Protein AF-A0A8K0UC45-F1 (afdb_monomer_lite)

Structure (mmCIF, N/CA/C/O backbone):
data_AF-A0A8K0UC45-F1
#
_entry.id   AF-A0A8K0UC45-F1
#
loop_
_atom_site.group_PDB
_atom_site.id
_atom_site.type_symbol
_atom_site.label_atom_id
_atom_site.label_alt_id
_atom_site.label_comp_id
_atom_site.label_asym_id
_atom_site.label_entity_id
_atom_site.label_seq_id
_atom_site.pdbx_PDB_ins_code
_atom_site.Cartn_x
_atom_site.Cartn_y
_atom_site.Cartn_z
_atom_site.occupancy
_atom_site.B_iso_or_equiv
_atom_site.auth_seq_id
_atom_site.auth_comp_id
_atom_site.auth_asym_id
_atom_site.auth_atom_id
_atom_site.pdbx_PDB_model_num
ATOM 1 N N . MET A 1 1 ? 14.057 55.091 -25.207 1.00 30.36 1 MET A N 1
ATOM 2 C CA . MET A 1 1 ? 13.891 53.935 -26.113 1.00 30.36 1 MET A CA 1
ATOM 3 C C . MET A 1 1 ? 14.537 52.726 -25.457 1.00 30.36 1 MET A C 1
ATOM 5 O O . MET A 1 1 ? 15.745 52.586 -25.527 1.00 30.36 1 MET A O 1
ATOM 9 N N . GLY A 1 2 ? 13.759 51.906 -24.755 1.00 33.09 2 GLY A N 1
ATOM 10 C CA . GLY A 1 2 ? 14.217 50.629 -24.208 1.00 33.09 2 GLY A CA 1
ATOM 11 C C . GLY A 1 2 ? 13.198 49.579 -24.611 1.00 33.09 2 GLY A C 1
ATOM 12 O O . GLY A 1 2 ? 12.081 49.596 -24.105 1.00 33.09 2 GLY A O 1
ATOM 13 N N . ARG A 1 3 ? 13.532 48.744 -25.598 1.00 26.69 3 ARG A N 1
ATOM 14 C CA . ARG A 1 3 ? 12.699 47.601 -25.980 1.00 26.69 3 ARG A CA 1
ATOM 15 C C . ARG A 1 3 ? 13.214 46.385 -25.222 1.00 26.69 3 ARG A C 1
ATOM 17 O O . ARG A 1 3 ? 14.346 45.963 -25.428 1.00 26.69 3 ARG A O 1
ATOM 24 N N . SER A 1 4 ? 12.373 45.879 -24.327 1.00 26.36 4 SER A N 1
ATOM 25 C CA . SER A 1 4 ? 12.548 44.607 -23.635 1.00 26.36 4 SER A CA 1
ATOM 26 C C . SER A 1 4 ? 12.662 43.473 -24.650 1.00 26.36 4 SER A C 1
ATOM 28 O O . SER A 1 4 ? 11.819 43.353 -25.543 1.00 26.36 4 SER A O 1
ATOM 30 N N . LEU A 1 5 ? 13.682 42.632 -24.495 1.00 25.81 5 LEU A N 1
ATOM 31 C CA . LEU A 1 5 ? 13.754 41.348 -25.184 1.00 25.81 5 LEU A CA 1
ATOM 32 C C . LEU A 1 5 ? 12.549 40.488 -24.761 1.00 25.81 5 LEU A C 1
ATOM 34 O O . LEU A 1 5 ? 12.205 40.485 -23.574 1.00 25.81 5 LEU A O 1
ATOM 38 N N . PRO A 1 6 ? 11.887 39.778 -25.690 1.00 26.16 6 PRO A N 1
ATOM 39 C CA . PRO A 1 6 ? 10.809 38.873 -25.331 1.00 26.16 6 PRO A CA 1
ATOM 40 C C . PRO A 1 6 ? 11.396 37.730 -24.502 1.00 26.16 6 PRO A C 1
ATOM 42 O O . PRO A 1 6 ? 12.308 37.032 -24.947 1.00 26.16 6 PRO 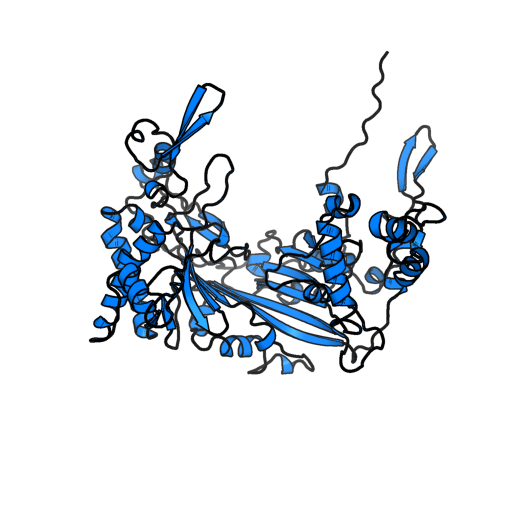A O 1
ATOM 45 N N . GLN A 1 7 ? 10.893 37.559 -23.281 1.00 25.72 7 GLN A N 1
ATOM 46 C CA . GLN A 1 7 ? 11.212 36.381 -22.487 1.00 25.72 7 GLN A CA 1
ATOM 47 C C . GLN A 1 7 ? 10.667 35.133 -23.199 1.00 25.72 7 GLN A C 1
ATOM 49 O O . GLN A 1 7 ? 9.548 35.182 -23.722 1.00 25.72 7 GLN A O 1
ATOM 54 N N . PRO A 1 8 ? 11.423 34.023 -23.244 1.00 28.44 8 PRO A N 1
ATOM 55 C CA . PRO A 1 8 ? 10.895 32.772 -23.758 1.00 28.44 8 PRO A CA 1
ATOM 56 C C . PRO A 1 8 ? 9.699 32.366 -22.895 1.00 28.44 8 PRO A C 1
ATOM 58 O O . PRO A 1 8 ? 9.770 32.373 -21.667 1.00 28.44 8 PRO A O 1
ATOM 61 N N . ILE A 1 9 ? 8.587 32.030 -23.548 1.00 28.83 9 ILE A N 1
ATOM 62 C CA . ILE A 1 9 ? 7.420 31.444 -22.892 1.00 28.83 9 ILE A CA 1
ATOM 63 C C . ILE A 1 9 ? 7.857 30.065 -22.392 1.00 28.83 9 ILE A C 1
ATOM 65 O O . ILE A 1 9 ? 7.807 29.080 -23.127 1.00 28.83 9 ILE A O 1
ATOM 69 N N . ILE A 1 10 ? 8.330 29.997 -21.150 1.00 28.22 10 ILE A N 1
ATOM 70 C CA . ILE A 1 10 ? 8.500 28.733 -20.444 1.00 28.22 10 ILE A CA 1
ATOM 71 C C . ILE A 1 10 ? 7.079 28.237 -20.168 1.00 28.22 10 ILE A C 1
ATOM 73 O O . ILE A 1 10 ? 6.397 28.731 -19.271 1.00 28.22 10 ILE A O 1
ATOM 77 N N . ARG A 1 11 ? 6.602 27.303 -21.001 1.00 30.55 11 ARG A N 1
ATOM 78 C CA . ARG A 1 11 ? 5.399 26.516 -20.699 1.00 30.55 11 ARG A CA 1
ATOM 79 C C . ARG A 1 11 ? 5.624 25.820 -19.355 1.00 30.55 11 ARG A C 1
ATOM 81 O O . ARG A 1 11 ? 6.749 25.415 -19.062 1.00 30.55 11 ARG A O 1
ATOM 88 N N . SER A 1 12 ? 4.591 25.737 -18.521 1.00 29.72 12 SER A N 1
ATOM 89 C CA . SER A 1 12 ? 4.718 25.157 -17.181 1.00 29.72 12 SER A CA 1
ATOM 90 C C . SER A 1 12 ? 5.280 23.727 -17.258 1.00 29.72 12 SER A C 1
ATOM 92 O O . SER A 1 12 ? 5.100 23.017 -18.249 1.00 29.72 12 SER A O 1
ATOM 94 N N . VAL A 1 13 ? 5.951 23.270 -16.198 1.00 34.97 13 VAL A N 1
ATOM 95 C CA . VAL A 1 13 ? 6.446 21.882 -16.089 1.00 34.97 13 VAL A CA 1
ATOM 96 C C . VAL A 1 13 ? 5.307 20.858 -16.274 1.00 34.97 13 VAL A C 1
ATOM 98 O O . VAL A 1 13 ? 5.547 19.740 -16.728 1.00 34.97 13 VAL A O 1
ATOM 101 N N . ASP A 1 14 ? 4.062 21.253 -15.998 1.00 30.11 14 ASP A N 1
ATOM 102 C CA . ASP A 1 14 ? 2.866 20.429 -16.188 1.00 30.11 14 ASP A CA 1
ATOM 103 C C . ASP A 1 14 ? 2.442 20.298 -17.669 1.00 30.11 14 ASP A C 1
ATOM 105 O O . ASP A 1 14 ? 1.980 19.229 -18.079 1.00 30.11 14 ASP A O 1
ATOM 109 N N . ASP A 1 15 ? 2.695 21.306 -18.514 1.00 30.02 15 ASP A N 1
ATOM 110 C CA . ASP A 1 15 ? 2.482 21.231 -19.974 1.00 30.02 15 ASP A CA 1
ATOM 111 C C . ASP A 1 15 ? 3.509 20.324 -20.677 1.00 30.02 15 ASP A C 1
ATOM 113 O O . ASP A 1 15 ? 3.211 19.700 -21.699 1.00 30.02 15 ASP A O 1
ATOM 117 N N . LEU A 1 16 ? 4.722 20.216 -20.123 1.00 35.31 16 LEU A N 1
ATOM 118 C CA . LEU A 1 16 ? 5.756 19.285 -20.596 1.00 35.31 16 LEU A CA 1
ATOM 119 C C . LEU A 1 16 ? 5.477 17.835 -20.169 1.00 35.31 16 LEU A C 1
ATOM 121 O O . LEU A 1 16 ? 5.887 16.899 -20.854 1.00 35.31 16 LEU A O 1
ATOM 125 N N . ARG A 1 17 ? 4.771 17.634 -19.049 1.00 41.84 17 ARG A N 1
ATOM 126 C CA . ARG A 1 17 ? 4.359 16.303 -18.572 1.00 41.84 17 ARG A CA 1
ATOM 127 C C . ARG A 1 17 ? 3.157 15.761 -19.344 1.00 41.84 17 ARG A C 1
ATOM 129 O O . ARG A 1 17 ? 3.153 14.584 -19.686 1.00 41.84 17 ARG A O 1
ATOM 136 N N . SER A 1 18 ? 2.171 16.604 -19.652 1.00 44.19 18 SER A N 1
ATOM 137 C CA . SER A 1 18 ? 0.925 16.189 -20.320 1.00 44.19 18 SER A CA 1
ATOM 138 C C . SER A 1 18 ? 1.083 15.801 -21.799 1.00 44.19 18 SER A C 1
ATOM 140 O O . SER A 1 18 ? 0.243 15.068 -22.314 1.00 44.19 18 SER A O 1
ATOM 142 N N . ASN A 1 19 ? 2.171 16.216 -22.461 1.00 53.06 19 ASN A N 1
ATOM 143 C CA . ASN A 1 19 ? 2.468 15.896 -23.866 1.00 53.06 19 ASN A CA 1
ATOM 144 C C . ASN A 1 19 ? 3.617 14.888 -24.055 1.00 53.06 19 ASN A C 1
ATOM 146 O O . ASN A 1 19 ? 4.095 14.724 -25.177 1.00 53.06 19 ASN A O 1
ATOM 150 N N . ARG A 1 20 ? 4.102 14.234 -22.987 1.00 67.12 20 ARG A N 1
ATOM 151 C CA . ARG A 1 20 ? 5.313 13.397 -23.071 1.00 67.12 20 ARG A CA 1
ATOM 152 C C . ARG A 1 20 ? 5.126 12.153 -23.947 1.00 67.12 20 ARG A C 1
ATOM 154 O O . ARG A 1 20 ? 5.960 11.907 -24.808 1.00 67.12 20 ARG A O 1
ATOM 161 N N . PHE A 1 21 ? 4.037 11.405 -23.757 1.00 77.69 21 PHE A N 1
ATOM 162 C CA . PHE A 1 21 ? 3.658 10.296 -24.637 1.00 77.69 21 PHE A CA 1
ATOM 163 C C . PHE A 1 21 ? 2.160 10.380 -24.970 1.00 77.69 21 PHE A C 1
ATOM 165 O O . PHE A 1 21 ? 1.354 10.660 -24.078 1.00 77.69 21 PHE A O 1
ATOM 172 N N . PRO A 1 22 ? 1.760 10.160 -26.235 1.00 76.88 22 PRO A N 1
ATOM 173 C CA . PRO A 1 22 ? 0.362 10.250 -26.637 1.00 76.88 22 PRO A CA 1
ATOM 174 C C . PRO A 1 22 ? -0.471 9.103 -26.049 1.00 76.88 22 PRO A C 1
ATOM 176 O O . PRO A 1 22 ? -0.006 7.971 -25.926 1.00 76.88 22 PRO A O 1
ATOM 179 N N . ARG A 1 23 ? -1.744 9.390 -25.758 1.00 86.62 23 ARG A N 1
ATOM 180 C CA . ARG A 1 23 ? -2.762 8.412 -25.339 1.00 86.62 23 ARG A CA 1
ATOM 181 C C . ARG A 1 23 ? -3.846 8.307 -26.421 1.00 86.62 23 ARG A C 1
ATOM 183 O O . ARG A 1 23 ? -4.904 8.918 -26.268 1.00 86.62 23 ARG A O 1
ATOM 190 N N . PRO A 1 24 ? -3.582 7.613 -27.542 1.00 85.25 24 PRO A N 1
ATOM 191 C CA . PRO A 1 24 ? -4.498 7.614 -28.682 1.00 85.25 24 PRO A CA 1
ATOM 192 C C . PRO A 1 24 ? -5.776 6.815 -28.406 1.00 85.25 24 PRO A C 1
ATOM 194 O O . PRO A 1 24 ? -6.835 7.158 -28.927 1.00 85.25 24 PRO A O 1
ATOM 197 N N . THR A 1 25 ? -5.696 5.790 -27.554 1.00 88.50 25 THR A N 1
ATOM 198 C CA . THR A 1 25 ? -6.855 4.983 -27.169 1.00 88.50 25 THR A CA 1
ATOM 199 C C . THR A 1 25 ? -7.537 5.583 -25.937 1.00 88.50 25 THR A C 1
ATOM 201 O O . THR A 1 25 ? -6.942 5.590 -24.853 1.00 88.50 25 THR A O 1
ATOM 204 N N . PRO A 1 26 ? -8.782 6.084 -26.057 1.00 89.19 26 PRO A N 1
ATOM 205 C CA . PRO A 1 26 ? -9.533 6.560 -24.907 1.00 89.19 26 PRO A CA 1
ATOM 206 C C . PRO A 1 26 ? -9.966 5.383 -24.022 1.00 89.19 26 PRO A C 1
ATOM 208 O O . PRO A 1 26 ? -10.161 4.267 -24.511 1.00 89.19 26 PRO A O 1
ATOM 211 N N . PRO A 1 27 ? -10.192 5.616 -22.721 1.00 90.69 27 PRO A N 1
ATOM 212 C CA . PRO A 1 27 ? -10.619 4.553 -21.834 1.00 90.69 27 PRO A CA 1
ATOM 213 C C . PRO A 1 27 ? -12.033 4.069 -22.146 1.00 90.69 27 PRO A C 1
ATOM 215 O O . PRO A 1 27 ? -12.917 4.869 -22.470 1.00 90.69 27 PRO A O 1
ATOM 218 N N . VAL A 1 28 ? -12.278 2.767 -21.950 1.00 88.25 28 VAL A N 1
ATOM 219 C CA . VAL A 1 28 ? -13.597 2.164 -22.195 1.00 88.25 28 VAL A CA 1
ATOM 220 C C . VAL A 1 28 ? -14.695 2.920 -21.442 1.00 88.25 28 VAL A C 1
ATOM 222 O O . VAL A 1 28 ? -14.552 3.269 -20.259 1.00 88.25 28 VAL A O 1
ATOM 225 N N . SER A 1 29 ? -15.803 3.204 -22.126 1.00 90.12 29 SER A N 1
ATOM 226 C CA . SER A 1 29 ? -16.965 3.824 -21.495 1.00 90.12 29 SER A CA 1
ATOM 227 C C . SER A 1 29 ? -17.630 2.827 -20.559 1.00 90.12 29 SER A C 1
ATOM 229 O O . SER A 1 29 ? -18.054 1.751 -20.970 1.00 90.12 29 SER A O 1
ATOM 231 N N . LEU A 1 30 ? -17.729 3.189 -19.282 1.00 89.12 30 LEU A N 1
ATOM 232 C CA . LEU A 1 30 ? -18.382 2.335 -18.306 1.00 89.12 30 LEU A CA 1
ATOM 233 C C . LEU A 1 30 ? -19.911 2.458 -18.423 1.00 89.12 30 LEU A C 1
ATOM 235 O O . LEU A 1 30 ? -20.411 3.575 -18.580 1.00 89.12 30 LEU A O 1
ATOM 239 N N . PRO A 1 31 ? -20.673 1.359 -18.264 1.00 88.88 31 PRO A N 1
ATOM 240 C CA . PRO A 1 31 ? -22.135 1.388 -18.333 1.00 88.88 31 PRO A CA 1
ATOM 241 C C . PRO A 1 31 ? -22.754 2.339 -17.288 1.00 88.88 31 PRO A C 1
ATOM 243 O O . PRO A 1 31 ? -22.090 2.710 -16.321 1.00 88.88 31 PRO A O 1
ATOM 246 N N . PRO A 1 32 ? -24.024 2.749 -17.402 1.00 85.38 32 PRO A N 1
ATOM 247 C CA . PRO A 1 32 ? -24.671 3.560 -16.370 1.00 85.38 32 PRO A CA 1
ATOM 248 C C . PRO A 1 32 ? -24.720 2.850 -15.007 1.00 85.38 32 PRO A C 1
ATOM 250 O O . PRO A 1 32 ? -24.923 1.637 -14.928 1.00 85.38 32 PRO A O 1
ATOM 253 N N . LEU A 1 33 ? -24.567 3.609 -13.919 1.00 83.38 33 LEU A N 1
ATOM 254 C CA . LEU A 1 33 ? -24.771 3.098 -12.560 1.00 83.38 33 LEU A CA 1
ATOM 255 C C . LEU A 1 33 ? -26.272 2.877 -12.318 1.00 83.38 33 LEU A C 1
ATOM 257 O O . LEU A 1 33 ? -27.073 3.776 -12.554 1.00 83.38 33 LEU A O 1
ATOM 261 N N . LYS A 1 34 ? -26.665 1.691 -11.838 1.00 76.38 34 LYS A N 1
ATOM 262 C CA . LYS A 1 34 ? -28.078 1.356 -11.564 1.00 76.38 34 LYS A CA 1
ATOM 263 C C . LYS A 1 34 ? -28.261 0.698 -10.204 1.00 76.38 34 LYS A C 1
ATOM 265 O O . LYS A 1 34 ? -27.869 -0.451 -10.072 1.00 76.38 34 LYS A O 1
ATOM 270 N N . GLY A 1 35 ? -28.911 1.335 -9.232 1.00 76.25 35 GLY A N 1
ATOM 271 C CA . GLY A 1 35 ? -29.228 0.761 -7.910 1.00 76.25 35 GLY A CA 1
ATOM 272 C C . GLY A 1 35 ? -28.215 1.120 -6.813 1.00 76.25 35 GLY A C 1
ATOM 273 O O . GLY A 1 35 ? -27.372 1.989 -7.003 1.00 76.25 35 GLY A O 1
ATOM 274 N N . ARG A 1 36 ? -28.276 0.436 -5.662 1.00 70.31 36 ARG A N 1
ATOM 275 C CA . ARG A 1 36 ? -27.436 0.744 -4.489 1.00 70.31 36 ARG A CA 1
ATOM 276 C C . ARG A 1 36 ? -25.956 0.413 -4.734 1.00 70.31 36 ARG A C 1
ATOM 278 O O . ARG A 1 36 ? -25.646 -0.672 -5.229 1.00 70.31 36 ARG A O 1
ATOM 285 N N . ILE A 1 37 ? -25.070 1.358 -4.417 1.00 82.44 37 ILE A N 1
ATOM 286 C CA . ILE A 1 37 ? -23.616 1.288 -4.676 1.00 82.44 37 ILE A CA 1
ATOM 287 C C . ILE A 1 37 ? -22.763 1.309 -3.402 1.00 82.44 37 ILE A C 1
ATOM 289 O O . ILE A 1 37 ? -21.605 0.910 -3.447 1.00 82.44 37 ILE A O 1
ATOM 29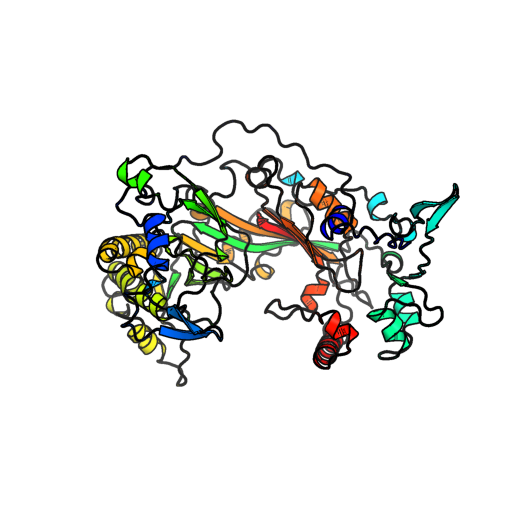3 N N . GLN A 1 38 ? -23.334 1.726 -2.274 1.00 78.19 38 GLN A N 1
ATOM 294 C CA . GLN A 1 38 ? -22.679 1.781 -0.968 1.00 78.19 38 GLN A CA 1
ATOM 295 C C . GLN A 1 38 ? -23.616 1.225 0.107 1.00 78.19 38 GLN A C 1
ATOM 297 O O . GLN A 1 38 ? -24.848 1.217 -0.059 1.00 78.19 38 GLN A O 1
ATOM 302 N N . SER A 1 39 ? -23.053 0.760 1.224 1.00 75.69 39 SER A N 1
ATOM 303 C CA . SER A 1 39 ? -23.870 0.492 2.408 1.00 75.69 39 SER A CA 1
ATOM 304 C C . SER A 1 39 ? -24.514 1.789 2.899 1.00 75.69 39 SER A C 1
ATOM 306 O O . SER A 1 39 ? -23.990 2.879 2.692 1.00 75.69 39 SER A O 1
ATOM 308 N N . ALA A 1 40 ? -25.683 1.677 3.528 1.00 71.75 40 ALA A N 1
ATOM 309 C CA . ALA A 1 40 ? -26.310 2.854 4.120 1.00 71.75 40 ALA A CA 1
ATOM 310 C C . ALA A 1 40 ? -25.484 3.241 5.335 1.00 71.75 40 ALA A C 1
ATOM 312 O O . ALA A 1 40 ? -25.040 2.367 6.088 1.00 71.75 40 ALA A O 1
ATOM 313 N N . ALA A 1 41 ? -25.332 4.546 5.515 1.00 72.25 41 ALA A N 1
ATOM 314 C CA . ALA A 1 41 ? -24.929 5.100 6.785 1.00 72.25 41 ALA A CA 1
ATOM 315 C C . ALA A 1 41 ? -25.855 4.552 7.880 1.00 72.25 41 ALA A C 1
ATOM 317 O O . ALA A 1 41 ? -27.080 4.612 7.760 1.00 72.25 41 ALA A O 1
ATOM 318 N N . GLN A 1 42 ? -25.268 3.967 8.919 1.00 78.81 42 GLN A N 1
ATOM 319 C CA . GLN A 1 42 ? -25.992 3.594 10.125 1.00 78.81 42 GLN A CA 1
ATOM 320 C C . GLN A 1 42 ? -25.867 4.752 11.109 1.00 78.81 42 GLN A C 1
ATOM 322 O O . GLN A 1 42 ? -24.762 5.076 11.554 1.00 78.81 42 GLN A O 1
ATOM 327 N N . MET A 1 43 ? -26.996 5.388 11.427 1.00 70.50 43 MET A N 1
ATOM 328 C CA . MET A 1 43 ? -27.040 6.421 12.460 1.00 70.50 43 MET A CA 1
ATOM 329 C C . MET A 1 43 ? -26.570 5.806 13.786 1.00 70.50 43 MET A C 1
ATOM 331 O O . MET A 1 43 ? -27.079 4.768 14.200 1.00 70.50 43 MET A O 1
ATOM 335 N N . GLY A 1 44 ? -25.563 6.417 14.416 1.00 72.38 44 GLY A N 1
ATOM 336 C CA . GLY A 1 44 ? -25.029 5.971 15.708 1.00 72.38 44 GLY A CA 1
ATOM 337 C C . GLY A 1 44 ? -23.906 4.924 15.668 1.00 72.38 44 GLY A C 1
ATOM 338 O O . GLY A 1 44 ? -23.444 4.539 16.735 1.00 72.38 44 GLY A O 1
ATOM 339 N N . PHE A 1 45 ? -23.408 4.506 14.494 1.00 81.31 45 PHE A N 1
ATOM 340 C CA . PHE A 1 45 ? -22.350 3.475 14.372 1.00 81.31 45 PHE A CA 1
ATOM 341 C C . PHE A 1 45 ? -21.097 3.726 15.234 1.00 81.31 45 PHE A C 1
ATOM 343 O O . PHE A 1 45 ? -20.480 2.799 15.749 1.00 81.31 45 PHE A O 1
ATOM 350 N N . ASP A 1 46 ? -20.718 4.988 15.386 1.00 84.56 46 ASP A N 1
ATOM 351 C CA . ASP A 1 46 ? -19.584 5.414 16.205 1.00 84.56 46 ASP A CA 1
ATOM 352 C C . ASP A 1 46 ? -20.004 6.556 17.139 1.00 84.56 46 ASP A C 1
ATOM 354 O O . ASP A 1 46 ? -19.269 7.517 17.374 1.00 84.56 46 ASP A O 1
ATOM 358 N N . ASP A 1 47 ? -21.254 6.473 17.613 1.00 74.62 47 ASP A N 1
ATOM 359 C CA . ASP A 1 47 ? -21.890 7.384 18.572 1.00 74.62 47 ASP A CA 1
ATOM 360 C C . ASP A 1 47 ? -21.866 8.868 18.125 1.00 74.62 47 ASP A C 1
ATOM 362 O O . ASP A 1 47 ? -21.807 9.777 18.936 1.00 74.62 47 ASP A O 1
ATOM 366 N N . TYR A 1 48 ? -21.883 9.145 16.810 1.00 70.88 48 TYR A N 1
ATOM 367 C CA . TYR A 1 48 ? -21.675 10.489 16.216 1.00 70.88 48 TYR A CA 1
ATOM 368 C C . TYR A 1 48 ? -22.385 11.655 16.934 1.00 70.88 48 TYR A C 1
ATOM 370 O O . TYR A 1 48 ? -21.816 12.734 17.030 1.00 70.88 48 TYR A O 1
ATOM 378 N N . TYR A 1 49 ? -23.565 11.399 17.494 1.00 70.06 49 TYR A N 1
ATOM 379 C CA . TYR A 1 49 ? -24.466 12.371 18.108 1.00 70.06 49 TYR A CA 1
ATOM 380 C C . TYR A 1 49 ? -24.214 12.681 19.600 1.00 70.06 49 TYR A C 1
ATOM 382 O O . TYR A 1 49 ? -24.962 13.463 20.180 1.00 70.06 49 TYR A O 1
ATOM 390 N N . GLY A 1 50 ? -23.217 12.065 20.247 1.00 67.62 50 GLY A N 1
ATOM 391 C CA . GLY A 1 50 ? -22.881 12.340 21.654 1.00 67.62 50 GLY A CA 1
ATOM 392 C C . GLY A 1 50 ? -22.154 13.680 21.887 1.00 67.62 50 GLY A C 1
ATOM 393 O O . GLY A 1 50 ? -21.694 14.318 20.942 1.00 67.62 50 GLY A O 1
ATOM 394 N N . LEU A 1 51 ? -21.987 14.081 23.159 1.00 61.97 51 LEU A N 1
ATOM 395 C CA . LEU A 1 51 ? -21.183 15.249 23.575 1.00 61.97 51 LEU A CA 1
ATOM 396 C C . LEU A 1 51 ? -19.720 15.072 23.149 1.00 61.97 51 LEU A C 1
ATOM 398 O O . LEU A 1 51 ? -19.024 14.190 23.660 1.00 61.97 51 LEU A O 1
ATOM 402 N N . ARG A 1 52 ? -19.260 15.866 22.179 1.00 74.00 52 ARG A N 1
ATOM 403 C CA . ARG A 1 52 ? -17.978 15.652 21.491 1.00 74.00 52 ARG A CA 1
ATOM 404 C C . ARG A 1 52 ? -17.260 16.965 21.212 1.00 74.00 52 ARG A C 1
ATOM 406 O O . ARG A 1 52 ? -17.935 17.980 21.077 1.00 74.00 52 ARG A O 1
ATOM 413 N N . PRO A 1 53 ? -15.918 16.934 21.086 1.00 85.31 53 PRO A N 1
ATOM 414 C CA . PRO A 1 53 ? -15.160 18.112 20.693 1.00 85.31 53 PRO A CA 1
ATOM 415 C C . PRO A 1 53 ? -15.675 18.673 19.367 1.00 85.31 53 PRO A C 1
ATOM 417 O O . PRO A 1 53 ? -15.767 17.932 18.381 1.00 85.31 53 PRO A O 1
ATOM 420 N N . THR A 1 54 ? -15.983 19.964 19.350 1.00 87.12 54 THR A N 1
ATOM 421 C CA . THR A 1 54 ? -16.422 20.680 18.149 1.00 87.12 54 THR A CA 1
ATOM 422 C C . THR A 1 54 ? -15.235 21.143 17.307 1.00 87.12 54 THR A C 1
ATOM 424 O O . THR A 1 54 ? -14.078 21.142 17.751 1.00 87.12 54 THR A O 1
ATOM 427 N N . LYS A 1 55 ? -15.492 21.571 16.066 1.00 85.06 55 LYS A N 1
ATOM 428 C CA . LYS A 1 55 ? -14.478 22.236 15.229 1.00 85.06 55 LYS A CA 1
ATOM 429 C C . LYS A 1 55 ? -13.864 23.431 15.970 1.00 85.06 55 LYS A C 1
ATOM 431 O O . LYS A 1 55 ? -12.653 23.647 15.900 1.00 85.06 55 LYS A O 1
ATOM 436 N N . GLU A 1 56 ? -14.675 24.173 16.713 1.00 83.94 56 GLU A N 1
ATOM 437 C CA . GLU A 1 56 ? -14.301 25.348 17.490 1.00 83.94 56 GLU A CA 1
ATOM 438 C C . GLU A 1 56 ? -13.413 24.981 18.683 1.00 83.94 56 GLU A C 1
ATOM 440 O O . GLU A 1 56 ? -12.362 25.606 18.854 1.00 83.94 56 GLU A O 1
ATOM 445 N N . ASP A 1 57 ? -13.739 23.926 19.440 1.00 78.94 57 ASP A N 1
ATOM 446 C CA . ASP A 1 57 ? -12.896 23.425 20.543 1.00 78.94 57 ASP A CA 1
ATOM 447 C C . ASP A 1 57 ? -11.454 23.171 20.088 1.00 78.94 57 ASP A C 1
ATOM 449 O O . ASP A 1 57 ? -10.476 23.423 20.807 1.00 78.94 57 ASP A O 1
ATOM 453 N N . MET A 1 58 ? -11.314 22.703 18.848 1.00 71.88 58 MET A N 1
ATOM 454 C CA . MET A 1 58 ? -10.029 22.424 18.224 1.00 71.88 58 MET A CA 1
ATOM 455 C C . MET A 1 58 ? -9.281 23.689 17.789 1.00 71.88 58 MET A C 1
ATOM 457 O O . MET A 1 58 ? -8.046 23.692 17.805 1.00 71.88 58 MET A O 1
ATOM 461 N N . MET A 1 59 ? -9.990 24.769 17.444 1.00 66.44 59 MET A N 1
ATOM 462 C CA . MET A 1 59 ? -9.389 26.070 17.131 1.00 66.44 59 MET A CA 1
ATOM 463 C C . MET A 1 59 ? -8.968 26.834 18.395 1.00 66.44 59 MET A C 1
ATOM 465 O O . MET A 1 59 ? -7.889 27.432 18.420 1.00 66.44 59 MET A O 1
ATOM 469 N N . PHE A 1 60 ? -9.772 26.788 19.464 1.00 52.69 60 PHE A N 1
ATOM 470 C CA . PHE A 1 60 ? -9.501 27.503 20.718 1.00 52.69 60 PHE A CA 1
ATOM 471 C C . PHE A 1 60 ? -8.319 26.914 21.500 1.00 52.69 60 PHE A C 1
ATOM 473 O O . PHE A 1 60 ? -7.487 27.668 22.012 1.00 52.69 60 PHE A O 1
ATOM 480 N N . LYS A 1 61 ? -8.149 25.583 21.507 1.00 52.00 61 LYS A N 1
ATOM 481 C CA . LYS A 1 61 ? -6.982 24.918 22.128 1.00 52.00 61 LYS A CA 1
ATOM 482 C C . LYS A 1 61 ? -5.642 25.241 21.452 1.00 52.00 61 LYS A C 1
ATOM 484 O O . LYS A 1 61 ? -4.594 24.933 22.008 1.00 52.00 61 LYS A O 1
ATOM 489 N N . HIS A 1 62 ? -5.636 25.847 20.262 1.00 47.75 62 HIS A N 1
ATOM 490 C CA . HIS A 1 62 ? -4.415 26.356 19.620 1.00 47.75 62 HIS A CA 1
ATOM 491 C C . HIS A 1 62 ? -4.094 27.818 19.973 1.00 47.75 62 HIS A C 1
ATOM 493 O O . HIS A 1 62 ? -2.996 28.266 19.652 1.00 47.75 62 HIS A O 1
ATOM 499 N N . ARG A 1 63 ? -5.010 28.553 20.627 1.00 39.09 63 ARG A N 1
ATOM 500 C CA . ARG A 1 63 ? -4.860 29.992 20.920 1.00 39.09 63 ARG A CA 1
ATOM 501 C C . ARG A 1 63 ? -4.587 30.350 22.382 1.00 39.09 63 ARG A C 1
ATOM 503 O O . ARG A 1 63 ? -4.093 31.444 22.613 1.00 39.09 63 ARG A O 1
ATOM 510 N N . ARG A 1 64 ? -4.883 29.489 23.365 1.00 38.62 64 ARG A N 1
ATOM 511 C CA . ARG A 1 64 ? -4.548 29.775 24.775 1.00 38.62 64 ARG A CA 1
ATOM 512 C C . ARG A 1 64 ? -3.044 29.623 25.011 1.00 38.62 64 ARG A C 1
ATOM 514 O O . ARG A 1 64 ? -2.592 28.557 25.397 1.00 38.62 64 ARG A O 1
ATOM 521 N N . THR A 1 65 ? -2.279 30.684 24.786 1.00 42.75 65 THR A N 1
ATOM 522 C CA . THR A 1 65 ? -0.894 30.839 25.265 1.00 42.75 65 THR A CA 1
ATOM 523 C C . THR A 1 65 ? -0.817 31.035 26.780 1.00 42.75 65 THR A C 1
ATOM 525 O O . THR A 1 65 ? 0.212 30.743 27.382 1.00 42.75 65 THR A O 1
ATOM 528 N N . ASP A 1 66 ? -1.912 31.460 27.410 1.00 37.03 66 ASP A N 1
ATOM 529 C CA . ASP A 1 66 ? -1.838 32.108 28.725 1.00 37.03 66 ASP A CA 1
ATOM 530 C C . ASP A 1 66 ? -2.022 31.122 29.901 1.00 37.03 66 ASP A C 1
ATOM 532 O O . ASP A 1 66 ? -1.556 31.382 31.003 1.00 37.03 66 ASP A O 1
ATOM 536 N N . GLU A 1 67 ? -2.612 29.942 29.665 1.00 40.16 67 GLU A N 1
ATOM 537 C CA . GLU A 1 67 ? -2.712 28.838 30.651 1.00 40.16 67 GLU A CA 1
ATOM 538 C C . GLU A 1 67 ? -1.553 27.824 30.543 1.00 40.16 67 GLU A C 1
ATOM 540 O O . GLU A 1 67 ? -1.495 26.837 31.274 1.00 40.16 67 GLU A O 1
ATOM 545 N N . ILE A 1 68 ? -0.624 28.040 29.610 1.00 44.81 68 ILE A N 1
ATOM 546 C CA . ILE A 1 68 ? 0.444 27.094 29.254 1.00 44.81 68 ILE A CA 1
ATOM 547 C C . ILE A 1 68 ? 1.736 27.324 30.081 1.00 44.81 68 ILE A C 1
ATOM 549 O O . ILE A 1 68 ? 2.679 26.538 30.004 1.00 44.81 68 ILE A O 1
ATOM 553 N N . LEU A 1 69 ? 1.772 28.351 30.937 1.00 41.38 69 LEU A N 1
ATOM 554 C CA . LEU A 1 69 ? 2.967 28.818 31.659 1.00 41.38 69 LEU A CA 1
ATOM 555 C C . LEU A 1 69 ? 3.520 27.880 32.756 1.00 41.38 69 LEU A C 1
ATOM 557 O O . LEU A 1 69 ? 4.621 28.122 33.240 1.00 41.38 69 LEU A O 1
ATOM 561 N N . GLU A 1 70 ? 2.841 26.784 33.112 1.00 42.50 70 GLU A N 1
ATOM 562 C CA . GLU A 1 70 ? 3.262 25.898 34.217 1.00 42.50 70 GLU A CA 1
ATOM 563 C C . GLU A 1 70 ? 3.452 24.420 33.822 1.00 42.50 70 GLU A C 1
ATOM 565 O O . GLU A 1 70 ? 3.159 23.517 34.606 1.00 42.50 70 GLU A O 1
ATOM 570 N N . LYS A 1 71 ? 3.943 24.117 32.610 1.00 44.12 71 LYS A N 1
ATOM 571 C CA . LYS A 1 71 ? 4.281 22.725 32.243 1.00 44.12 71 LYS A CA 1
ATOM 572 C C . LYS A 1 71 ? 5.782 22.533 31.973 1.00 44.12 71 LYS A C 1
ATOM 574 O O . LYS A 1 71 ? 6.341 23.239 31.140 1.00 44.12 71 LYS A O 1
ATOM 579 N N . PRO A 1 72 ? 6.447 21.534 32.590 1.00 43.06 72 PRO A N 1
ATOM 580 C CA . PRO A 1 72 ? 7.878 21.255 32.386 1.00 43.06 72 PRO A CA 1
ATOM 581 C C . PRO A 1 72 ? 8.229 20.726 30.977 1.00 43.06 72 PRO A C 1
ATOM 583 O O . PRO A 1 72 ? 9.396 20.516 30.667 1.00 43.06 72 PRO A O 1
ATOM 586 N N . GLU A 1 73 ? 7.236 20.523 30.104 1.00 45.94 73 GLU A N 1
ATOM 587 C CA . GLU A 1 73 ? 7.366 19.948 28.755 1.00 45.94 73 GLU A CA 1
ATOM 588 C C . GLU A 1 73 ? 7.441 21.011 27.636 1.00 45.94 73 GLU A C 1
ATOM 590 O O . GLU A 1 73 ? 7.046 20.762 26.494 1.00 45.94 73 GLU A O 1
ATOM 595 N N . MET A 1 74 ? 7.884 22.229 27.944 1.00 49.84 74 MET A N 1
ATOM 596 C CA . MET A 1 74 ? 7.875 23.355 27.004 1.00 49.84 74 MET A CA 1
ATOM 597 C C . MET A 1 74 ? 9.239 23.590 26.359 1.00 49.84 74 MET A C 1
ATOM 599 O O . MET A 1 74 ? 10.259 23.600 27.042 1.00 49.84 74 MET A O 1
ATOM 603 N N . ILE A 1 75 ? 9.254 23.835 25.043 1.00 46.97 75 ILE A N 1
ATOM 604 C CA . ILE A 1 75 ? 10.432 24.376 24.354 1.00 46.97 75 ILE A CA 1
ATOM 605 C C . ILE A 1 75 ? 10.155 25.848 24.049 1.00 46.97 75 ILE A C 1
ATOM 607 O O . ILE A 1 75 ? 9.269 26.174 23.254 1.00 46.97 75 ILE A O 1
ATOM 611 N N . TYR A 1 76 ? 10.950 26.729 24.650 1.00 47.91 76 TYR A N 1
ATOM 612 C CA . TYR A 1 76 ? 10.975 28.148 24.316 1.00 47.91 76 TYR A CA 1
ATOM 613 C C . TYR A 1 76 ? 11.889 28.351 23.108 1.00 47.91 76 TYR A C 1
ATOM 615 O O . TYR A 1 76 ? 13.086 28.073 23.169 1.00 47.91 76 TYR A O 1
ATOM 623 N N . LEU A 1 77 ? 11.325 28.810 21.990 1.00 43.50 77 LEU A N 1
ATOM 624 C CA . LEU A 1 77 ? 12.111 29.247 20.840 1.00 43.50 77 LEU A CA 1
ATOM 625 C C . LEU A 1 77 ? 12.099 30.771 20.808 1.00 43.50 77 LEU A C 1
ATOM 627 O O . LEU A 1 77 ? 11.075 31.386 20.502 1.00 43.50 77 LEU A O 1
ATOM 631 N N . HIS A 1 78 ? 13.251 31.365 21.107 1.00 38.12 78 HIS A N 1
ATOM 632 C CA . HIS A 1 78 ? 13.489 32.780 20.869 1.00 38.12 78 HIS A CA 1
ATOM 633 C C . HIS A 1 78 ? 13.592 33.008 19.362 1.00 38.12 78 HIS A C 1
ATOM 635 O O . HIS A 1 78 ? 14.527 32.543 18.706 1.00 38.12 78 HIS A O 1
ATOM 641 N N . SER A 1 79 ? 12.606 33.701 18.798 1.00 41.91 79 SER A N 1
ATOM 642 C CA . SER A 1 79 ? 12.745 34.257 17.459 1.00 41.91 79 SER A CA 1
ATOM 643 C C . SER A 1 79 ? 13.527 35.569 17.563 1.00 41.91 79 SER A C 1
ATOM 645 O O . SER A 1 79 ? 13.305 36.359 18.479 1.00 41.91 79 SER A O 1
ATOM 647 N N . GLY A 1 80 ? 14.451 35.821 16.630 1.00 45.41 80 GLY A N 1
ATOM 648 C CA . GLY A 1 80 ? 15.268 37.047 16.593 1.00 45.41 80 GLY A CA 1
ATOM 649 C C . GLY A 1 80 ? 14.477 38.353 16.402 1.00 45.41 80 GLY A C 1
ATOM 650 O O . GLY A 1 80 ? 15.080 39.403 16.221 1.00 45.41 80 GLY A O 1
ATOM 651 N N . THR A 1 81 ? 13.143 38.294 16.427 1.00 47.19 81 THR A N 1
ATOM 652 C CA . THR A 1 81 ? 12.207 39.421 16.344 1.00 47.19 81 THR A CA 1
ATOM 653 C C . THR A 1 81 ? 11.603 39.807 17.700 1.00 47.19 81 THR A C 1
ATOM 655 O O . THR A 1 81 ? 10.754 40.689 17.743 1.00 47.19 81 THR A O 1
ATOM 658 N N . GLY A 1 82 ? 12.020 39.176 18.806 1.00 38.72 82 GLY A N 1
ATOM 659 C CA . GLY A 1 82 ? 11.541 39.510 20.155 1.00 38.72 82 GLY A C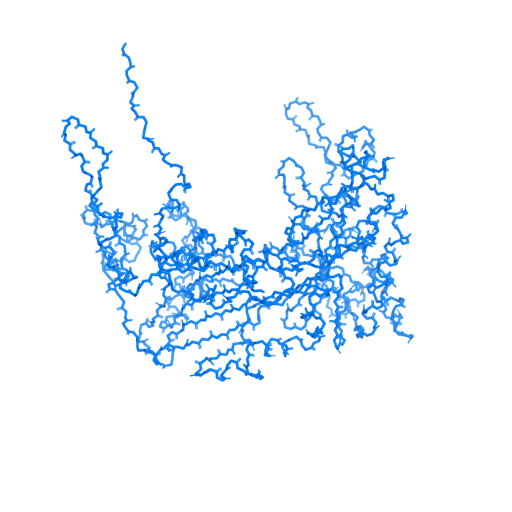A 1
ATOM 660 C C . GLY A 1 82 ? 10.174 38.920 20.523 1.00 38.72 82 GLY A C 1
ATOM 661 O O . GLY A 1 82 ? 9.673 39.193 21.607 1.00 38.72 82 GLY A O 1
ATOM 662 N N . GLU A 1 83 ? 9.581 38.085 19.663 1.00 40.19 83 GLU A N 1
ATOM 663 C CA . GLU A 1 83 ? 8.393 37.298 20.006 1.00 40.19 83 GLU A CA 1
ATOM 664 C C . GLU A 1 83 ? 8.818 35.940 20.588 1.00 40.19 83 GLU A C 1
ATOM 666 O O . GLU A 1 83 ? 9.394 35.089 19.892 1.00 40.19 83 GLU A O 1
ATOM 671 N N . GLU A 1 84 ? 8.524 35.723 21.872 1.00 38.28 84 GLU A N 1
ATOM 672 C CA . GLU A 1 84 ? 8.593 34.405 22.500 1.00 38.28 84 GLU A CA 1
ATOM 673 C C . GLU A 1 84 ? 7.442 33.541 21.982 1.00 38.28 84 GLU A C 1
ATOM 675 O O . GLU A 1 84 ? 6.288 33.684 22.381 1.00 38.28 84 GLU A O 1
ATOM 680 N N . THR A 1 85 ? 7.745 32.608 21.078 1.00 45.50 85 THR A N 1
ATOM 681 C CA . THR A 1 85 ? 6.762 31.588 20.697 1.00 45.50 85 THR A CA 1
ATOM 682 C C . THR A 1 85 ? 6.911 30.385 21.614 1.00 45.50 85 THR A C 1
ATOM 684 O O . THR A 1 85 ? 7.833 29.578 21.477 1.00 45.50 85 THR A O 1
ATOM 687 N N . VAL A 1 86 ? 5.984 30.259 22.559 1.00 43.75 86 VAL A N 1
ATOM 688 C CA . VAL A 1 86 ? 5.846 29.068 23.392 1.00 43.75 86 VAL A CA 1
ATOM 689 C C . VAL A 1 86 ? 5.343 27.921 22.516 1.00 43.75 86 VAL A C 1
ATOM 691 O O . VAL A 1 86 ? 4.223 27.954 22.002 1.00 43.75 86 VAL A O 1
ATOM 694 N N . LYS A 1 87 ? 6.170 26.891 22.312 1.00 49.62 87 LYS A N 1
ATOM 695 C CA . LYS A 1 87 ? 5.737 25.656 21.653 1.00 49.62 87 LYS A CA 1
ATOM 696 C C . LYS A 1 87 ? 5.656 24.542 22.687 1.00 49.62 87 LYS A C 1
ATOM 698 O O . LYS A 1 87 ? 6.673 24.113 23.229 1.00 49.62 87 LYS A O 1
ATOM 703 N N . LEU A 1 88 ? 4.448 24.006 22.883 1.00 49.28 88 LEU A N 1
ATOM 704 C CA . LEU A 1 88 ? 4.277 22.689 23.503 1.00 49.28 88 LEU A CA 1
ATOM 705 C C . LEU A 1 88 ? 5.163 21.689 22.758 1.00 49.28 88 LEU A C 1
ATOM 707 O O . LEU A 1 88 ? 5.153 21.689 21.521 1.00 49.28 88 LEU A O 1
ATOM 711 N N . HIS A 1 89 ? 5.899 20.842 23.475 1.00 53.56 89 HIS A N 1
ATOM 712 C CA . HIS A 1 89 ? 6.697 19.796 22.847 1.00 53.56 89 HIS A CA 1
ATOM 713 C C . HIS A 1 89 ? 5.815 18.968 21.885 1.00 53.56 89 HIS A C 1
ATOM 715 O O . HIS A 1 89 ? 4.680 18.637 22.238 1.00 53.56 89 HIS A O 1
ATOM 721 N N . PRO A 1 90 ? 6.284 18.626 20.666 1.00 53.75 90 PRO A N 1
ATOM 722 C CA . PRO A 1 90 ? 5.550 17.797 19.694 1.00 53.75 90 PRO A CA 1
ATOM 723 C C . PRO A 1 90 ? 4.909 16.532 20.278 1.00 53.75 90 PRO A C 1
ATOM 725 O O . PRO A 1 90 ? 3.887 16.041 19.790 1.00 53.75 90 PRO A O 1
ATOM 728 N N . TRP A 1 91 ? 5.518 16.044 21.357 1.00 55.75 91 TRP A N 1
ATOM 729 C CA . TRP A 1 91 ? 5.212 14.803 22.041 1.00 55.75 91 TRP A CA 1
ATOM 730 C C . TRP A 1 91 ? 4.462 14.997 23.368 1.00 55.75 91 TRP A C 1
ATOM 732 O O . TRP A 1 91 ? 4.347 14.032 24.116 1.00 55.75 91 TRP A O 1
ATOM 742 N N . SER A 1 92 ? 3.968 16.206 23.671 1.00 64.12 92 SER A N 1
ATOM 743 C CA . SER A 1 92 ? 3.174 16.439 24.883 1.00 64.12 92 SER A CA 1
ATOM 744 C C . SER A 1 92 ? 1.852 15.670 24.831 1.00 64.12 92 SER A C 1
ATOM 746 O O . SER A 1 92 ? 1.218 15.541 23.772 1.00 64.12 92 SER A O 1
ATOM 748 N N . LEU A 1 93 ? 1.436 15.149 25.987 1.00 66.50 93 LEU A N 1
ATOM 749 C CA . LEU A 1 93 ? 0.233 14.320 26.120 1.00 66.50 93 LEU A CA 1
ATOM 750 C C . LEU A 1 93 ? -1.024 15.061 25.633 1.00 66.50 93 LEU A C 1
ATOM 752 O O . LEU A 1 93 ? -1.840 14.482 24.917 1.00 66.50 93 LEU A O 1
ATOM 756 N N . ASP A 1 94 ? -1.107 16.369 25.900 1.00 68.38 94 ASP A N 1
ATOM 757 C CA . ASP A 1 94 ? -2.228 17.247 25.523 1.00 68.38 94 ASP A CA 1
ATOM 758 C C . ASP A 1 94 ? -2.488 17.319 24.011 1.00 68.38 94 ASP A C 1
ATOM 760 O O . ASP A 1 94 ? -3.549 17.760 23.566 1.00 68.38 94 ASP A O 1
ATOM 764 N N . ARG A 1 95 ? -1.522 16.907 23.182 1.00 76.00 95 ARG A N 1
ATOM 765 C CA . ARG A 1 95 ? -1.706 16.911 21.730 1.00 76.00 95 ARG A CA 1
ATOM 766 C C . ARG A 1 95 ? -2.480 15.682 21.245 1.00 76.00 95 ARG A C 1
ATOM 768 O O . ARG A 1 95 ? -3.168 15.787 20.220 1.00 76.00 95 ARG A O 1
ATOM 775 N N . PHE A 1 96 ? -2.363 14.543 21.935 1.00 84.56 96 PHE A N 1
ATOM 776 C CA . PHE A 1 96 ? -2.922 13.229 21.571 1.00 84.56 96 PHE A CA 1
ATOM 777 C C . PHE A 1 96 ? -4.249 12.966 22.288 1.00 84.56 96 PHE A C 1
ATOM 779 O O . PHE A 1 96 ? -4.378 12.035 23.074 1.00 84.56 96 PHE A O 1
ATOM 786 N N . ILE A 1 97 ? -5.226 13.818 21.995 1.00 88.50 97 ILE A N 1
ATOM 787 C CA . ILE A 1 97 ? -6.583 13.768 22.543 1.00 88.50 97 ILE A CA 1
ATOM 788 C C . ILE A 1 97 ? -7.602 13.501 21.435 1.00 88.50 97 ILE A C 1
ATOM 790 O O . ILE A 1 97 ? -7.273 13.614 20.250 1.00 88.50 97 ILE A O 1
ATOM 794 N N . ASP A 1 98 ? -8.838 13.191 21.821 1.00 90.50 98 ASP A N 1
ATOM 795 C CA . ASP A 1 98 ? -9.970 13.156 20.896 1.00 90.50 98 ASP A CA 1
ATOM 796 C C . ASP A 1 98 ? -10.206 14.535 20.260 1.00 90.50 98 ASP A C 1
ATOM 798 O O . ASP A 1 98 ? -10.333 15.544 20.955 1.00 90.50 98 ASP A O 1
ATOM 802 N N . ARG A 1 99 ? -10.239 14.569 18.925 1.00 88.31 99 ARG A N 1
ATOM 803 C CA . ARG A 1 99 ? -10.457 15.771 18.113 1.00 88.31 99 ARG A CA 1
ATOM 804 C C . ARG A 1 99 ? -11.829 15.831 17.450 1.00 88.31 99 ARG A C 1
ATOM 806 O O . ARG A 1 99 ? -12.030 16.688 16.602 1.00 88.31 99 ARG A O 1
ATOM 813 N N . GLY A 1 100 ? -12.727 14.905 17.776 1.00 88.94 100 GLY A N 1
ATOM 814 C CA . GLY A 1 100 ? -14.093 14.859 17.250 1.00 88.94 100 GLY A CA 1
ATOM 815 C C . GLY A 1 100 ? -14.264 14.077 15.941 1.00 88.94 100 GLY A C 1
ATOM 816 O O . GLY A 1 100 ? -15.397 13.837 15.539 1.00 88.94 100 GLY A O 1
ATOM 817 N N . TYR A 1 101 ? -13.185 13.610 15.295 1.00 91.75 101 TYR A N 1
ATOM 818 C CA . TYR A 1 101 ? -13.289 12.755 14.099 1.00 91.75 101 TYR A CA 1
ATOM 819 C C . TYR A 1 101 ? -13.933 11.411 14.424 1.00 91.75 101 TYR A C 1
ATOM 821 O O . TYR A 1 101 ? -13.622 10.819 15.460 1.00 91.75 101 TYR A O 1
ATOM 829 N N . ARG A 1 102 ? -14.789 10.897 13.537 1.00 91.94 102 ARG A N 1
ATOM 830 C CA . ARG A 1 102 ? -15.522 9.635 13.750 1.00 91.94 102 ARG A CA 1
ATOM 831 C C . ARG A 1 102 ? -15.582 8.762 12.514 1.00 91.94 102 ARG A C 1
ATOM 833 O O . ARG A 1 102 ? -15.265 9.202 11.413 1.00 91.94 102 ARG A O 1
ATOM 840 N N . LEU A 1 103 ? -15.988 7.514 12.703 1.00 92.31 103 LEU A N 1
ATOM 841 C CA . LEU A 1 103 ? -16.176 6.566 11.616 1.00 92.31 103 LEU A CA 1
ATOM 842 C C . LEU A 1 103 ? -17.639 6.529 11.174 1.00 92.31 103 LEU A C 1
ATOM 844 O O . LEU A 1 103 ? -18.514 6.214 11.983 1.00 92.31 103 LEU A O 1
ATOM 848 N N . PRO A 1 104 ? -17.937 6.778 9.889 1.00 90.38 104 PRO A N 1
ATOM 849 C CA . PRO A 1 104 ? -19.192 6.321 9.319 1.00 90.38 104 PRO A CA 1
ATOM 850 C C . PRO A 1 104 ? -19.175 4.786 9.184 1.00 90.38 104 PRO A C 1
ATOM 852 O O . PRO A 1 104 ? -18.115 4.165 9.096 1.00 90.38 104 PRO A O 1
ATOM 855 N N . SER A 1 105 ? -20.343 4.144 9.110 1.00 88.69 105 SER A N 1
ATOM 856 C CA . SER A 1 105 ? -20.443 2.672 8.993 1.00 88.69 105 SER A CA 1
ATOM 857 C C . SER A 1 105 ? -19.783 2.090 7.736 1.00 88.69 105 SER A C 1
ATOM 859 O O . SER A 1 105 ? -19.498 0.898 7.679 1.00 88.69 105 SER A O 1
ATOM 861 N N . ASN A 1 106 ? -19.529 2.918 6.723 1.00 88.81 106 ASN A N 1
ATOM 862 C CA . ASN A 1 106 ? -18.858 2.559 5.477 1.00 88.81 106 ASN A CA 1
ATOM 863 C C . ASN A 1 106 ? -17.413 3.087 5.395 1.00 88.81 106 ASN A C 1
ATOM 865 O O . ASN A 1 106 ? -16.879 3.192 4.294 1.00 88.81 106 ASN A O 1
ATOM 869 N N . PHE A 1 107 ? -16.772 3.422 6.523 1.00 92.69 107 PHE A N 1
ATOM 870 C CA . PHE A 1 107 ? -15.466 4.097 6.545 1.00 92.69 107 PHE A CA 1
ATOM 871 C C . PHE A 1 107 ? -14.376 3.413 5.699 1.00 92.69 107 PHE A C 1
ATOM 873 O O . PHE A 1 107 ? -13.549 4.101 5.103 1.00 92.69 107 PHE A O 1
ATOM 880 N N . ALA A 1 108 ? -14.368 2.077 5.638 1.00 92.62 108 ALA A N 1
ATOM 881 C CA . ALA A 1 108 ? -13.373 1.297 4.900 1.00 92.62 108 ALA A CA 1
ATOM 882 C C . ALA A 1 108 ? -13.681 1.169 3.395 1.00 92.62 108 ALA A C 1
ATOM 884 O O . ALA A 1 108 ? -12.801 0.792 2.621 1.00 92.62 108 ALA A O 1
ATOM 885 N N . GLN A 1 109 ? -14.911 1.473 2.962 1.00 89.62 109 GLN A N 1
ATOM 886 C CA . GLN A 1 109 ? -15.353 1.252 1.584 1.00 89.62 109 GLN A CA 1
ATOM 887 C C . GLN A 1 109 ? -14.771 2.311 0.649 1.00 89.62 109 GLN A C 1
ATOM 889 O O . GLN A 1 109 ? -15.269 3.434 0.561 1.00 89.62 109 GLN A O 1
ATOM 894 N N . MET A 1 110 ? -13.740 1.927 -0.102 1.00 88.19 110 MET A N 1
ATOM 895 C CA . MET A 1 110 ? -13.236 2.738 -1.207 1.00 88.19 110 MET A CA 1
ATOM 896 C C . MET A 1 110 ? -13.933 2.421 -2.528 1.00 88.19 110 MET A C 1
ATOM 898 O O . MET A 1 110 ? -14.016 3.307 -3.374 1.00 88.19 110 MET A O 1
ATOM 902 N N . THR A 1 111 ? -14.454 1.203 -2.714 1.00 89.00 111 THR A N 1
ATOM 903 C CA . THR A 1 111 ? -15.101 0.782 -3.966 1.00 89.00 111 THR A CA 1
ATOM 904 C C . THR A 1 111 ? -16.606 0.534 -3.805 1.00 89.00 111 THR A C 1
ATOM 906 O O . THR A 1 111 ? -17.123 0.421 -2.695 1.00 89.00 111 THR A O 1
ATOM 909 N N . HIS A 1 112 ? -17.359 0.437 -4.903 1.00 88.06 112 HIS A N 1
ATOM 910 C CA . HIS A 1 112 ? -18.799 0.158 -4.859 1.00 88.06 112 HIS A CA 1
ATOM 911 C C . HIS A 1 112 ? -19.084 -1.294 -4.495 1.00 88.06 112 HIS A C 1
ATOM 913 O O . HIS A 1 112 ? -18.451 -2.178 -5.062 1.00 88.06 112 HIS A O 1
ATOM 919 N N . TYR A 1 113 ? -20.097 -1.539 -3.661 1.00 83.62 113 TYR A N 1
ATOM 920 C CA . TYR A 1 113 ? -20.543 -2.858 -3.185 1.00 83.62 113 TYR A CA 1
ATOM 921 C C . TYR A 1 113 ? -21.221 -3.695 -4.294 1.00 83.62 113 TYR A C 1
ATOM 923 O O . TYR A 1 113 ? -22.430 -3.935 -4.273 1.00 83.62 113 TYR A O 1
ATOM 931 N N . ARG A 1 114 ? -20.461 -4.055 -5.335 1.00 84.94 114 ARG A N 1
ATOM 932 C CA . ARG A 1 114 ? -20.884 -4.792 -6.540 1.00 84.94 114 ARG A CA 1
ATOM 933 C C . ARG A 1 114 ? -19.738 -5.630 -7.087 1.00 84.94 114 ARG A C 1
ATOM 935 O O . ARG A 1 114 ? -18.607 -5.464 -6.653 1.00 84.94 114 ARG A O 1
ATOM 942 N N . ALA A 1 115 ? -20.023 -6.477 -8.072 1.00 88.75 115 ALA A N 1
ATOM 943 C CA . ALA A 1 115 ? -18.971 -7.049 -8.902 1.00 88.75 115 ALA A CA 1
ATOM 944 C C . ALA A 1 115 ? -18.221 -5.934 -9.666 1.00 88.75 115 ALA A C 1
ATOM 946 O O . ALA A 1 115 ? -18.851 -4.932 -10.043 1.00 88.75 115 ALA A O 1
ATOM 947 N N . PRO A 1 116 ? -16.906 -6.093 -9.901 1.00 91.44 116 PRO A N 1
ATOM 948 C CA . PRO A 1 116 ? -16.132 -5.142 -10.684 1.00 91.44 116 PRO A CA 1
ATOM 949 C C . PRO A 1 116 ? -16.709 -5.014 -12.098 1.00 91.44 116 PRO A C 1
ATOM 951 O O . PRO A 1 116 ? -17.129 -5.983 -12.729 1.00 91.44 116 PRO A O 1
ATOM 954 N N . THR A 1 117 ? -16.765 -3.785 -12.600 1.00 92.00 117 THR A N 1
ATOM 955 C CA . THR A 1 117 ? -17.262 -3.482 -13.943 1.00 92.00 117 THR A CA 1
ATOM 956 C C . THR A 1 117 ? -16.129 -3.645 -14.945 1.00 92.00 117 THR A C 1
ATOM 958 O O . THR A 1 117 ? -15.172 -2.882 -14.881 1.00 92.00 117 THR A O 1
ATOM 961 N N . LEU A 1 118 ? -16.276 -4.576 -15.894 1.00 92.06 118 LEU A N 1
ATOM 962 C CA . LEU A 1 118 ? -15.337 -4.775 -17.009 1.00 92.06 118 LEU A CA 1
ATOM 963 C C . LEU A 1 118 ? -13.853 -4.888 -16.570 1.00 92.06 118 LEU A C 1
ATOM 965 O O . LEU A 1 118 ? -13.009 -4.229 -17.172 1.00 92.06 118 LEU A O 1
ATOM 969 N N . PRO A 1 119 ? -13.499 -5.696 -15.548 1.00 89.38 119 PRO A N 1
ATOM 970 C CA . PRO A 1 119 ? -12.143 -5.717 -14.981 1.00 89.38 119 PRO A CA 1
ATOM 971 C C . PRO A 1 119 ? -11.043 -6.003 -16.019 1.00 89.38 119 PRO A C 1
ATOM 973 O O . PRO A 1 119 ? -9.986 -5.382 -15.964 1.00 89.38 119 PRO A O 1
ATOM 976 N N . SER A 1 120 ? -11.315 -6.850 -17.018 1.00 90.62 120 SER A N 1
ATOM 977 C CA . SER A 1 120 ? -10.377 -7.169 -18.106 1.00 90.62 120 SER A CA 1
ATOM 978 C C . SER A 1 120 ? -9.991 -5.968 -18.976 1.00 90.62 120 SER A C 1
ATOM 980 O O . SER A 1 120 ? -8.943 -5.983 -19.599 1.00 90.62 120 SER A O 1
ATOM 982 N N . TRP A 1 121 ? -10.801 -4.906 -19.001 1.00 92.38 121 TRP A N 1
ATOM 983 C CA . TRP A 1 121 ? -10.504 -3.674 -19.742 1.00 92.38 121 TRP A CA 1
ATOM 984 C C . TRP A 1 121 ? -9.632 -2.692 -18.950 1.00 92.38 121 TRP A C 1
ATOM 986 O O . TRP A 1 121 ? -9.289 -1.618 -19.442 1.00 92.38 121 TRP A O 1
ATOM 996 N N . HIS A 1 122 ? -9.321 -3.027 -17.698 1.00 93.31 122 HIS A N 1
ATOM 997 C CA . HIS A 1 122 ? -8.517 -2.209 -16.795 1.00 93.31 122 HIS A CA 1
ATOM 998 C C . HIS A 1 122 ? -7.168 -2.852 -16.457 1.00 93.31 122 HIS A C 1
ATOM 1000 O O . HIS A 1 122 ? -6.347 -2.214 -15.796 1.00 93.31 122 HIS A O 1
ATOM 1006 N N . VAL A 1 123 ? -6.935 -4.081 -16.920 1.00 93.50 123 VAL A N 1
ATOM 1007 C CA . VAL A 1 123 ? -5.756 -4.897 -16.628 1.00 93.50 123 VAL A CA 1
ATOM 1008 C C . VAL A 1 123 ? -5.139 -5.335 -17.950 1.00 93.50 123 VAL A C 1
ATOM 1010 O O . VAL A 1 123 ? -5.828 -5.909 -18.783 1.00 93.50 123 VAL A O 1
ATOM 1013 N N . LEU A 1 124 ? -3.854 -5.036 -18.150 1.00 90.62 124 LEU A N 1
ATOM 1014 C CA . LEU A 1 124 ? -3.055 -5.424 -19.321 1.00 90.62 124 LEU A CA 1
ATOM 1015 C C . LEU A 1 124 ? -3.627 -4.986 -20.689 1.00 90.62 124 LEU A C 1
ATOM 1017 O O . LEU A 1 124 ? -3.267 -5.542 -21.722 1.00 90.62 124 LEU A O 1
ATOM 1021 N N . GLN A 1 125 ? -4.475 -3.952 -20.730 1.00 91.06 125 GLN A N 1
ATOM 1022 C CA . GLN A 1 125 ? -5.028 -3.435 -21.985 1.00 91.06 125 GLN A CA 1
ATOM 1023 C C . GLN A 1 125 ? -3.938 -2.756 -22.823 1.00 91.06 125 GLN A C 1
ATOM 1025 O O . GLN A 1 125 ? -3.286 -1.817 -22.360 1.00 91.06 125 GLN A O 1
ATOM 1030 N N . ALA A 1 126 ? -3.778 -3.156 -24.083 1.00 90.44 126 ALA A N 1
ATOM 1031 C CA . ALA A 1 126 ? -2.928 -2.429 -25.023 1.00 90.44 126 ALA A CA 1
ATOM 1032 C C . ALA A 1 126 ? -3.583 -1.086 -25.398 1.00 90.44 126 ALA A C 1
ATOM 1034 O O . ALA A 1 126 ? -4.784 -1.029 -25.673 1.00 90.44 126 ALA A O 1
ATOM 1035 N N . GLY A 1 127 ? -2.804 -0.001 -25.393 1.00 88.38 127 GLY A N 1
ATOM 1036 C CA . GLY A 1 127 ? -3.292 1.339 -25.751 1.00 88.38 127 GLY A CA 1
ATOM 1037 C C . GLY A 1 127 ? -2.846 1.849 -27.119 1.00 88.38 127 GLY A C 1
ATOM 1038 O O . GLY A 1 127 ? -3.294 2.916 -27.534 1.00 88.38 127 GLY A O 1
ATOM 1039 N N . ILE A 1 128 ? -1.974 1.105 -27.793 1.00 90.25 128 ILE A N 1
ATOM 1040 C CA . ILE A 1 128 ? -1.479 1.338 -29.153 1.00 90.25 128 ILE A CA 1
ATOM 1041 C C . ILE A 1 128 ? -1.264 -0.010 -29.836 1.00 90.25 128 ILE A C 1
ATOM 1043 O O . ILE A 1 128 ? -1.149 -1.036 -29.160 1.00 90.25 128 ILE A O 1
ATOM 1047 N N . SER A 1 129 ? -1.208 0.009 -31.164 1.00 87.94 129 SER A N 1
ATOM 1048 C CA . SER A 1 129 ? -0.837 -1.164 -31.960 1.00 87.94 129 SER A CA 1
ATOM 1049 C C . SER A 1 129 ? 0.629 -1.560 -31.744 1.00 87.94 129 SER A C 1
ATOM 1051 O O . SER A 1 129 ? 1.443 -0.773 -31.243 1.00 87.94 129 SER A O 1
ATOM 1053 N N . ARG A 1 130 ? 0.978 -2.792 -32.133 1.00 83.44 130 ARG A N 1
ATOM 1054 C CA . ARG A 1 130 ? 2.359 -3.282 -32.066 1.00 83.44 130 ARG A CA 1
ATOM 1055 C C . ARG A 1 130 ? 3.267 -2.428 -32.948 1.00 83.44 130 ARG A C 1
ATOM 1057 O O . ARG A 1 130 ? 4.306 -1.975 -32.477 1.00 83.44 130 ARG A O 1
ATOM 1064 N N . GLU A 1 131 ? 2.817 -2.115 -34.157 1.00 83.62 131 GLU A N 1
ATOM 1065 C CA . GLU A 1 131 ? 3.530 -1.299 -35.139 1.00 83.62 131 GLU A CA 1
ATOM 1066 C C . GLU A 1 131 ? 3.807 0.115 -34.607 1.00 83.62 131 GLU A C 1
ATOM 1068 O O . GLU A 1 131 ? 4.924 0.618 -34.703 1.00 83.62 131 GLU A O 1
ATOM 1073 N N . GLU A 1 132 ? 2.821 0.756 -33.970 1.00 80.81 132 GLU A N 1
ATOM 1074 C CA . GLU A 1 132 ? 3.008 2.074 -33.346 1.00 80.81 132 GLU A CA 1
ATOM 1075 C C . GLU A 1 132 ? 3.957 2.039 -32.142 1.00 80.81 132 GLU A C 1
ATOM 1077 O O . GLU A 1 132 ? 4.595 3.054 -31.827 1.00 80.81 132 GLU A O 1
ATOM 1082 N N . SER A 1 133 ? 4.013 0.904 -31.440 1.00 79.12 133 SER A N 1
ATOM 1083 C CA . SER A 1 133 ? 4.911 0.690 -30.304 1.00 79.12 133 SER A CA 1
ATOM 1084 C C . SER A 1 133 ? 6.355 0.427 -30.733 1.00 79.12 133 SER A C 1
ATOM 1086 O O . SER A 1 133 ? 7.263 0.764 -29.982 1.00 79.12 133 SER A O 1
ATOM 1088 N N . GLU A 1 134 ? 6.552 -0.144 -31.923 1.00 76.94 134 GLU A N 1
ATOM 1089 C CA . GLU A 1 134 ? 7.849 -0.497 -32.517 1.00 76.94 134 GLU A CA 1
ATOM 1090 C C . GLU A 1 134 ? 8.394 0.609 -33.439 1.00 76.94 134 GLU A C 1
ATOM 1092 O O . GLU A 1 134 ? 9.419 0.424 -34.091 1.00 76.94 134 GLU A O 1
ATOM 1097 N N . MET A 1 135 ? 7.730 1.772 -33.511 1.00 74.75 135 MET A N 1
ATOM 1098 C CA . MET A 1 135 ? 8.201 2.875 -34.350 1.00 74.75 135 MET A CA 1
ATOM 1099 C C . MET A 1 135 ? 9.604 3.350 -33.926 1.00 74.75 135 MET A C 1
ATOM 1101 O O . MET A 1 135 ? 9.768 3.745 -32.768 1.00 74.75 135 MET A O 1
ATOM 1105 N N . PRO A 1 136 ? 10.574 3.411 -34.863 1.00 68.94 136 PRO A N 1
ATOM 1106 C CA . PRO A 1 136 ? 11.929 3.877 -34.591 1.00 68.94 136 PRO A CA 1
ATOM 1107 C C . PRO A 1 136 ? 11.976 5.275 -33.976 1.00 68.94 136 PRO A C 1
ATOM 1109 O O . PRO A 1 136 ? 11.227 6.172 -34.382 1.00 68.94 136 PRO A O 1
ATOM 1112 N N . LEU A 1 137 ? 12.932 5.502 -33.073 1.00 68.88 137 LEU A N 1
ATOM 1113 C CA . LEU A 1 137 ? 13.067 6.771 -32.357 1.00 68.88 137 LEU A CA 1
ATOM 1114 C C . LEU A 1 137 ? 13.335 7.963 -33.291 1.00 68.88 137 LEU A C 1
ATOM 1116 O O . LEU A 1 137 ? 12.881 9.075 -33.041 1.00 68.88 137 LEU A O 1
ATOM 1120 N N . GLN A 1 138 ? 13.999 7.731 -34.423 1.00 61.88 138 GLN A N 1
ATOM 1121 C CA . GLN A 1 138 ? 14.259 8.741 -35.462 1.00 61.88 138 GLN A CA 1
ATOM 1122 C C . GLN A 1 138 ? 12.972 9.346 -36.051 1.00 61.88 138 GLN A C 1
ATOM 1124 O O . GLN A 1 138 ? 12.960 10.484 -36.520 1.00 61.88 138 GLN A O 1
ATOM 1129 N N . LEU A 1 139 ? 11.869 8.599 -36.010 1.00 59.06 139 LEU A N 1
ATOM 1130 C CA . LEU A 1 139 ? 10.553 9.048 -36.460 1.00 59.06 139 LEU A CA 1
ATOM 1131 C C . LEU A 1 139 ? 9.752 9.713 -35.329 1.00 59.06 139 LEU A C 1
ATOM 1133 O O . LEU A 1 139 ? 8.607 10.118 -35.537 1.00 59.06 139 LEU A O 1
ATOM 1137 N N . HIS A 1 140 ? 10.332 9.849 -34.131 1.00 63.03 140 HIS A N 1
ATOM 1138 C CA . HIS A 1 140 ? 9.655 10.446 -32.991 1.00 63.03 140 HIS A CA 1
ATOM 1139 C C . HIS A 1 140 ? 9.460 11.960 -33.198 1.00 63.03 140 HIS A C 1
ATOM 1141 O O . HIS A 1 140 ? 10.427 12.669 -33.493 1.00 63.03 140 HIS A O 1
ATOM 1147 N N . PRO A 1 141 ? 8.244 12.507 -32.989 1.00 60.47 141 PRO A N 1
ATOM 1148 C CA . PRO A 1 141 ? 7.941 13.915 -33.269 1.00 60.47 141 PRO A CA 1
ATOM 1149 C C . PRO A 1 141 ? 8.837 14.928 -32.546 1.00 60.47 141 PRO A C 1
ATOM 1151 O O . PRO A 1 141 ? 9.017 16.040 -33.032 1.00 60.47 141 PRO A O 1
ATOM 1154 N N . SER A 1 142 ? 9.405 14.562 -31.392 1.00 60.19 142 SER A N 1
ATOM 1155 C CA . SER A 1 142 ? 10.312 15.432 -30.629 1.00 60.19 142 SER A CA 1
ATOM 1156 C C . SER A 1 142 ? 11.701 15.585 -31.253 1.00 60.19 142 SER A C 1
ATOM 1158 O O . SER A 1 142 ? 12.390 16.549 -30.932 1.00 60.19 142 SER A O 1
ATOM 1160 N N . LEU A 1 143 ? 12.116 14.650 -32.113 1.00 63.09 143 LEU A N 1
ATOM 1161 C CA . LEU A 1 143 ? 13.392 14.689 -32.836 1.00 63.09 143 LEU A CA 1
ATOM 1162 C C . LEU A 1 143 ? 13.229 15.220 -34.268 1.00 63.09 143 LEU A C 1
ATOM 1164 O O . LEU A 1 143 ? 14.213 15.451 -34.963 1.00 63.09 143 LEU A O 1
ATOM 1168 N N . GLN A 1 144 ? 11.988 15.447 -34.701 1.00 63.59 144 GLN A N 1
ATOM 1169 C CA . GLN A 1 144 ? 11.683 16.042 -35.995 1.00 63.59 144 GLN A CA 1
ATOM 1170 C C . GLN A 1 144 ? 11.846 17.574 -35.946 1.00 63.59 144 GLN A C 1
ATOM 1172 O O . GLN A 1 144 ? 11.570 18.202 -34.911 1.00 63.59 144 GLN A O 1
ATOM 1177 N N . PRO A 1 145 ? 12.255 18.213 -37.059 1.00 61.75 145 PRO A N 1
ATOM 1178 C CA . PRO A 1 145 ? 12.311 19.666 -37.145 1.00 61.75 145 PRO A CA 1
ATOM 1179 C C . PRO A 1 145 ? 10.942 20.277 -36.840 1.00 61.75 145 PRO A C 1
ATOM 1181 O O . PRO A 1 145 ? 9.942 19.947 -37.479 1.00 61.75 145 PRO A O 1
ATOM 1184 N N . HIS A 1 146 ? 10.884 21.194 -35.877 1.00 61.78 146 HIS A N 1
ATOM 1185 C CA . HIS A 1 146 ? 9.643 21.873 -35.513 1.00 61.78 146 HIS A CA 1
ATOM 1186 C C . HIS A 1 146 ? 9.755 23.387 -35.691 1.00 61.78 146 HIS A C 1
ATOM 1188 O O . HIS A 1 146 ? 10.829 23.993 -35.645 1.00 61.78 146 HIS A O 1
ATOM 1194 N N . THR A 1 147 ? 8.607 24.004 -35.969 1.00 58.81 147 THR A N 1
ATOM 1195 C CA . THR A 1 147 ? 8.517 25.428 -36.301 1.00 58.81 147 THR A CA 1
ATOM 1196 C C . THR A 1 147 ? 8.469 26.253 -35.019 1.00 58.81 147 THR A C 1
ATOM 1198 O O . THR A 1 147 ? 7.520 26.131 -34.247 1.00 58.81 147 THR A O 1
ATOM 1201 N N . LEU A 1 148 ? 9.459 27.125 -34.806 1.00 56.88 148 LEU A N 1
ATOM 1202 C CA . LEU A 1 148 ? 9.515 28.011 -33.632 1.00 56.88 148 LEU A CA 1
ATOM 1203 C C . LEU A 1 148 ? 8.597 29.242 -33.767 1.00 56.88 148 LEU A C 1
ATOM 1205 O O . LEU A 1 148 ? 8.298 29.912 -32.782 1.00 56.88 148 LEU A O 1
ATOM 1209 N N . GLY A 1 149 ? 8.142 29.546 -34.987 1.00 53.59 149 GLY A N 1
ATOM 1210 C CA . GLY A 1 149 ? 7.239 30.653 -35.305 1.00 53.59 149 GLY A CA 1
ATOM 1211 C C . GLY A 1 149 ? 7.515 31.255 -36.687 1.00 53.59 149 GLY A C 1
ATOM 1212 O O . GLY A 1 149 ? 8.414 30.817 -37.409 1.00 53.59 149 GLY A O 1
ATOM 1213 N N . ARG A 1 150 ? 6.739 32.282 -37.062 1.00 47.84 150 ARG A N 1
ATOM 1214 C CA . ARG A 1 150 ? 7.004 33.125 -38.240 1.00 47.84 150 ARG A CA 1
ATOM 1215 C C . ARG A 1 150 ? 7.737 34.391 -37.798 1.00 47.84 150 ARG A C 1
ATOM 1217 O O . ARG A 1 150 ? 7.195 35.155 -37.005 1.00 47.84 150 ARG A O 1
ATOM 1224 N N . ALA A 1 151 ? 8.925 34.631 -38.341 1.00 47.59 151 ALA A N 1
ATOM 1225 C CA . ALA A 1 151 ? 9.595 35.927 -38.272 1.00 47.59 151 ALA A CA 1
ATOM 1226 C C . ALA A 1 151 ? 9.833 36.403 -39.711 1.00 47.59 151 ALA A C 1
ATOM 1228 O O . ALA A 1 151 ? 10.414 35.669 -40.503 1.00 47.59 151 ALA A O 1
ATOM 1229 N N . GLU A 1 152 ? 9.329 37.594 -40.051 1.00 53.09 152 GLU A N 1
ATOM 1230 C CA . GLU A 1 152 ? 9.561 38.266 -41.346 1.00 53.09 152 GLU A CA 1
ATOM 1231 C C . GLU A 1 152 ? 9.180 37.446 -42.597 1.00 53.09 152 GLU A C 1
ATOM 1233 O O . GLU A 1 152 ? 9.840 37.502 -43.626 1.00 53.09 152 GLU A O 1
ATOM 1238 N N . GLY A 1 153 ? 8.091 36.674 -42.529 1.00 55.25 153 GLY A N 1
ATOM 1239 C CA . GLY A 1 153 ? 7.579 35.919 -43.683 1.00 55.25 153 GLY A CA 1
ATOM 1240 C C . GLY A 1 153 ? 8.288 34.588 -43.954 1.00 55.25 153 GLY A C 1
ATOM 1241 O O . GLY A 1 153 ? 7.775 33.792 -44.739 1.00 55.25 153 GLY A O 1
ATOM 1242 N N . THR A 1 154 ? 9.377 34.286 -43.245 1.00 49.91 154 THR A N 1
ATOM 1243 C CA . THR A 1 154 ? 10.113 33.020 -43.364 1.00 49.91 154 THR A CA 1
ATOM 1244 C C . THR A 1 154 ? 9.790 32.104 -42.178 1.00 49.91 154 THR A C 1
ATOM 1246 O O . THR A 1 154 ? 9.805 32.520 -41.014 1.00 49.91 154 THR A O 1
ATOM 1249 N N . LEU A 1 155 ? 9.461 30.839 -42.456 1.00 54.31 155 LEU A N 1
ATOM 1250 C CA . LEU A 1 155 ? 9.292 29.807 -41.427 1.00 54.31 155 LEU A CA 1
ATOM 1251 C C . LEU A 1 155 ? 10.658 29.515 -40.794 1.00 54.31 155 LEU A C 1
ATOM 1253 O O . LEU A 1 155 ? 11.543 28.989 -41.464 1.00 54.31 155 LEU A O 1
ATOM 1257 N N . ARG A 1 156 ? 10.842 29.846 -39.509 1.00 53.56 156 ARG A N 1
ATOM 1258 C CA . ARG A 1 156 ? 12.027 29.409 -38.759 1.00 53.56 156 ARG A CA 1
ATOM 1259 C C . ARG A 1 156 ? 11.801 27.980 -38.276 1.00 53.56 156 ARG A C 1
ATOM 1261 O O . ARG A 1 156 ? 11.038 27.754 -37.334 1.00 53.56 156 ARG A O 1
ATOM 1268 N N . GLN A 1 157 ? 12.454 27.034 -38.939 1.00 58.50 157 GLN A N 1
ATOM 1269 C CA . GLN A 1 157 ? 12.559 25.651 -38.484 1.00 58.50 157 GLN A CA 1
ATOM 1270 C C . GLN A 1 157 ? 13.809 25.508 -37.616 1.00 58.50 157 GLN A C 1
ATOM 1272 O O . GLN A 1 157 ? 14.875 26.003 -37.982 1.00 58.50 157 GLN A O 1
ATOM 1277 N N . MET A 1 158 ? 13.671 24.867 -36.457 1.00 58.44 158 MET A N 1
ATOM 1278 C CA . MET A 1 158 ? 14.821 24.432 -35.670 1.00 58.44 158 MET A CA 1
ATOM 1279 C C . MET A 1 158 ? 15.148 22.999 -36.073 1.00 58.44 158 MET A C 1
ATOM 1281 O O . MET A 1 158 ? 14.306 22.113 -35.931 1.00 58.44 158 MET A O 1
ATOM 1285 N N . GLU A 1 159 ? 16.349 22.787 -36.600 1.00 64.75 159 GLU A N 1
ATOM 1286 C CA . GLU A 1 159 ? 16.869 21.450 -36.865 1.00 64.75 159 GLU A CA 1
ATOM 1287 C C . GLU A 1 159 ? 17.477 20.907 -35.568 1.00 64.75 159 GLU A C 1
ATOM 1289 O O . GLU A 1 159 ? 18.389 21.508 -34.994 1.00 64.75 159 GLU A O 1
ATOM 1294 N N . VAL A 1 160 ? 16.938 19.796 -35.073 1.00 66.75 160 VAL A N 1
ATOM 1295 C CA . VAL A 1 160 ? 17.475 19.106 -33.899 1.00 66.75 160 VAL A CA 1
ATOM 1296 C C . VAL A 1 160 ? 18.592 18.187 -34.392 1.00 66.75 160 VAL A C 1
ATOM 1298 O O . VAL A 1 160 ? 18.330 17.093 -34.879 1.00 66.75 160 VAL A O 1
ATOM 1301 N N . LYS A 1 161 ? 19.845 18.653 -34.326 1.00 76.56 161 LYS A N 1
ATOM 1302 C CA . LYS A 1 161 ? 21.018 17.832 -34.662 1.00 76.56 161 LYS A CA 1
ATOM 1303 C C . LYS A 1 161 ? 21.354 16.929 -33.484 1.00 76.56 161 LYS A C 1
ATOM 1305 O O . LYS A 1 161 ? 21.945 17.384 -32.509 1.00 76.56 161 LYS A O 1
ATOM 1310 N N . VAL A 1 162 ? 20.942 15.674 -33.583 1.00 82.94 162 VAL A N 1
ATOM 1311 C CA . VAL A 1 162 ? 21.233 14.618 -32.612 1.00 82.94 162 VAL A CA 1
ATOM 1312 C C . VAL A 1 162 ? 21.770 13.396 -33.337 1.00 82.94 162 VAL A C 1
ATOM 1314 O O . VAL A 1 162 ? 21.378 13.120 -34.472 1.00 82.94 162 VAL A O 1
ATOM 1317 N N . GLU A 1 163 ? 22.636 12.646 -32.672 1.00 87.12 163 GLU A N 1
ATOM 1318 C CA . GLU A 1 163 ? 23.059 11.330 -33.131 1.00 87.12 163 GLU A CA 1
ATOM 1319 C C . GLU A 1 163 ? 22.288 10.265 -32.346 1.00 87.12 163 GLU A C 1
ATOM 1321 O O . GLU A 1 163 ? 22.352 10.208 -31.118 1.00 87.12 163 GLU A O 1
ATOM 1326 N N . VAL A 1 164 ? 21.520 9.431 -33.051 1.00 86.06 164 VAL A N 1
ATOM 1327 C CA . VAL A 1 164 ? 20.805 8.308 -32.431 1.00 86.06 164 VAL A CA 1
ATOM 1328 C C . VAL A 1 164 ? 21.734 7.103 -32.410 1.00 86.06 164 VAL A C 1
ATOM 1330 O O . VAL A 1 164 ? 22.161 6.678 -33.485 1.00 86.06 164 VAL A O 1
ATOM 1333 N N . VAL A 1 165 ? 21.997 6.544 -31.230 1.00 88.12 165 VAL A N 1
ATOM 1334 C CA . VAL A 1 165 ? 22.939 5.434 -31.010 1.00 88.12 165 VAL A CA 1
ATOM 1335 C C . VAL A 1 165 ? 22.311 4.305 -30.194 1.00 88.12 165 VAL A C 1
ATOM 1337 O O . VAL A 1 165 ? 21.453 4.553 -29.351 1.00 88.12 165 VAL A O 1
ATOM 1340 N N . GLY A 1 166 ? 22.746 3.067 -30.422 1.00 88.81 166 GLY A N 1
ATOM 1341 C CA . GLY A 1 166 ? 22.485 1.945 -29.513 1.00 88.81 166 GLY A CA 1
ATOM 1342 C C . GLY A 1 166 ? 23.403 1.971 -28.284 1.00 88.81 166 GLY A C 1
ATOM 1343 O O . GLY A 1 166 ? 24.384 2.714 -28.234 1.00 88.81 166 GLY A O 1
ATOM 1344 N N . MET A 1 167 ? 23.135 1.127 -27.292 1.00 86.75 167 MET A N 1
ATOM 1345 C CA . MET A 1 167 ? 23.979 0.932 -26.115 1.00 86.75 167 MET A CA 1
ATOM 1346 C C . MET A 1 167 ? 25.353 0.354 -26.476 1.00 86.75 167 MET A C 1
ATOM 1348 O O . MET A 1 167 ? 26.347 0.772 -25.884 1.00 86.75 167 MET A O 1
ATOM 1352 N N . ALA A 1 168 ? 25.448 -0.552 -27.459 1.00 88.69 168 ALA A N 1
ATOM 1353 C CA . ALA A 1 168 ? 26.743 -1.057 -27.922 1.00 88.69 168 ALA A CA 1
ATOM 1354 C C . ALA A 1 168 ? 27.586 0.043 -28.596 1.00 88.69 168 ALA A C 1
ATOM 1356 O O . ALA A 1 168 ? 28.784 0.155 -28.339 1.00 88.69 168 ALA A O 1
ATOM 1357 N N . GLU A 1 169 ? 26.954 0.891 -29.411 1.00 91.25 169 GLU A N 1
ATOM 1358 C CA . GLU A 1 169 ? 27.600 2.043 -30.058 1.00 91.25 169 GLU A CA 1
ATOM 1359 C C . GLU A 1 169 ? 28.025 3.093 -29.021 1.00 91.25 169 GLU A C 1
ATOM 1361 O O . GLU A 1 169 ? 29.134 3.620 -29.084 1.00 91.25 169 GLU A O 1
ATOM 1366 N N . MET A 1 170 ? 27.176 3.351 -28.024 1.00 88.62 170 MET A N 1
ATOM 1367 C CA . MET A 1 170 ? 27.472 4.248 -26.908 1.00 88.62 170 MET A CA 1
ATOM 1368 C C . MET A 1 170 ? 28.685 3.761 -26.097 1.00 88.62 170 MET A C 1
ATOM 1370 O O . MET A 1 170 ? 29.578 4.549 -25.792 1.00 88.62 170 MET A O 1
ATOM 1374 N N . LEU A 1 171 ? 28.768 2.457 -25.805 1.00 88.38 171 LEU A N 1
ATOM 1375 C CA . LEU A 1 171 ? 29.933 1.852 -25.148 1.00 88.38 171 LEU A CA 1
ATOM 1376 C C . LEU A 1 171 ? 31.204 1.974 -25.996 1.00 88.38 171 LEU A C 1
ATOM 1378 O O . LEU A 1 171 ? 32.265 2.264 -25.452 1.00 88.38 171 LEU A O 1
ATOM 1382 N N . ALA A 1 172 ? 31.102 1.795 -27.315 1.00 90.81 172 ALA A N 1
ATOM 1383 C CA . ALA A 1 172 ? 32.240 1.959 -28.215 1.00 90.81 172 ALA A CA 1
ATOM 1384 C C . ALA A 1 172 ? 32.762 3.408 -28.226 1.00 90.81 172 ALA A C 1
ATOM 1386 O O . ALA A 1 172 ? 33.973 3.618 -28.170 1.00 90.81 172 ALA A O 1
ATOM 1387 N N . LYS A 1 173 ? 31.862 4.404 -28.230 1.00 90.38 173 LYS A N 1
ATOM 1388 C CA . LYS A 1 173 ? 32.218 5.836 -28.173 1.00 90.38 173 LYS A CA 1
ATOM 1389 C C . LYS A 1 173 ? 32.860 6.247 -26.847 1.00 90.38 173 LYS A C 1
ATOM 1391 O O . LYS A 1 173 ? 33.701 7.136 -26.831 1.00 90.38 173 LYS A O 1
ATOM 1396 N N . ALA A 1 174 ? 32.486 5.605 -25.742 1.00 86.69 174 ALA A N 1
ATOM 1397 C CA . ALA A 1 174 ? 33.052 5.883 -24.423 1.00 86.69 174 ALA A CA 1
ATOM 1398 C C . ALA A 1 174 ? 34.508 5.406 -24.256 1.00 86.69 174 ALA A C 1
ATOM 1400 O O . ALA A 1 174 ? 35.163 5.799 -23.294 1.00 86.69 174 ALA A O 1
ATOM 1401 N N . MET A 1 175 ? 35.009 4.577 -25.180 1.00 84.56 175 MET A N 1
ATOM 1402 C CA . MET A 1 175 ? 36.361 4.012 -25.186 1.00 84.56 175 MET A CA 1
ATOM 1403 C C . MET A 1 175 ? 36.720 3.289 -23.878 1.00 84.56 175 MET A C 1
ATOM 1405 O O . MET A 1 175 ? 36.351 2.130 -23.685 1.00 84.56 175 MET A O 1
ATOM 1409 N N . GLU A 1 176 ? 37.461 3.949 -22.985 1.00 85.00 176 GLU A N 1
ATOM 1410 C CA . GLU A 1 176 ? 37.948 3.379 -21.733 1.00 85.00 176 GLU A CA 1
ATOM 1411 C C . GLU A 1 176 ? 37.124 3.859 -20.535 1.00 85.00 176 GLU A C 1
ATOM 1413 O O . GLU A 1 176 ? 36.664 4.998 -20.449 1.00 85.00 176 GLU A O 1
ATOM 1418 N N . ARG A 1 177 ? 36.953 2.975 -19.557 1.00 78.00 177 ARG A N 1
ATOM 1419 C CA . ARG A 1 177 ? 36.235 3.269 -18.323 1.00 78.00 177 ARG A CA 1
ATOM 1420 C C . ARG A 1 177 ? 36.927 4.371 -17.511 1.00 78.00 177 ARG A C 1
ATOM 1422 O O . ARG A 1 177 ? 38.124 4.308 -17.262 1.00 78.00 177 ARG A O 1
ATOM 1429 N N . GLY A 1 178 ? 36.142 5.338 -17.030 1.00 76.12 178 GLY A N 1
ATOM 1430 C CA . GLY A 1 178 ? 36.644 6.457 -16.220 1.00 76.12 178 GLY A CA 1
ATOM 1431 C C . GLY A 1 178 ? 37.410 7.517 -17.018 1.00 76.12 178 GLY A C 1
ATOM 1432 O O . GLY A 1 178 ? 37.973 8.430 -16.420 1.00 76.12 178 GLY A O 1
ATOM 1433 N N . SER A 1 179 ? 37.431 7.397 -18.347 1.00 84.75 179 SER A N 1
ATOM 1434 C CA . SER A 1 179 ? 37.999 8.392 -19.251 1.00 84.75 179 SER A CA 1
ATOM 1435 C C . SER A 1 179 ? 37.108 9.634 -19.378 1.00 84.75 179 SER A C 1
ATOM 1437 O O . SER A 1 179 ? 35.935 9.637 -18.984 1.00 84.75 179 SER A O 1
ATOM 1439 N N . TRP A 1 180 ? 37.664 10.694 -19.968 1.00 85.06 180 TRP A N 1
ATOM 1440 C CA . TRP A 1 180 ? 36.908 11.902 -20.294 1.00 85.06 180 TRP A CA 1
ATOM 1441 C C . TRP A 1 180 ? 35.815 11.610 -21.330 1.00 85.06 180 TRP A C 1
ATOM 1443 O O . TRP A 1 180 ? 34.709 12.137 -21.233 1.00 85.06 180 TRP A O 1
ATOM 1453 N N . GLU A 1 181 ? 36.097 10.724 -22.281 1.00 89.75 181 GLU A N 1
ATOM 1454 C CA . GLU A 1 181 ? 35.185 10.247 -23.314 1.00 89.75 181 GLU A CA 1
ATOM 1455 C C . GLU A 1 181 ? 33.981 9.532 -22.691 1.00 89.75 181 GLU A C 1
ATOM 1457 O O . GLU A 1 181 ? 32.834 9.825 -23.034 1.00 89.75 181 GLU A O 1
ATOM 1462 N N . ALA A 1 182 ? 34.216 8.662 -21.704 1.00 86.12 182 ALA A N 1
ATOM 1463 C CA . ALA A 1 182 ? 33.148 8.010 -20.955 1.00 86.12 182 ALA A CA 1
ATOM 1464 C C . ALA A 1 182 ? 32.278 9.015 -20.179 1.00 86.12 182 ALA A C 1
ATOM 1466 O O . ALA A 1 182 ? 31.056 8.854 -20.135 1.00 86.12 182 ALA A O 1
ATOM 1467 N N . GLU A 1 183 ? 32.870 10.071 -19.607 1.00 82.56 183 GLU A N 1
ATOM 1468 C CA . GLU A 1 183 ? 32.116 11.159 -18.969 1.00 82.56 183 GLU A CA 1
ATOM 1469 C C . GLU A 1 183 ? 31.272 11.939 -19.994 1.00 82.56 183 GLU A C 1
ATOM 1471 O O . GLU A 1 183 ? 30.085 12.183 -19.752 1.00 82.56 183 GLU A O 1
ATOM 1476 N N . GLN A 1 184 ? 31.839 12.294 -21.157 1.00 86.00 184 GLN A N 1
ATOM 1477 C CA . GLN A 1 184 ? 31.089 12.969 -22.224 1.00 86.00 184 GLN A CA 1
ATOM 1478 C C . GLN A 1 184 ? 29.871 12.144 -22.641 1.00 86.00 184 GLN A C 1
ATOM 1480 O O . GLN A 1 184 ? 28.760 12.670 -22.704 1.00 86.00 184 GLN A O 1
ATOM 1485 N N . VAL A 1 185 ? 30.058 10.843 -22.847 1.00 87.81 185 VAL A N 1
ATOM 1486 C CA . VAL A 1 185 ? 29.004 9.955 -23.336 1.00 87.81 185 VAL A CA 1
ATOM 1487 C C . VAL A 1 185 ? 27.938 9.684 -22.272 1.00 87.81 185 VAL A C 1
ATOM 1489 O O . VAL A 1 185 ? 26.757 9.920 -22.520 1.00 87.81 185 VAL A O 1
ATOM 1492 N N . PHE A 1 186 ? 28.315 9.203 -21.082 1.00 82.44 186 PHE A N 1
ATOM 1493 C CA . PHE A 1 186 ? 27.353 8.690 -20.094 1.00 82.44 186 PHE A CA 1
ATOM 1494 C C . PHE A 1 186 ? 26.820 9.735 -19.115 1.00 82.44 186 PHE A C 1
ATOM 1496 O O . PHE A 1 186 ? 25.720 9.556 -18.590 1.00 82.44 186 PHE A O 1
ATOM 1503 N N . VAL A 1 187 ? 27.574 10.805 -18.855 1.00 77.94 187 VAL A N 1
ATOM 1504 C CA . VAL A 1 187 ? 27.150 11.871 -17.933 1.00 77.94 187 VAL A CA 1
ATOM 1505 C C . VAL A 1 187 ? 26.565 13.039 -18.715 1.00 77.94 187 VAL A C 1
ATOM 1507 O O . VAL A 1 187 ? 25.487 13.526 -18.379 1.00 77.94 187 VAL A O 1
ATOM 1510 N N . ARG A 1 188 ? 27.248 13.477 -19.778 1.00 79.75 188 ARG A N 1
ATOM 1511 C CA . ARG A 1 188 ? 26.847 14.669 -20.544 1.00 79.75 188 ARG A CA 1
ATOM 1512 C C . ARG A 1 188 ? 25.962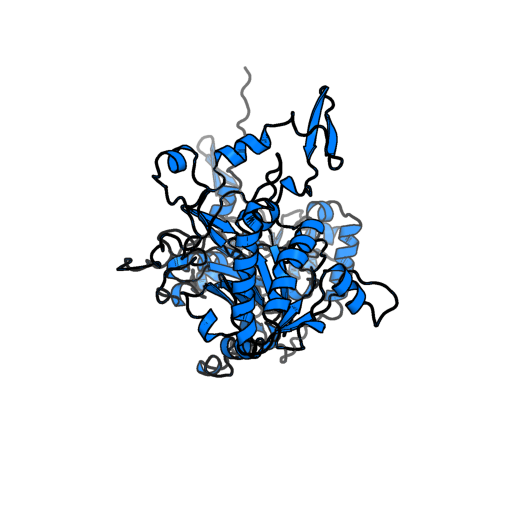 14.357 -21.750 1.00 79.75 188 ARG A C 1
ATOM 1514 O O . ARG A 1 188 ? 25.305 15.269 -22.246 1.00 79.75 188 ARG A O 1
ATOM 1521 N N . GLY A 1 189 ? 25.913 13.101 -22.196 1.00 84.31 189 GLY A N 1
ATOM 1522 C CA . GLY A 1 189 ? 25.126 12.690 -23.357 1.00 84.31 189 GLY A CA 1
ATOM 1523 C C . GLY A 1 189 ? 25.639 13.296 -24.661 1.00 84.31 189 GLY A C 1
ATOM 1524 O O . GLY A 1 189 ? 24.832 13.683 -25.501 1.00 84.31 189 GLY A O 1
ATOM 1525 N N . LEU A 1 190 ? 26.957 13.439 -24.814 1.00 88.75 190 LEU A N 1
ATOM 1526 C CA . LEU A 1 190 ? 27.605 14.027 -25.985 1.00 88.75 190 LEU A CA 1
ATOM 1527 C C . LEU A 1 190 ? 28.554 13.027 -26.642 1.00 88.75 190 LEU A C 1
ATOM 1529 O O . LEU A 1 190 ? 29.234 12.254 -25.969 1.00 88.75 190 LEU A O 1
ATOM 1533 N N . ASP A 1 191 ? 28.631 13.094 -27.963 1.00 90.75 191 ASP A N 1
ATOM 1534 C CA . ASP A 1 191 ? 29.669 12.428 -28.730 1.00 90.75 191 ASP A CA 1
ATOM 1535 C C . ASP A 1 191 ? 31.032 13.104 -28.450 1.00 90.75 191 ASP A C 1
ATOM 1537 O O . ASP A 1 191 ? 31.141 14.321 -28.637 1.00 90.75 191 ASP A O 1
ATOM 1541 N N . PRO A 1 192 ? 32.070 12.368 -28.004 1.00 89.50 192 PRO A N 1
ATOM 1542 C CA . PRO A 1 192 ? 33.356 12.966 -27.637 1.00 89.50 192 PRO A CA 1
ATOM 1543 C C . PRO A 1 192 ? 34.103 13.623 -28.803 1.00 89.50 192 PRO A C 1
ATOM 1545 O O . PRO A 1 192 ? 34.880 14.550 -28.581 1.00 89.50 192 PRO A O 1
ATOM 1548 N N . GLU A 1 193 ? 33.888 13.152 -30.034 1.00 89.81 193 GLU A N 1
ATOM 1549 C CA . GLU A 1 193 ? 34.614 13.613 -31.221 1.00 89.81 193 GLU A CA 1
ATOM 1550 C C . GLU A 1 193 ? 33.954 14.845 -31.847 1.00 89.81 193 GLU A C 1
ATOM 1552 O O . GLU A 1 193 ? 34.626 15.788 -32.267 1.00 89.81 193 GLU A O 1
ATOM 1557 N N . THR A 1 194 ? 32.624 14.843 -31.917 1.00 89.44 194 THR A N 1
ATOM 1558 C CA . THR A 1 194 ? 31.835 15.852 -32.633 1.00 89.44 194 THR A CA 1
ATOM 1559 C C . THR A 1 194 ? 31.140 16.846 -31.707 1.00 89.44 194 THR A C 1
ATOM 1561 O O . THR A 1 194 ? 30.701 17.902 -32.165 1.00 89.44 194 THR A O 1
ATOM 1564 N N . GLY A 1 195 ? 31.006 16.524 -30.416 1.00 87.50 195 GLY A N 1
ATOM 1565 C CA . GLY A 1 195 ? 30.216 17.295 -29.453 1.00 87.50 195 GLY A CA 1
ATOM 1566 C C . GLY A 1 195 ? 28.707 17.248 -29.718 1.00 87.50 195 GLY A C 1
ATOM 1567 O O . GLY A 1 195 ? 27.959 18.043 -29.146 1.00 87.50 195 GLY A O 1
ATOM 1568 N N . THR A 1 196 ? 28.247 16.359 -30.603 1.00 89.75 196 THR A N 1
ATOM 1569 C CA . THR A 1 196 ? 26.829 16.227 -30.954 1.00 89.75 196 THR A CA 1
ATOM 1570 C C . THR A 1 196 ? 26.070 15.550 -29.811 1.00 89.75 196 THR A C 1
ATOM 1572 O O . THR A 1 196 ? 26.560 14.558 -29.273 1.00 89.75 196 THR A O 1
ATOM 1575 N N . PRO A 1 197 ? 24.872 16.027 -29.432 1.00 87.81 197 PRO A N 1
ATOM 1576 C CA . PRO A 1 197 ? 24.060 15.335 -28.443 1.00 87.81 197 PRO A CA 1
ATOM 1577 C C . PRO A 1 197 ? 23.657 13.932 -28.903 1.00 87.81 197 PRO A C 1
ATOM 1579 O O . PRO A 1 197 ? 23.168 13.745 -30.021 1.00 87.81 197 PRO A O 1
ATOM 1582 N N . LEU A 1 198 ? 23.838 12.965 -28.011 1.00 85.75 198 LEU A N 1
ATOM 1583 C CA . LEU A 1 198 ? 23.493 11.566 -28.205 1.00 85.75 198 LEU A CA 1
ATOM 1584 C C . LEU A 1 198 ? 22.078 11.289 -27.702 1.00 85.75 198 LEU A C 1
ATOM 1586 O O . LEU A 1 198 ? 21.672 11.733 -26.626 1.00 85.75 198 LEU A O 1
ATOM 1590 N N . VAL A 1 199 ? 21.340 10.489 -28.462 1.00 84.06 199 VAL A N 1
ATOM 1591 C CA . VAL A 1 199 ? 20.056 9.926 -28.048 1.00 84.06 199 VAL A CA 1
ATOM 1592 C C . VAL A 1 199 ? 20.152 8.407 -28.121 1.00 84.06 199 VAL A C 1
ATOM 1594 O O . VAL A 1 199 ? 20.464 7.853 -29.171 1.00 84.06 199 VAL A O 1
ATOM 1597 N N . VAL A 1 200 ? 19.875 7.734 -27.005 1.00 83.12 200 VAL A N 1
ATOM 1598 C CA . VAL A 1 200 ? 19.975 6.273 -26.915 1.00 83.12 200 VAL A CA 1
ATOM 1599 C C . VAL A 1 200 ? 18.683 5.616 -27.396 1.00 83.12 200 VAL A C 1
ATOM 1601 O O . VAL A 1 200 ? 17.623 5.842 -26.813 1.00 83.12 200 VAL A O 1
ATOM 1604 N N . ASP A 1 201 ? 18.791 4.770 -28.419 1.00 84.94 201 ASP A N 1
ATOM 1605 C CA . ASP A 1 201 ? 17.726 3.907 -28.930 1.00 84.94 201 ASP A CA 1
ATOM 1606 C C . ASP A 1 201 ? 18.104 2.434 -28.731 1.00 84.94 201 ASP A C 1
ATOM 1608 O O . ASP A 1 201 ? 18.845 1.845 -29.521 1.00 84.94 201 ASP A O 1
ATOM 1612 N N . LEU A 1 202 ? 17.584 1.837 -27.656 1.00 85.94 202 LEU A N 1
ATOM 1613 C CA . LEU A 1 202 ? 17.865 0.444 -27.298 1.00 85.94 202 LEU A CA 1
ATOM 1614 C C . LEU A 1 202 ? 17.240 -0.575 -28.254 1.00 85.94 202 LEU A C 1
ATOM 1616 O O . LEU A 1 202 ? 17.597 -1.749 -28.193 1.00 85.94 202 LEU A O 1
ATOM 1620 N N . GLU A 1 203 ? 16.338 -0.162 -29.148 1.00 85.44 203 GLU A N 1
ATOM 1621 C CA . GLU A 1 203 ? 15.795 -1.072 -30.159 1.00 85.44 203 GLU A CA 1
ATOM 1622 C C . GLU A 1 203 ? 16.887 -1.541 -31.133 1.00 85.44 203 GLU A C 1
ATOM 1624 O O . GLU A 1 203 ? 16.796 -2.644 -31.674 1.00 85.44 203 GLU A O 1
ATOM 1629 N N . ARG A 1 204 ? 17.964 -0.758 -31.304 1.00 86.88 204 ARG A N 1
ATOM 1630 C CA . ARG A 1 204 ? 19.139 -1.146 -32.104 1.00 86.88 204 ARG A CA 1
ATOM 1631 C C . ARG A 1 204 ? 19.906 -2.332 -31.523 1.00 86.88 204 ARG A C 1
ATOM 1633 O O . ARG A 1 204 ? 20.520 -3.077 -32.280 1.00 86.88 204 ARG A O 1
ATOM 1640 N N . ASP A 1 205 ? 19.849 -2.513 -30.205 1.00 87.19 205 ASP A N 1
ATOM 1641 C CA . ASP A 1 205 ? 20.453 -3.642 -29.488 1.00 87.19 205 ASP A CA 1
ATOM 1642 C C . ASP A 1 205 ? 19.404 -4.688 -29.081 1.00 87.19 205 ASP A C 1
ATOM 1644 O O . ASP A 1 205 ? 19.686 -5.582 -28.275 1.00 87.19 205 ASP A O 1
ATOM 1648 N N . SER A 1 206 ? 18.175 -4.572 -29.597 1.00 86.25 206 SER A N 1
ATOM 1649 C CA . SER A 1 206 ? 17.104 -5.502 -29.262 1.00 86.25 206 SER A CA 1
ATOM 1650 C C . SER A 1 206 ? 17.443 -6.911 -29.738 1.00 86.25 206 SER A C 1
ATOM 1652 O O . SER A 1 206 ? 18.012 -7.138 -30.809 1.00 86.25 206 SER A O 1
ATOM 1654 N N . LYS A 1 207 ? 17.066 -7.890 -28.916 1.00 84.81 207 LYS A N 1
ATOM 1655 C CA . LYS A 1 207 ? 17.172 -9.302 -29.257 1.00 84.81 207 LYS A CA 1
ATOM 1656 C C . LYS A 1 207 ? 15.766 -9.883 -29.392 1.00 84.81 207 LYS A C 1
ATOM 1658 O O . LYS A 1 207 ? 15.026 -9.850 -28.407 1.00 84.81 207 LYS A O 1
ATOM 1663 N N . PRO A 1 208 ? 15.388 -10.428 -30.561 1.00 84.19 208 PRO A N 1
ATOM 1664 C CA . PRO A 1 208 ? 14.125 -11.135 -30.686 1.00 84.19 208 PRO A CA 1
ATOM 1665 C C . PRO A 1 208 ? 14.160 -12.387 -29.807 1.00 84.19 208 PRO A C 1
ATOM 1667 O O . PRO A 1 208 ? 15.151 -13.121 -29.786 1.00 84.19 208 PRO A O 1
ATOM 1670 N N . LEU A 1 209 ? 13.076 -12.601 -29.069 1.00 82.50 209 LEU A N 1
ATOM 1671 C CA . LEU A 1 209 ? 12.854 -13.777 -28.241 1.00 82.50 209 LEU A CA 1
ATOM 1672 C C . LEU A 1 209 ? 11.646 -14.536 -28.785 1.00 82.50 209 LEU A C 1
ATOM 1674 O O . LEU A 1 209 ? 10.643 -13.918 -29.146 1.00 82.50 209 LEU A O 1
ATOM 1678 N N . ASP A 1 210 ? 11.744 -15.862 -28.815 1.00 83.62 210 ASP A N 1
ATOM 1679 C CA . ASP A 1 210 ? 10.607 -16.733 -29.114 1.00 83.62 210 ASP A CA 1
ATOM 1680 C C . ASP A 1 210 ? 9.611 -16.701 -27.946 1.00 83.62 210 ASP A C 1
ATOM 1682 O O . ASP A 1 210 ? 10.019 -16.541 -26.792 1.00 83.62 210 ASP A O 1
ATOM 1686 N N . GLU A 1 211 ? 8.319 -16.905 -28.208 1.00 79.12 211 GLU A N 1
ATOM 1687 C CA . GLU A 1 211 ? 7.286 -16.918 -27.157 1.00 79.12 211 GLU A CA 1
ATOM 1688 C C . GLU A 1 211 ? 7.600 -17.958 -26.063 1.00 79.12 211 GLU A C 1
ATOM 1690 O O . GLU A 1 211 ? 7.570 -17.637 -24.876 1.00 79.12 211 GLU A O 1
ATOM 1695 N N . ASP A 1 212 ? 8.074 -19.145 -26.455 1.00 81.50 212 ASP A N 1
ATOM 1696 C CA . ASP A 1 212 ? 8.497 -20.228 -25.548 1.00 81.50 212 ASP A CA 1
ATOM 1697 C C . ASP A 1 212 ? 9.768 -19.911 -24.736 1.00 81.50 212 ASP A C 1
ATOM 1699 O O . ASP A 1 212 ? 10.215 -20.703 -23.905 1.00 81.50 212 ASP A O 1
ATOM 1703 N N . SER A 1 213 ? 10.424 -18.783 -25.013 1.00 84.06 213 SER A N 1
ATOM 1704 C CA . SER A 1 213 ? 11.589 -18.305 -24.264 1.00 84.06 213 SER A CA 1
ATOM 1705 C C . SER A 1 213 ? 11.238 -17.213 -23.253 1.00 84.06 213 SER A C 1
ATOM 1707 O O . SER A 1 213 ? 12.140 -16.640 -22.642 1.00 84.06 213 SER A O 1
ATOM 1709 N N . VAL A 1 214 ? 9.945 -16.939 -23.039 1.00 87.69 214 VAL A N 1
ATOM 1710 C CA . VAL A 1 214 ? 9.457 -15.987 -22.038 1.00 87.69 214 VAL A CA 1
ATOM 1711 C C . VAL A 1 214 ? 8.466 -16.671 -21.100 1.00 87.69 214 VAL A C 1
ATOM 1713 O O . VAL A 1 214 ? 7.361 -17.039 -21.475 1.00 87.69 214 VAL A O 1
ATOM 1716 N N . HIS A 1 215 ? 8.831 -16.781 -19.825 1.00 89.12 215 HIS A N 1
ATOM 1717 C CA . HIS A 1 215 ? 7.935 -17.279 -18.790 1.00 89.12 215 HIS A CA 1
ATOM 1718 C C . HIS A 1 215 ? 7.034 -16.167 -18.265 1.00 89.12 215 HIS A C 1
ATOM 1720 O O . HIS A 1 215 ? 7.510 -15.181 -17.684 1.00 89.12 215 HIS A O 1
ATOM 1726 N N . PHE A 1 216 ? 5.728 -16.384 -18.384 1.00 91.25 216 PHE A N 1
ATOM 1727 C CA . PHE A 1 216 ? 4.717 -15.572 -17.732 1.00 91.25 216 PHE A CA 1
ATOM 1728 C C . PHE A 1 216 ? 4.458 -16.088 -16.313 1.00 91.25 216 PHE A C 1
ATOM 1730 O O . PHE A 1 216 ? 4.252 -17.281 -16.087 1.00 91.25 216 PHE A O 1
ATOM 1737 N N . LYS A 1 217 ? 4.521 -15.190 -15.330 1.00 92.75 217 LYS A N 1
ATOM 1738 C CA . LYS A 1 217 ? 4.303 -15.513 -13.917 1.00 92.75 217 LYS A CA 1
ATOM 1739 C C . LYS A 1 217 ? 3.295 -14.558 -13.308 1.00 92.75 217 LYS A C 1
ATOM 1741 O O . LYS A 1 217 ? 3.349 -13.357 -13.571 1.00 92.75 217 LYS A O 1
ATOM 1746 N N . VAL A 1 218 ? 2.444 -15.095 -12.444 1.00 95.00 218 VAL A N 1
ATOM 1747 C CA . VAL A 1 218 ? 1.505 -14.323 -11.632 1.00 95.00 218 VAL A CA 1
ATOM 1748 C C . VAL A 1 218 ? 1.771 -14.601 -10.160 1.00 95.00 218 VAL A C 1
ATOM 1750 O O . VAL A 1 218 ? 1.944 -15.753 -9.759 1.00 95.00 218 VAL A O 1
ATOM 1753 N N . ASP A 1 219 ? 1.810 -13.553 -9.348 1.00 95.44 219 ASP A N 1
ATOM 1754 C CA . ASP A 1 219 ? 1.986 -13.648 -7.902 1.00 95.44 219 ASP A CA 1
ATOM 1755 C C . ASP A 1 219 ? 1.178 -12.579 -7.165 1.00 95.44 219 ASP A C 1
ATOM 1757 O O . ASP A 1 219 ? 0.710 -11.604 -7.754 1.00 95.44 219 ASP A O 1
ATOM 1761 N N . VAL A 1 220 ? 1.000 -12.786 -5.862 1.00 95.88 220 VAL A N 1
ATOM 1762 C CA . VAL A 1 220 ? 0.493 -11.754 -4.956 1.00 95.88 220 VAL A CA 1
ATOM 1763 C C . VAL A 1 220 ? 1.693 -11.133 -4.253 1.00 95.88 220 VAL A C 1
ATOM 1765 O O . VAL A 1 220 ? 2.355 -11.824 -3.475 1.00 95.88 220 VAL A O 1
ATOM 1768 N N . ASP A 1 221 ? 1.955 -9.850 -4.499 1.00 92.88 221 ASP A N 1
ATOM 1769 C CA . ASP A 1 221 ? 3.065 -9.129 -3.866 1.00 92.88 221 ASP A CA 1
ATOM 1770 C C . ASP A 1 221 ? 2.739 -8.777 -2.410 1.00 92.88 221 ASP A C 1
ATOM 1772 O O . ASP A 1 221 ? 3.546 -8.987 -1.491 1.00 92.88 221 ASP A O 1
ATOM 1776 N N . SER A 1 222 ? 1.515 -8.291 -2.190 1.00 93.75 222 SER A N 1
ATOM 1777 C CA . SER A 1 222 ? 1.030 -7.912 -0.872 1.00 93.75 222 SER A CA 1
ATOM 1778 C C . SER A 1 222 ? -0.484 -8.074 -0.721 1.00 93.75 222 SER A C 1
ATOM 1780 O O . SER A 1 222 ? -1.240 -8.075 -1.695 1.00 93.75 222 SER A O 1
ATOM 1782 N N . VAL A 1 223 ? -0.923 -8.219 0.527 1.00 95.88 223 VAL A N 1
ATOM 1783 C CA . VAL A 1 223 ? -2.332 -8.257 0.925 1.00 95.88 223 VAL A CA 1
ATOM 1784 C C . VAL A 1 223 ? -2.566 -7.257 2.043 1.00 95.88 223 VAL A C 1
ATOM 1786 O O . VAL A 1 223 ? -1.799 -7.191 3.006 1.00 95.88 223 VAL A O 1
ATOM 1789 N N . ILE A 1 224 ? -3.626 -6.463 1.925 1.00 96.62 224 ILE A N 1
ATOM 1790 C CA . ILE A 1 224 ? -3.984 -5.468 2.929 1.00 96.62 224 ILE A CA 1
ATOM 1791 C C . ILE A 1 224 ? -5.469 -5.580 3.225 1.00 96.62 224 ILE A C 1
ATOM 1793 O O . ILE A 1 224 ? -6.285 -5.550 2.317 1.00 96.62 224 ILE A O 1
ATOM 1797 N N . PHE A 1 225 ? -5.849 -5.660 4.491 1.00 97.50 225 PHE A N 1
ATOM 1798 C CA . PHE A 1 225 ? -7.253 -5.598 4.889 1.00 97.50 225 PHE A CA 1
ATOM 1799 C C . PHE A 1 225 ? -7.456 -4.460 5.865 1.00 97.50 225 PHE A C 1
ATOM 1801 O O . PHE A 1 225 ? -6.649 -4.301 6.773 1.00 97.50 225 PHE A O 1
ATOM 1808 N N . VAL A 1 226 ? -8.534 -3.700 5.699 1.00 97.44 226 VAL A N 1
ATOM 1809 C CA . VAL A 1 226 ? -8.905 -2.596 6.587 1.00 97.44 226 VAL A CA 1
ATOM 1810 C C . VAL A 1 226 ? -10.311 -2.835 7.106 1.00 97.44 226 VAL A C 1
ATOM 1812 O O . VAL A 1 226 ? -11.255 -2.900 6.323 1.00 97.44 226 VAL A O 1
ATOM 1815 N N . GLY A 1 227 ? -10.463 -2.911 8.423 1.00 95.69 227 GLY A N 1
ATOM 1816 C CA . GLY A 1 227 ? -11.748 -3.140 9.078 1.00 95.69 227 GLY A CA 1
ATOM 1817 C C . GLY A 1 227 ? -11.759 -2.597 10.500 1.00 95.69 227 GLY A C 1
ATOM 1818 O O . GLY A 1 227 ? -10.750 -2.104 11.001 1.00 95.69 227 GLY A O 1
ATOM 1819 N N . ARG A 1 228 ? -12.919 -2.646 11.164 1.00 91.94 228 ARG A N 1
ATOM 1820 C CA . ARG A 1 228 ? -13.018 -2.184 12.560 1.00 91.94 228 ARG A CA 1
ATOM 1821 C C . ARG A 1 228 ? -12.268 -3.139 13.489 1.00 91.94 228 ARG A C 1
ATOM 1823 O O . ARG A 1 228 ? -11.518 -2.701 14.351 1.00 91.94 228 ARG A O 1
ATOM 1830 N N . HIS A 1 229 ? -12.428 -4.436 13.241 1.00 92.31 229 HIS A N 1
ATOM 1831 C CA . HIS A 1 229 ? -11.778 -5.533 13.959 1.00 92.31 229 HIS A CA 1
ATOM 1832 C C . HIS A 1 229 ? -11.088 -6.476 12.972 1.00 92.31 229 HIS A C 1
ATOM 1834 O O . HIS A 1 229 ? -11.139 -6.262 11.761 1.00 92.31 229 HIS A O 1
ATOM 1840 N N . ILE A 1 230 ? -10.444 -7.523 13.483 1.00 94.00 230 ILE A N 1
ATOM 1841 C CA . ILE A 1 230 ? -9.903 -8.630 12.685 1.00 94.00 230 ILE A CA 1
ATOM 1842 C C . ILE A 1 230 ? -10.385 -9.940 13.298 1.00 94.00 230 ILE A C 1
ATOM 1844 O O . ILE A 1 230 ? -10.393 -10.081 14.521 1.00 94.00 230 ILE A O 1
ATOM 1848 N N . ARG A 1 231 ? -10.741 -10.905 12.444 1.00 95.00 231 ARG A N 1
ATOM 1849 C CA . ARG A 1 231 ? -11.023 -12.284 12.847 1.00 95.00 231 ARG A CA 1
ATOM 1850 C C . ARG A 1 231 ? -9.943 -13.241 12.381 1.00 95.00 231 ARG A C 1
ATOM 1852 O O . ARG A 1 231 ? -9.338 -13.070 11.321 1.00 95.00 231 ARG A O 1
ATOM 1859 N N . THR A 1 232 ? -9.712 -14.252 13.204 1.00 95.38 232 THR A N 1
ATOM 1860 C CA . THR A 1 232 ? -8.738 -15.308 12.955 1.00 95.38 232 THR A CA 1
ATOM 1861 C C . THR A 1 232 ? -9.409 -16.659 13.136 1.00 95.38 232 THR A C 1
ATOM 1863 O O . THR A 1 232 ? -10.319 -16.792 13.947 1.00 95.38 232 THR A O 1
ATOM 1866 N N . VAL A 1 233 ? -8.959 -17.668 12.395 1.00 96.31 233 VAL A N 1
ATOM 1867 C CA . VAL A 1 233 ? -9.429 -19.060 12.535 1.00 96.31 233 VAL A CA 1
ATOM 1868 C C . VAL A 1 233 ? -8.499 -19.903 13.409 1.00 96.31 233 VAL A C 1
ATOM 1870 O O . VAL A 1 233 ? -8.879 -20.975 13.871 1.00 96.31 233 VAL A O 1
ATOM 1873 N N . SER A 1 234 ? -7.297 -19.398 13.699 1.00 94.00 234 SER A N 1
ATOM 1874 C CA . SER A 1 234 ? -6.356 -19.990 14.650 1.00 94.00 234 SER A CA 1
ATOM 1875 C C . SER A 1 234 ? -5.842 -18.957 15.653 1.00 94.00 234 SER A C 1
ATOM 1877 O O . SER A 1 234 ? -6.130 -17.758 15.562 1.00 94.00 234 SER A O 1
ATOM 1879 N N . ALA A 1 235 ? -5.100 -19.436 16.652 1.00 92.19 235 ALA A N 1
ATOM 1880 C CA . ALA A 1 235 ? -4.546 -18.581 17.689 1.00 92.19 235 ALA A CA 1
ATOM 1881 C C . ALA A 1 235 ? -3.498 -17.608 17.130 1.00 92.19 235 ALA A C 1
ATOM 1883 O O . ALA A 1 235 ? -2.669 -17.990 16.306 1.00 92.19 235 ALA A O 1
ATOM 1884 N N . VAL A 1 236 ? -3.489 -16.379 17.647 1.00 93.25 236 VAL A N 1
ATOM 1885 C CA . VAL A 1 236 ? -2.506 -15.339 17.303 1.00 93.25 236 VAL A CA 1
ATOM 1886 C C . VAL A 1 236 ? -1.743 -14.869 18.532 1.00 93.25 236 VAL A C 1
ATOM 1888 O O . VAL A 1 236 ? -2.189 -15.050 19.662 1.00 93.25 236 VAL A O 1
ATOM 1891 N N . LYS A 1 237 ? -0.560 -14.282 18.331 1.00 91.69 237 LYS A N 1
ATOM 1892 C CA . LYS A 1 237 ? 0.318 -13.832 19.419 1.00 91.69 237 LYS A CA 1
ATOM 1893 C C . LYS A 1 237 ? 0.222 -12.323 19.620 1.00 91.69 237 LYS A C 1
ATOM 1895 O O . LYS A 1 237 ? 0.942 -11.575 18.966 1.00 91.69 237 LYS A O 1
ATOM 1900 N N . ILE A 1 238 ? -0.619 -11.875 20.551 1.00 92.06 238 ILE A N 1
ATOM 1901 C CA . ILE A 1 238 ? -0.771 -10.449 20.875 1.00 92.06 238 ILE A CA 1
ATOM 1902 C C . ILE A 1 238 ? 0.429 -9.947 21.680 1.00 92.06 238 ILE A C 1
ATOM 1904 O O . ILE A 1 238 ? 0.902 -10.632 22.588 1.00 92.06 238 ILE A O 1
ATOM 1908 N N . LYS A 1 239 ? 0.943 -8.756 21.354 1.00 90.94 239 LYS A N 1
ATOM 1909 C CA . LYS A 1 239 ? 2.050 -8.133 22.091 1.00 90.94 239 LYS A CA 1
ATOM 1910 C C . LYS A 1 239 ? 1.563 -7.529 23.405 1.00 90.94 239 LYS A C 1
ATOM 1912 O O . LYS A 1 239 ? 0.642 -6.720 23.416 1.00 90.94 239 LYS A O 1
ATOM 1917 N N . CYS A 1 240 ? 2.253 -7.832 24.501 1.00 91.31 240 CYS A N 1
ATOM 1918 C CA . CYS A 1 240 ? 2.018 -7.245 25.825 1.00 91.31 240 CYS A CA 1
ATOM 1919 C C . CYS A 1 240 ? 2.787 -5.931 26.045 1.00 91.31 240 CYS A C 1
ATOM 1921 O O . CYS A 1 240 ? 3.127 -5.587 27.174 1.00 91.31 240 CYS A O 1
ATOM 1923 N N . GLY A 1 241 ? 3.123 -5.228 24.968 1.00 90.75 241 GLY A N 1
ATOM 1924 C CA . GLY A 1 241 ? 3.798 -3.940 25.007 1.00 90.75 241 GLY A CA 1
ATOM 1925 C C . GLY A 1 241 ? 3.988 -3.359 23.605 1.00 90.75 241 GLY A C 1
ATOM 1926 O O . GLY A 1 241 ? 3.868 -4.083 22.610 1.00 90.75 241 GLY A O 1
ATOM 1927 N N . PRO A 1 242 ? 4.289 -2.057 23.509 1.00 89.31 242 PRO A N 1
ATOM 1928 C CA . PRO A 1 242 ? 4.453 -1.375 22.235 1.00 89.31 242 PRO A CA 1
ATOM 1929 C C . PRO A 1 242 ? 5.793 -1.679 21.571 1.00 89.31 242 PRO A C 1
ATOM 1931 O O . PRO A 1 242 ? 6.808 -1.856 22.243 1.00 89.31 242 PRO A O 1
ATOM 1934 N N . THR A 1 243 ? 5.818 -1.657 20.236 1.00 83.06 243 THR A N 1
ATOM 1935 C CA . THR A 1 243 ? 7.066 -1.780 19.463 1.00 83.06 243 THR A CA 1
ATOM 1936 C C . THR A 1 243 ? 7.676 -0.402 19.235 1.00 83.06 243 THR A C 1
ATOM 1938 O O . THR A 1 243 ? 7.138 0.420 18.492 1.00 83.06 243 THR A O 1
ATOM 1941 N N . MET A 1 244 ? 8.818 -0.148 19.869 1.00 81.00 244 MET A N 1
ATOM 1942 C CA . MET A 1 244 ? 9.455 1.166 19.896 1.00 81.00 244 MET A CA 1
ATOM 1943 C C . MET A 1 244 ? 10.359 1.371 18.677 1.00 81.00 244 MET A C 1
ATOM 1945 O O . MET A 1 244 ? 11.577 1.223 18.738 1.00 81.00 244 MET A O 1
ATOM 1949 N N . LEU A 1 245 ? 9.744 1.723 17.547 1.00 79.12 245 LEU A N 1
ATOM 1950 C CA . LEU A 1 245 ? 10.451 1.973 16.291 1.00 79.12 245 LEU A CA 1
ATOM 1951 C C . LEU A 1 245 ? 10.880 3.448 16.129 1.00 79.12 245 LEU A C 1
ATOM 1953 O O . LEU A 1 245 ? 10.206 4.369 16.616 1.00 79.12 245 LEU A O 1
ATOM 1957 N N . PRO A 1 246 ? 11.990 3.716 15.412 1.00 77.75 246 PRO A N 1
ATOM 1958 C CA . PRO A 1 246 ? 12.391 5.078 15.059 1.00 77.75 246 PRO A CA 1
ATOM 1959 C C . PRO A 1 246 ? 11.370 5.745 14.122 1.00 77.75 246 PRO A C 1
ATOM 1961 O O . PRO A 1 246 ? 11.100 6.939 14.267 1.00 77.75 246 PRO A O 1
ATOM 1964 N N . THR A 1 247 ? 10.716 4.971 13.258 1.00 85.50 247 THR A N 1
ATOM 1965 C CA . THR A 1 247 ? 9.658 5.399 12.331 1.00 85.50 247 THR A CA 1
ATOM 1966 C C . THR A 1 247 ? 8.301 4.778 12.700 1.00 85.50 247 THR A C 1
ATOM 1968 O O . THR A 1 247 ? 8.270 3.790 13.434 1.00 85.50 247 THR A O 1
ATOM 1971 N N . PRO A 1 248 ? 7.162 5.339 12.243 1.00 86.69 248 PRO A N 1
ATOM 1972 C CA . PRO A 1 248 ? 5.870 4.657 12.352 1.00 86.69 248 PRO A CA 1
ATOM 1973 C C . PRO A 1 248 ? 5.909 3.277 11.668 1.00 86.69 248 PRO A C 1
ATOM 1975 O O . PRO A 1 248 ? 6.599 3.157 10.649 1.00 86.69 248 PRO A O 1
ATOM 1978 N N . PRO A 1 249 ? 5.167 2.265 12.168 1.00 89.00 249 PRO A N 1
ATOM 1979 C CA . PRO A 1 249 ? 5.124 0.936 11.549 1.00 89.00 249 PRO A CA 1
ATOM 1980 C C . PRO A 1 249 ? 4.776 0.970 10.055 1.00 89.00 249 PRO A C 1
ATOM 1982 O O . PRO A 1 249 ? 5.500 0.396 9.243 1.00 89.00 249 PRO A O 1
ATOM 1985 N N . LEU A 1 250 ? 3.745 1.730 9.671 1.00 90.94 250 LEU A N 1
ATOM 1986 C CA . LEU A 1 250 ? 3.475 2.059 8.276 1.00 90.94 250 LEU A CA 1
ATOM 1987 C C . LEU A 1 250 ? 4.254 3.331 7.927 1.00 90.94 250 LEU A C 1
ATOM 1989 O O . LEU A 1 250 ? 3.829 4.444 8.231 1.00 90.94 250 LEU A O 1
ATOM 1993 N N . SER A 1 251 ? 5.426 3.158 7.314 1.00 85.81 251 SER A N 1
ATOM 1994 C CA . SER A 1 251 ? 6.374 4.246 7.013 1.00 85.81 251 SER A CA 1
ATOM 1995 C C . SER A 1 251 ? 6.242 4.840 5.605 1.00 85.81 251 SER A C 1
ATOM 1997 O O . SER A 1 251 ? 6.755 5.932 5.355 1.00 85.81 251 SER A O 1
ATOM 1999 N N . LYS A 1 252 ? 5.532 4.159 4.700 1.00 86.25 252 LYS A N 1
ATOM 2000 C CA . LYS A 1 252 ? 5.265 4.602 3.326 1.00 86.25 252 LYS A CA 1
ATOM 2001 C C . LYS A 1 252 ? 3.767 4.551 3.043 1.00 86.25 252 LYS A C 1
ATOM 2003 O O . LYS A 1 252 ? 3.055 3.714 3.590 1.00 86.25 252 LYS A O 1
ATOM 2008 N N . ASP A 1 253 ? 3.318 5.441 2.167 1.00 87.69 253 ASP A N 1
ATOM 2009 C CA . ASP A 1 253 ? 1.936 5.483 1.701 1.00 87.69 253 ASP A CA 1
ATOM 2010 C C . ASP A 1 253 ? 1.591 4.201 0.925 1.00 87.69 253 ASP A C 1
ATOM 2012 O O . ASP A 1 253 ? 2.155 3.932 -0.136 1.00 87.69 253 ASP A O 1
ATOM 2016 N N . ASN A 1 254 ? 0.653 3.415 1.455 1.00 87.88 254 ASN A N 1
ATOM 2017 C CA . ASN A 1 254 ? 0.096 2.232 0.800 1.00 87.88 254 ASN A CA 1
ATOM 2018 C C . ASN A 1 254 ? -1.130 2.578 -0.062 1.00 87.88 254 ASN A C 1
ATOM 2020 O O . ASN A 1 254 ? -1.912 1.701 -0.410 1.00 87.88 254 ASN A O 1
ATOM 2024 N N . LYS A 1 255 ? -1.340 3.855 -0.394 1.00 88.50 255 LYS A N 1
ATOM 2025 C CA . LYS A 1 255 ? -2.445 4.389 -1.200 1.00 88.50 255 LYS A CA 1
ATOM 2026 C C . LYS A 1 255 ? -3.836 4.148 -0.623 1.00 88.50 255 LYS A C 1
ATOM 2028 O O . LYS A 1 255 ? -4.805 4.649 -1.188 1.00 88.50 255 LYS A O 1
ATOM 2033 N N . ILE A 1 256 ? -3.988 3.424 0.480 1.00 92.19 256 ILE A N 1
ATOM 2034 C CA . ILE A 1 256 ? -5.290 3.111 1.059 1.00 92.19 256 ILE A CA 1
ATOM 2035 C C . ILE A 1 256 ? -5.759 4.290 1.901 1.00 92.19 256 ILE A C 1
ATOM 2037 O O . ILE A 1 256 ? -4.994 4.926 2.626 1.00 92.19 256 ILE A O 1
ATOM 2041 N N . SER A 1 257 ? -7.037 4.614 1.759 1.00 94.25 257 SER A N 1
ATOM 2042 C CA . SER A 1 257 ? -7.686 5.703 2.475 1.00 94.25 257 SER A CA 1
ATOM 2043 C C . SER A 1 257 ? -8.925 5.186 3.182 1.00 94.25 257 SER A C 1
ATOM 2045 O O . SER A 1 257 ? -9.543 4.218 2.747 1.00 94.25 257 SER A O 1
ATOM 2047 N N . VAL A 1 258 ? -9.286 5.859 4.263 1.00 95.31 258 VAL A N 1
ATOM 2048 C CA . VAL A 1 258 ? -10.535 5.648 4.990 1.00 95.31 258 VAL A CA 1
ATOM 2049 C C . VAL A 1 258 ? -11.341 6.930 4.978 1.00 95.31 258 VAL A C 1
ATOM 2051 O O . VAL A 1 258 ? -10.793 8.027 4.884 1.00 95.31 258 VAL A O 1
ATOM 2054 N N . THR A 1 259 ? -12.653 6.791 5.061 1.00 94.31 259 THR A N 1
ATOM 2055 C CA . THR A 1 259 ? -13.565 7.923 5.169 1.00 94.31 259 THR A CA 1
ATOM 2056 C C . THR A 1 259 ? -13.783 8.232 6.641 1.00 94.31 259 THR A C 1
ATOM 2058 O O . THR A 1 259 ? -14.254 7.365 7.372 1.00 94.31 259 THR A O 1
ATOM 2061 N N . LEU A 1 260 ? -13.457 9.446 7.078 1.00 93.62 260 LEU A N 1
ATOM 2062 C CA . LEU A 1 260 ? -13.784 9.930 8.419 1.00 93.62 260 LEU A CA 1
ATOM 2063 C C . LEU A 1 260 ? -14.894 10.975 8.335 1.00 93.62 260 LEU A C 1
ATOM 2065 O O . LEU A 1 260 ? -14.938 11.756 7.387 1.00 93.62 260 LEU A O 1
ATOM 2069 N N . LEU A 1 261 ? -15.762 10.999 9.339 1.00 91.44 261 LEU A N 1
ATOM 2070 C CA . LEU A 1 261 ? -16.663 12.111 9.610 1.00 91.44 261 LEU A CA 1
ATOM 2071 C C . LEU A 1 261 ? -15.878 13.220 10.303 1.00 91.44 261 LEU A C 1
ATOM 2073 O O . LEU A 1 261 ? -15.132 12.957 11.254 1.00 91.44 261 LEU A O 1
ATOM 2077 N N . GLU A 1 262 ? -16.047 14.441 9.814 1.00 90.12 262 GLU A N 1
ATOM 2078 C CA . GLU A 1 262 ? -15.499 15.623 10.459 1.00 90.12 262 GLU A CA 1
ATOM 2079 C C . GLU A 1 262 ? -16.191 15.880 11.810 1.00 90.12 262 GLU A C 1
ATOM 2081 O O . GLU A 1 262 ? -17.360 15.513 11.992 1.00 90.12 262 GLU A O 1
ATOM 2086 N N . PRO A 1 263 ? -15.481 16.517 12.761 1.00 89.19 263 PRO A N 1
ATOM 2087 C CA . PRO A 1 263 ? -16.100 17.019 13.983 1.00 89.19 263 PRO A CA 1
ATOM 2088 C C . PRO A 1 263 ? -17.260 17.961 13.634 1.00 89.19 263 PRO A C 1
ATOM 2090 O O . PRO A 1 263 ? -17.119 18.711 12.667 1.00 89.19 263 PRO A O 1
ATOM 2093 N N . PRO A 1 264 ? -18.366 17.970 14.391 1.00 87.75 264 PRO A N 1
ATOM 2094 C CA . PRO A 1 264 ? -19.428 18.950 14.191 1.00 87.75 264 PRO A CA 1
ATOM 2095 C C . PRO A 1 264 ? -18.953 20.351 14.601 1.00 87.75 264 PRO A C 1
ATOM 2097 O O . PRO A 1 264 ? -18.051 20.503 15.429 1.00 87.75 264 PRO A O 1
ATOM 2100 N N . SER A 1 265 ? -19.547 21.385 14.025 1.00 87.94 265 SER A N 1
ATOM 2101 C CA . SER A 1 265 ? -19.444 22.758 14.519 1.00 87.94 265 SER A CA 1
ATOM 2102 C C . SER A 1 265 ? -20.296 22.957 15.774 1.00 87.94 265 SER A C 1
ATOM 2104 O O . SER A 1 265 ? -21.215 22.185 16.059 1.00 87.94 265 SER A O 1
ATOM 2106 N N . GLN A 1 266 ? -20.003 24.016 16.523 1.00 87.62 266 GLN A N 1
ATOM 2107 C CA . GLN A 1 266 ? -20.775 24.394 17.703 1.00 87.62 266 GLN A CA 1
ATOM 2108 C C . GLN A 1 266 ? -22.250 24.653 17.364 1.00 87.62 266 GLN A C 1
ATOM 2110 O O . GLN A 1 266 ? -23.126 24.225 18.105 1.00 87.62 266 GLN A O 1
ATOM 2115 N N . GLU A 1 267 ? -22.531 25.270 16.214 1.00 87.75 267 GLU A N 1
ATOM 2116 C CA . GLU A 1 267 ? -23.899 25.515 15.746 1.00 87.75 267 GLU A CA 1
ATOM 2117 C C . GLU A 1 267 ? -24.671 24.208 15.501 1.00 87.75 267 GLU A C 1
ATOM 2119 O O . GLU A 1 267 ? -25.827 24.084 15.910 1.00 87.75 267 GLU A O 1
ATOM 2124 N N . GLU A 1 268 ? -24.037 23.202 14.892 1.00 86.50 268 GLU A N 1
ATOM 2125 C CA . GLU A 1 268 ? -24.655 21.884 14.673 1.00 86.50 268 GLU A CA 1
ATOM 2126 C C . GLU A 1 268 ? -24.987 21.187 15.998 1.00 86.50 268 GLU A C 1
ATOM 2128 O O . GLU A 1 268 ? -26.047 20.572 16.133 1.00 86.50 268 GLU A O 1
ATOM 2133 N N . VAL A 1 269 ? -24.103 21.314 16.994 1.00 84.88 269 VAL A N 1
ATOM 2134 C CA . VAL A 1 269 ? -24.332 20.778 18.343 1.00 84.88 269 VAL A CA 1
ATOM 2135 C C . VAL A 1 269 ? -25.477 21.513 19.043 1.00 84.88 269 VAL A C 1
ATOM 2137 O O . VAL A 1 269 ? -26.353 20.860 19.610 1.00 84.88 269 VAL A O 1
ATOM 2140 N N . ASP A 1 270 ? -25.511 22.844 18.970 1.00 85.50 270 ASP A N 1
ATOM 2141 C CA . ASP A 1 270 ? -26.517 23.675 19.642 1.00 85.50 270 ASP A CA 1
ATOM 2142 C C . ASP A 1 270 ? -27.919 23.497 19.030 1.00 85.50 270 ASP A C 1
ATOM 2144 O O . ASP A 1 270 ? -28.929 23.516 19.737 1.00 85.50 270 ASP A O 1
ATOM 2148 N N . THR A 1 271 ? -27.993 23.302 17.711 1.00 86.62 271 THR A N 1
ATOM 2149 C CA . THR A 1 271 ? -29.253 23.130 16.966 1.00 86.62 271 THR A CA 1
ATOM 2150 C C . THR A 1 271 ? -29.700 21.673 16.838 1.00 86.62 271 THR A C 1
ATOM 2152 O O . THR A 1 271 ? -30.832 21.418 16.419 1.00 86.62 271 THR A O 1
ATOM 2155 N N . LEU A 1 272 ? -28.832 20.715 17.190 1.00 81.75 272 LEU A N 1
ATOM 2156 C CA . LEU A 1 272 ? -28.996 19.277 16.944 1.00 81.75 272 LEU A CA 1
ATOM 2157 C C . LEU A 1 272 ? -29.203 18.927 15.455 1.00 81.75 272 LEU A C 1
ATOM 2159 O O . LEU A 1 272 ? -29.767 17.878 15.126 1.00 81.75 272 LEU A O 1
ATOM 2163 N N . GLN A 1 273 ? -28.747 19.793 14.547 1.00 82.31 273 GLN A N 1
ATOM 2164 C CA . GLN A 1 273 ? -28.784 19.583 13.101 1.00 82.31 273 GLN A CA 1
ATOM 2165 C C . GLN A 1 273 ? -27.374 19.278 12.602 1.00 82.31 273 GLN A C 1
ATOM 2167 O O . GLN A 1 273 ? -26.592 20.180 12.349 1.00 82.31 273 GLN A O 1
ATOM 2172 N N . PHE A 1 274 ? -27.050 17.992 12.472 1.00 76.88 274 PHE A N 1
ATOM 2173 C CA . PHE A 1 274 ? -25.704 17.545 12.113 1.00 76.88 274 PHE A CA 1
ATOM 2174 C C . PHE A 1 274 ? -25.550 17.310 10.608 1.00 76.88 274 PHE A C 1
ATOM 2176 O O . PHE A 1 274 ? -26.257 16.478 10.025 1.00 76.88 274 PHE A O 1
ATOM 2183 N N . GLU A 1 275 ? -24.562 17.956 9.999 1.00 76.81 275 GLU A N 1
ATOM 2184 C CA . GLU A 1 275 ? -24.113 17.672 8.646 1.00 76.81 275 GLU A CA 1
ATOM 2185 C C . GLU A 1 275 ? -23.146 16.481 8.647 1.00 76.81 275 GLU A C 1
ATOM 2187 O O . GLU A 1 275 ? -22.134 16.441 9.343 1.00 76.81 275 GLU A O 1
ATOM 2192 N N . TRP A 1 276 ? -23.431 15.476 7.817 1.00 78.88 276 TRP A N 1
ATOM 2193 C CA . TRP A 1 276 ? -22.580 14.290 7.667 1.00 78.88 276 TRP A CA 1
ATOM 2194 C C . TRP A 1 276 ? -21.407 14.566 6.724 1.00 78.88 276 TRP A C 1
ATOM 2196 O O . TRP A 1 276 ? -21.253 13.935 5.676 1.00 78.88 276 TRP A O 1
ATOM 2206 N N . ASN A 1 277 ? -20.578 15.537 7.096 1.00 86.62 277 ASN A N 1
ATOM 2207 C CA . ASN A 1 277 ? -19.422 15.941 6.314 1.00 86.62 277 ASN A CA 1
ATOM 2208 C C . ASN A 1 277 ? -18.314 14.893 6.443 1.00 86.62 277 ASN A C 1
ATOM 2210 O O . ASN A 1 277 ? -17.735 14.685 7.509 1.00 86.62 277 ASN A O 1
ATOM 2214 N N . THR A 1 278 ? -18.033 14.197 5.340 1.00 88.94 278 THR A N 1
ATOM 2215 C CA . THR A 1 278 ? -17.020 13.139 5.289 1.00 88.94 278 THR A CA 1
ATOM 2216 C C . THR A 1 278 ? -15.798 13.543 4.478 1.00 88.94 278 THR A C 1
ATOM 2218 O O . THR A 1 278 ? -15.933 14.089 3.383 1.00 88.94 278 THR A O 1
ATOM 2221 N N . GLN A 1 279 ? -14.614 13.146 4.940 1.00 91.69 279 GLN A N 1
ATOM 2222 C CA . GLN A 1 279 ? -13.349 13.317 4.233 1.00 91.69 279 GLN A CA 1
ATOM 2223 C C . GLN A 1 279 ? -12.647 11.968 4.026 1.00 91.69 279 GLN A C 1
ATOM 2225 O O . GLN A 1 279 ? -12.539 11.164 4.952 1.00 91.69 279 GLN A O 1
ATOM 2230 N N . GLN A 1 280 ? -12.110 11.731 2.824 1.00 91.94 280 GLN A N 1
ATOM 2231 C CA . GLN A 1 280 ? -11.185 10.617 2.591 1.00 91.94 280 GLN A CA 1
ATOM 2232 C C . GLN A 1 280 ? -9.776 10.981 3.056 1.00 91.94 280 GLN A C 1
ATOM 2234 O O . GLN A 1 280 ? -9.193 11.971 2.611 1.00 91.94 280 GLN A O 1
ATOM 2239 N N . ILE A 1 281 ? -9.224 10.155 3.937 1.00 93.19 281 ILE A N 1
ATOM 2240 C CA . ILE A 1 281 ? -7.931 10.365 4.577 1.00 93.19 281 ILE A CA 1
ATOM 2241 C C . ILE A 1 281 ? -7.052 9.139 4.325 1.00 93.19 281 ILE A C 1
ATOM 2243 O O . ILE A 1 281 ? -7.465 8.022 4.647 1.00 93.19 281 ILE A O 1
ATOM 2247 N N . PRO A 1 282 ? -5.831 9.310 3.781 1.00 93.94 282 PRO A N 1
ATOM 2248 C CA . PRO A 1 282 ? -4.867 8.222 3.684 1.00 93.94 282 PRO A CA 1
ATOM 2249 C C . PRO A 1 282 ? -4.596 7.612 5.060 1.00 93.94 282 PRO A C 1
ATOM 2251 O O . PRO A 1 282 ? -4.252 8.340 5.994 1.00 93.94 282 PRO A O 1
ATOM 2254 N N . LEU A 1 283 ? -4.690 6.284 5.187 1.00 93.88 283 LEU A N 1
ATOM 2255 C CA . LEU A 1 283 ? -4.430 5.583 6.455 1.00 93.88 283 LEU A CA 1
ATOM 2256 C C . LEU A 1 283 ? -3.054 5.925 7.016 1.00 93.88 283 LEU A C 1
ATOM 2258 O O . LEU A 1 283 ? -2.885 6.127 8.215 1.00 93.88 283 LEU A O 1
ATOM 2262 N N . PHE A 1 284 ? -2.085 6.074 6.118 1.00 93.44 284 PHE A N 1
ATOM 2263 C CA . PHE A 1 284 ? -0.728 6.479 6.437 1.00 93.44 284 PHE A CA 1
ATOM 2264 C C . PHE A 1 284 ? -0.632 7.799 7.215 1.00 93.44 284 PHE A C 1
ATOM 2266 O O . PHE A 1 284 ? 0.352 7.994 7.920 1.00 93.44 284 PHE A O 1
ATOM 2273 N N . HIS A 1 285 ? -1.611 8.706 7.116 1.00 93.56 285 HIS A N 1
ATOM 2274 C CA . HIS A 1 285 ? -1.631 9.972 7.860 1.00 93.56 285 HIS A CA 1
ATOM 2275 C C . HIS A 1 285 ? -2.197 9.855 9.280 1.00 93.56 285 HIS A C 1
ATOM 2277 O O . HIS A 1 285 ? -2.023 10.782 10.071 1.00 93.56 285 HIS A O 1
ATOM 2283 N N . ILE A 1 286 ? -2.859 8.748 9.613 1.00 95.25 286 ILE A N 1
ATOM 2284 C CA . ILE A 1 286 ? -3.492 8.548 10.916 1.00 95.25 286 ILE A CA 1
ATOM 2285 C C . ILE A 1 286 ? -2.451 7.983 11.901 1.00 95.25 286 ILE A C 1
ATOM 2287 O O . ILE A 1 286 ? -1.699 7.075 11.528 1.00 95.25 286 ILE A O 1
ATOM 2291 N N . PRO A 1 287 ? -2.374 8.490 13.151 1.00 94.69 287 PRO A N 1
ATOM 2292 C CA . PRO A 1 287 ? -1.522 7.908 14.183 1.00 94.69 287 PRO A CA 1
ATOM 2293 C C . PRO A 1 287 ? -1.791 6.415 14.371 1.00 94.69 287 PRO A C 1
ATOM 2295 O O . PRO A 1 287 ? -2.948 6.010 14.483 1.00 94.69 287 PRO A O 1
ATOM 2298 N N . HIS A 1 288 ? -0.738 5.602 14.423 1.00 95.06 288 HIS A N 1
ATOM 2299 C CA . HIS A 1 288 ? -0.883 4.150 14.513 1.00 95.06 288 HIS A CA 1
ATOM 2300 C C . HIS A 1 288 ? 0.291 3.466 15.213 1.00 95.06 288 HIS A C 1
ATOM 2302 O O . HIS A 1 288 ? 1.370 4.040 15.391 1.00 95.06 288 HIS A O 1
ATOM 2308 N N . THR A 1 289 ? 0.068 2.215 15.607 1.00 94.69 289 THR A N 1
ATOM 2309 C CA . THR A 1 289 ? 1.075 1.319 16.190 1.00 94.69 289 THR A CA 1
ATOM 2310 C C . THR A 1 289 ? 0.816 -0.135 15.769 1.00 94.69 289 THR A C 1
ATOM 2312 O O . THR A 1 289 ? -0.224 -0.446 15.189 1.00 94.69 289 THR A O 1
ATOM 2315 N N . GLU A 1 290 ? 1.775 -1.027 16.012 1.00 93.69 290 GLU A N 1
ATOM 2316 C CA . GLU A 1 290 ? 1.657 -2.461 15.721 1.00 93.69 290 GLU A CA 1
ATOM 2317 C C . GLU A 1 290 ? 1.091 -3.192 16.942 1.00 93.69 290 GLU A C 1
ATOM 2319 O O . GLU A 1 290 ? 1.692 -3.160 18.017 1.00 93.69 290 GLU A O 1
ATOM 2324 N N . LEU A 1 291 ? -0.045 -3.871 16.770 1.00 93.44 291 LEU A N 1
ATOM 2325 C CA . LEU A 1 291 ? -0.706 -4.631 17.830 1.00 93.44 291 LEU A CA 1
ATOM 2326 C C . LEU A 1 291 ? -0.113 -6.041 17.948 1.00 93.44 291 LEU A C 1
ATOM 2328 O O . LEU A 1 291 ? 0.201 -6.503 19.046 1.00 93.44 291 LEU A O 1
ATOM 2332 N N . PHE A 1 292 ? 0.078 -6.721 16.814 1.00 91.44 292 PHE A N 1
ATOM 2333 C CA . PHE A 1 292 ? 0.748 -8.019 16.753 1.00 91.44 292 PHE A CA 1
ATOM 2334 C C . PHE A 1 292 ? 1.278 -8.359 15.364 1.00 91.44 292 PHE A C 1
ATOM 2336 O O . PHE A 1 292 ? 0.992 -7.666 14.392 1.00 91.44 292 PHE A O 1
ATOM 2343 N N . ARG A 1 293 ? 2.073 -9.431 15.286 1.00 89.81 293 ARG A N 1
ATOM 2344 C CA . ARG A 1 293 ? 2.570 -9.987 14.026 1.00 89.81 293 ARG A CA 1
ATOM 2345 C C . ARG A 1 293 ? 1.917 -11.326 13.735 1.00 89.81 293 ARG A C 1
ATOM 2347 O O . ARG A 1 293 ? 1.680 -12.118 14.647 1.00 89.81 293 ARG A O 1
ATOM 2354 N N . LEU A 1 294 ? 1.648 -11.530 12.461 1.00 89.75 294 LEU A N 1
ATOM 2355 C CA . LEU A 1 294 ? 1.234 -12.783 11.865 1.00 89.75 294 LEU A CA 1
ATOM 2356 C C . LEU A 1 294 ? 2.483 -13.587 11.472 1.00 89.75 294 LEU A C 1
ATOM 2358 O O . LEU A 1 294 ? 3.627 -13.157 11.648 1.00 89.75 294 LEU A O 1
ATOM 2362 N N . GLU A 1 295 ? 2.252 -14.773 10.932 1.00 84.00 295 GLU A N 1
ATOM 2363 C CA . GLU A 1 295 ? 3.282 -15.557 10.246 1.00 84.00 295 GLU A CA 1
ATOM 2364 C C . GLU A 1 295 ? 3.750 -14.838 8.968 1.00 84.00 295 GLU A C 1
ATOM 2366 O O . GLU A 1 295 ? 3.169 -13.826 8.581 1.00 84.00 295 GLU A O 1
ATOM 2371 N N . ALA A 1 296 ? 4.823 -15.327 8.337 1.00 82.44 296 ALA A N 1
ATOM 2372 C CA . ALA A 1 296 ? 5.341 -14.805 7.063 1.00 82.44 296 ALA A CA 1
ATOM 2373 C C . ALA A 1 296 ? 5.556 -13.274 7.024 1.00 82.44 296 ALA A C 1
ATOM 2375 O O . ALA A 1 296 ? 5.270 -12.622 6.026 1.00 82.44 296 ALA A O 1
ATOM 2376 N N . GLU A 1 297 ? 6.049 -12.700 8.128 1.00 82.31 297 GLU A N 1
ATOM 2377 C CA . GLU A 1 297 ? 6.291 -11.254 8.290 1.00 82.31 297 GLU A CA 1
ATOM 2378 C C . GLU A 1 297 ? 5.037 -10.361 8.155 1.00 82.31 297 GLU A C 1
ATOM 2380 O O . GLU A 1 297 ? 5.164 -9.146 8.011 1.00 82.31 297 GLU A O 1
ATOM 2385 N N . GLY A 1 298 ? 3.826 -10.922 8.257 1.00 89.56 298 GLY A N 1
ATOM 2386 C CA . GLY A 1 298 ? 2.601 -10.125 8.304 1.00 89.56 298 GLY A CA 1
ATOM 2387 C C . GLY A 1 298 ? 2.453 -9.355 9.620 1.00 89.56 298 GLY A C 1
ATOM 2388 O O . GLY A 1 298 ? 2.896 -9.803 10.681 1.00 89.56 298 GLY A O 1
ATOM 2389 N N . SER A 1 299 ? 1.772 -8.213 9.577 1.00 93.19 299 SER A N 1
ATOM 2390 C CA . SER A 1 299 ? 1.540 -7.353 10.739 1.00 93.19 299 SER A CA 1
ATOM 2391 C C . SER A 1 299 ? 0.083 -6.929 10.848 1.00 93.19 299 SER A C 1
ATOM 2393 O O . SER A 1 299 ? -0.598 -6.687 9.855 1.00 93.19 299 SER A O 1
ATOM 2395 N N . VAL A 1 300 ? -0.382 -6.795 12.087 1.00 96.19 300 VAL A N 1
ATOM 2396 C CA . VAL A 1 300 ? -1.658 -6.173 12.424 1.00 96.19 300 VAL A CA 1
ATOM 2397 C C . VAL A 1 300 ? -1.387 -4.830 13.078 1.00 96.19 300 VAL A C 1
ATOM 2399 O O . VAL A 1 300 ? -0.822 -4.749 14.173 1.00 96.19 300 VAL A O 1
ATOM 2402 N N . LEU A 1 301 ? -1.794 -3.769 12.391 1.00 96.56 301 LEU A N 1
ATOM 2403 C CA . LEU A 1 301 ? -1.674 -2.393 12.846 1.00 96.56 301 LEU A CA 1
ATOM 2404 C C . LEU A 1 301 ? -3.017 -1.892 13.377 1.00 96.56 301 LEU A C 1
ATOM 2406 O O . LEU A 1 301 ? -4.078 -2.273 12.882 1.00 96.56 301 LEU A O 1
ATOM 2410 N N . ILE A 1 302 ? -2.956 -1.005 14.364 1.00 97.56 302 ILE A N 1
ATOM 2411 C CA . ILE A 1 302 ? -4.112 -0.298 14.911 1.00 97.56 302 ILE A CA 1
ATOM 2412 C C . ILE A 1 302 ? -3.923 1.209 14.742 1.00 97.56 302 ILE A C 1
ATOM 2414 O O . ILE A 1 302 ? -2.859 1.750 15.054 1.00 97.56 302 ILE A O 1
ATOM 2418 N N . PHE A 1 303 ? -4.948 1.871 14.212 1.00 97.69 303 PHE A N 1
ATOM 2419 C CA . PHE A 1 303 ? -4.967 3.295 13.880 1.00 97.69 303 PHE A CA 1
ATOM 2420 C C . PHE A 1 303 ? -5.953 4.033 14.779 1.00 97.69 303 PHE A C 1
ATOM 2422 O O . PHE A 1 303 ? -6.989 3.475 15.133 1.00 97.69 303 PHE A O 1
ATOM 2429 N N . PHE A 1 304 ? -5.667 5.303 15.081 1.00 96.69 304 PHE A N 1
ATOM 2430 C CA . PHE A 1 304 ? -6.460 6.142 15.988 1.00 96.69 304 PHE A CA 1
ATOM 2431 C C . PHE A 1 304 ? -6.977 7.409 15.283 1.00 96.69 304 PHE A C 1
ATOM 2433 O O . PHE A 1 304 ? -6.378 8.485 15.402 1.00 96.69 304 PHE A O 1
ATOM 2440 N N . PRO A 1 305 ? -8.091 7.307 14.530 1.00 95.50 305 PRO A N 1
ATOM 2441 C CA . PRO A 1 305 ? -8.677 8.411 13.769 1.00 95.50 305 PRO A CA 1
ATOM 2442 C C . PRO A 1 305 ? -8.994 9.650 14.605 1.00 95.50 305 PRO A C 1
ATOM 2444 O O . PRO A 1 305 ? -8.780 10.767 14.143 1.00 95.50 305 PRO A O 1
ATOM 2447 N N . ARG A 1 306 ? -9.432 9.477 15.859 1.00 92.88 306 ARG A N 1
ATOM 2448 C CA . ARG A 1 306 ? -9.745 10.597 16.761 1.00 92.88 306 ARG A CA 1
ATOM 2449 C C . ARG A 1 306 ? -8.539 11.488 17.061 1.00 92.88 306 ARG A C 1
ATOM 2451 O O . ARG A 1 306 ? -8.726 12.653 17.389 1.00 92.88 306 ARG A O 1
ATOM 2458 N N . MET A 1 307 ? -7.316 10.976 16.902 1.00 92.50 307 MET A N 1
ATOM 2459 C CA . MET A 1 307 ? -6.067 11.721 17.102 1.00 92.50 307 MET A CA 1
ATOM 2460 C C . MET A 1 307 ? -5.502 12.338 15.807 1.00 92.50 307 MET A C 1
ATOM 2462 O O . MET A 1 307 ? -4.423 12.940 15.837 1.00 92.50 307 MET A O 1
ATOM 2466 N N . TYR A 1 308 ? -6.191 12.191 14.669 1.00 91.75 308 TYR A N 1
ATOM 2467 C CA . TYR A 1 308 ? -5.746 12.688 13.365 1.00 91.75 308 TYR A CA 1
ATOM 2468 C C . TYR A 1 308 ? -5.510 14.207 13.370 1.00 91.75 308 TYR A C 1
ATOM 2470 O O . TYR A 1 308 ? -6.392 14.997 13.716 1.00 91.75 308 TYR A O 1
ATOM 2478 N N . ARG A 1 309 ? -4.290 14.626 12.997 1.00 86.94 309 ARG A N 1
ATOM 2479 C CA . ARG A 1 309 ? -3.886 16.041 12.968 1.00 86.94 309 ARG A CA 1
ATOM 2480 C C . ARG A 1 309 ? -2.658 16.317 12.098 1.00 86.94 309 ARG A C 1
ATOM 2482 O O . ARG A 1 309 ? -1.804 15.449 11.893 1.00 86.94 309 ARG A O 1
ATOM 2489 N N . LYS A 1 310 ? -2.517 17.584 11.702 1.00 81.88 310 LYS A N 1
ATOM 2490 C CA . LYS A 1 310 ? -1.257 18.173 11.223 1.00 81.88 310 LYS A CA 1
ATOM 2491 C C . LYS A 1 310 ? -0.501 18.838 12.371 1.00 81.88 310 LYS A C 1
ATOM 2493 O O . LYS A 1 310 ? -1.104 19.317 13.328 1.00 81.88 310 LYS A O 1
ATOM 2498 N N . GLU A 1 311 ? 0.817 18.898 12.250 1.00 68.38 311 GLU A N 1
ATOM 2499 C CA . GLU A 1 311 ? 1.702 19.574 13.187 1.00 68.38 311 GLU A CA 1
ATOM 2500 C C . GLU A 1 311 ? 2.240 20.898 12.623 1.00 68.38 311 GLU A C 1
ATOM 2502 O O . GLU A 1 311 ? 2.885 20.929 11.573 1.00 68.38 311 GLU A O 1
ATOM 2507 N N . GLY A 1 312 ? 2.024 21.982 13.379 1.00 59.00 312 GLY A N 1
ATOM 2508 C CA . GLY A 1 312 ? 2.693 23.275 13.204 1.00 59.00 312 GLY A CA 1
ATOM 2509 C C . GLY A 1 312 ? 2.481 23.963 11.847 1.00 59.00 312 GLY A C 1
ATOM 2510 O O . GLY A 1 312 ? 1.612 23.598 11.059 1.00 59.00 312 GLY A O 1
ATOM 2511 N N . LYS A 1 313 ? 3.313 24.980 11.572 1.00 50.94 313 LYS A N 1
ATOM 2512 C CA . LYS A 1 313 ? 3.288 25.763 10.318 1.00 50.94 313 LYS A CA 1
ATOM 2513 C C . LYS A 1 313 ? 3.671 24.927 9.083 1.00 50.94 313 LYS A C 1
ATOM 2515 O O . LYS A 1 313 ? 3.195 25.207 7.990 1.00 50.94 313 LYS A O 1
ATOM 2520 N N . ASN A 1 314 ? 4.465 23.866 9.264 1.00 52.81 314 ASN A N 1
ATOM 2521 C CA . ASN A 1 314 ? 4.974 23.028 8.170 1.00 52.81 314 ASN A CA 1
ATOM 2522 C C . ASN A 1 314 ? 3.974 21.949 7.707 1.00 52.81 314 ASN A C 1
ATOM 2524 O O . ASN A 1 314 ? 4.282 21.191 6.793 1.00 52.81 314 ASN A O 1
ATOM 2528 N N . SER A 1 315 ? 2.778 21.869 8.311 1.00 65.56 315 SER A N 1
ATOM 2529 C CA . SER A 1 315 ? 1.690 20.973 7.886 1.00 65.56 315 SER A CA 1
ATOM 2530 C C . SER A 1 315 ? 2.042 19.474 7.833 1.00 65.56 315 SER A C 1
ATOM 2532 O O . SER A 1 315 ? 1.390 18.716 7.111 1.00 65.56 315 SER A O 1
ATOM 2534 N N . SER A 1 316 ? 3.041 19.006 8.589 1.00 73.31 316 SER A N 1
ATOM 2535 C CA . SER A 1 316 ? 3.423 17.588 8.595 1.00 73.31 316 SER A CA 1
ATOM 2536 C C . SER A 1 316 ? 2.436 16.753 9.410 1.00 73.31 316 SER A C 1
ATOM 2538 O O . SER A 1 316 ? 2.103 17.108 10.538 1.00 73.31 316 SER A O 1
ATOM 2540 N N . TRP A 1 317 ? 1.987 15.620 8.875 1.00 82.81 317 TRP A N 1
ATOM 2541 C CA . TRP A 1 317 ? 1.046 14.730 9.562 1.00 82.81 317 TRP A CA 1
ATOM 2542 C C . TRP A 1 317 ? 1.683 14.017 10.758 1.00 82.81 317 TRP A C 1
ATOM 2544 O O . TRP A 1 317 ? 2.726 13.364 10.612 1.00 82.81 317 TRP A O 1
ATOM 2554 N N . THR A 1 318 ? 1.028 14.087 11.922 1.00 84.12 318 THR A N 1
ATOM 2555 C CA . THR A 1 318 ? 1.433 13.321 13.106 1.00 84.12 318 THR A CA 1
ATOM 2556 C C . THR A 1 318 ? 1.013 11.865 12.924 1.00 84.12 318 THR A C 1
ATOM 2558 O O . THR A 1 318 ? -0.150 11.524 13.084 1.00 84.12 318 THR A O 1
ATOM 2561 N N . ARG A 1 319 ? 1.974 11.003 12.586 1.00 88.94 319 ARG A N 1
ATOM 2562 C CA . ARG A 1 319 ? 1.738 9.575 12.291 1.00 88.94 319 ARG A CA 1
ATOM 2563 C C . ARG A 1 319 ? 2.327 8.639 13.343 1.00 88.94 319 ARG A C 1
ATOM 2565 O O . ARG A 1 319 ? 1.843 7.532 13.544 1.00 88.94 319 ARG A O 1
ATOM 2572 N N . LYS A 1 320 ? 3.382 9.093 14.026 1.00 87.75 320 LYS A N 1
ATOM 2573 C CA . LYS A 1 320 ? 4.058 8.354 15.093 1.00 87.75 320 LYS A CA 1
ATOM 2574 C C . LYS A 1 320 ? 3.409 8.674 16.434 1.00 87.75 320 LYS A C 1
ATOM 2576 O O . LYS A 1 320 ? 3.298 9.847 16.791 1.00 87.75 320 LYS A O 1
ATOM 2581 N N . LEU A 1 321 ? 3.066 7.644 17.197 1.00 88.62 321 LEU A N 1
ATOM 2582 C CA . LEU A 1 321 ? 2.699 7.811 18.599 1.00 88.62 321 LEU A CA 1
ATOM 2583 C C . LEU A 1 321 ? 3.956 7.901 19.484 1.00 88.62 321 LEU A C 1
ATOM 2585 O O . LEU A 1 321 ? 4.839 7.044 19.361 1.00 88.62 321 LEU A O 1
ATOM 2589 N N . PRO A 1 322 ? 4.057 8.896 20.385 1.00 87.25 322 PRO A N 1
ATOM 2590 C CA . PRO A 1 322 ? 5.109 8.937 21.390 1.00 87.25 322 PRO A CA 1
ATOM 2591 C C . PRO A 1 322 ? 5.086 7.700 22.286 1.00 87.25 322 PRO A C 1
ATOM 2593 O O . PRO A 1 322 ? 4.037 7.092 22.499 1.00 87.25 322 PRO A O 1
ATOM 2596 N N . ALA A 1 323 ? 6.245 7.377 22.860 1.00 86.62 323 ALA A N 1
ATOM 2597 C CA . ALA A 1 323 ? 6.420 6.249 23.770 1.00 86.62 323 ALA A CA 1
ATOM 2598 C C . ALA A 1 323 ? 5.377 6.240 24.893 1.00 86.62 323 ALA A C 1
ATOM 2600 O O . ALA A 1 323 ? 4.744 5.218 25.128 1.00 86.62 323 ALA A O 1
ATOM 2601 N N . GLN A 1 324 ? 5.164 7.390 25.544 1.00 87.38 324 GLN A N 1
ATOM 2602 C CA . GLN A 1 324 ? 4.261 7.493 26.690 1.00 87.38 324 GLN A CA 1
ATOM 2603 C C . GLN A 1 324 ? 2.805 7.226 26.294 1.00 87.38 324 GLN A C 1
ATOM 2605 O O . GLN A 1 324 ? 2.087 6.555 27.025 1.00 87.38 324 GLN A O 1
ATOM 2610 N N . ILE A 1 325 ? 2.380 7.697 25.115 1.00 90.81 325 ILE A N 1
ATOM 2611 C CA . ILE A 1 325 ? 1.027 7.452 24.595 1.00 90.81 325 ILE A CA 1
ATOM 2612 C C . ILE A 1 325 ? 0.839 5.974 24.266 1.00 90.81 325 ILE A C 1
ATOM 2614 O O . ILE A 1 325 ? -0.192 5.397 24.598 1.00 90.81 325 ILE A O 1
ATOM 2618 N N . GLN A 1 326 ? 1.849 5.341 23.665 1.00 92.19 326 GLN A N 1
ATOM 2619 C CA . GLN A 1 326 ? 1.807 3.905 23.414 1.00 92.19 326 GLN A CA 1
ATOM 2620 C C . GLN A 1 326 ? 1.764 3.111 24.728 1.00 92.19 326 GLN A C 1
ATOM 2622 O O . GLN A 1 326 ? 0.898 2.266 24.890 1.00 92.19 326 GLN A O 1
ATOM 2627 N N . ILE A 1 327 ? 2.623 3.407 25.705 1.00 91.81 327 ILE A N 1
ATOM 2628 C CA . ILE A 1 327 ? 2.595 2.733 27.015 1.00 91.81 327 ILE A CA 1
ATOM 2629 C C . ILE A 1 327 ? 1.217 2.883 27.671 1.00 91.81 327 ILE A C 1
ATOM 2631 O O . ILE A 1 327 ? 0.629 1.887 28.079 1.00 91.81 327 ILE A O 1
ATOM 2635 N N . ARG A 1 328 ? 0.647 4.094 27.662 1.00 92.50 328 ARG A N 1
ATOM 2636 C CA . ARG A 1 328 ? -0.687 4.368 28.212 1.00 92.50 328 ARG A CA 1
ATOM 2637 C C . ARG A 1 328 ? -1.783 3.557 27.519 1.00 92.50 328 ARG A C 1
ATOM 2639 O O . ARG A 1 328 ? -2.658 3.039 28.207 1.00 92.50 328 ARG A O 1
ATOM 2646 N N . PHE A 1 329 ? -1.721 3.408 26.193 1.00 95.50 329 PHE A N 1
ATOM 2647 C CA . PHE A 1 329 ? -2.633 2.538 25.445 1.00 95.50 329 PHE A CA 1
ATOM 2648 C C . PHE A 1 329 ? -2.535 1.080 25.911 1.00 95.50 329 PHE A C 1
ATOM 2650 O O . PHE A 1 329 ? -3.555 0.435 26.149 1.00 95.50 329 PHE A O 1
ATOM 2657 N N . TRP A 1 330 ? -1.321 0.558 26.094 1.00 96.06 330 TRP A N 1
ATOM 2658 C CA . TRP A 1 330 ? -1.157 -0.821 26.547 1.00 96.06 330 TRP A CA 1
ATOM 2659 C C . TRP A 1 330 ? -1.596 -1.028 27.998 1.00 96.06 330 TRP A C 1
ATOM 2661 O O . TRP A 1 330 ? -2.365 -1.951 28.254 1.00 96.06 330 TRP A O 1
ATOM 2671 N N . ASP A 1 331 ? -1.163 -0.170 28.920 1.00 95.19 331 ASP A N 1
ATOM 2672 C CA . ASP A 1 331 ? -1.441 -0.310 30.356 1.00 95.19 331 ASP A CA 1
ATOM 2673 C C . ASP A 1 331 ? -2.927 -0.149 30.691 1.00 95.19 331 ASP A C 1
ATOM 2675 O O . ASP A 1 331 ? -3.439 -0.846 31.564 1.00 95.19 331 ASP A O 1
ATOM 2679 N N . ASN A 1 332 ? -3.639 0.740 29.991 1.00 95.69 332 ASN A N 1
ATOM 2680 C CA . ASN A 1 332 ? -5.031 1.053 30.325 1.00 95.69 332 ASN A CA 1
ATOM 2681 C C . ASN A 1 332 ? -6.048 0.301 29.462 1.00 95.69 332 ASN A C 1
ATOM 2683 O O . ASN A 1 332 ? -7.173 0.079 29.912 1.00 95.69 332 ASN A O 1
ATOM 2687 N N . ILE A 1 333 ? -5.677 -0.088 28.236 1.00 97.06 333 ILE A N 1
ATOM 2688 C CA . ILE A 1 333 ? -6.610 -0.675 27.266 1.00 97.06 333 ILE A CA 1
ATOM 2689 C C . ILE A 1 333 ? -6.228 -2.120 26.935 1.00 97.06 333 ILE A C 1
ATOM 2691 O O . ILE A 1 333 ? -7.001 -3.030 27.220 1.00 97.06 333 ILE A O 1
ATOM 2695 N N . VAL A 1 334 ? -5.040 -2.359 26.367 1.00 96.69 334 VAL A N 1
ATOM 2696 C CA . VAL A 1 334 ? -4.678 -3.687 25.826 1.00 96.69 334 VAL A CA 1
ATOM 2697 C C . VAL A 1 334 ? -4.480 -4.734 26.923 1.00 96.69 334 VAL A C 1
ATOM 2699 O O . VAL A 1 334 ? -5.079 -5.803 26.857 1.00 96.69 334 VAL A O 1
ATOM 2702 N N . LEU A 1 335 ? -3.642 -4.465 27.927 1.00 96.12 335 LEU A N 1
ATOM 2703 C CA . LEU A 1 335 ? -3.329 -5.437 28.980 1.00 96.12 335 LEU A CA 1
ATOM 2704 C C . LEU A 1 335 ? -4.556 -5.770 29.845 1.00 96.12 335 LEU A C 1
ATOM 2706 O O . LEU A 1 335 ? -4.809 -6.960 30.047 1.00 96.12 335 LEU A O 1
ATOM 2710 N N . PRO A 1 336 ? -5.381 -4.793 30.277 1.00 95.75 336 PRO A N 1
ATOM 2711 C CA . PRO A 1 336 ? -6.620 -5.101 30.987 1.00 95.75 336 PRO A CA 1
ATOM 2712 C C . PRO A 1 336 ? -7.619 -5.886 30.130 1.00 95.75 336 PRO A C 1
ATOM 2714 O O . PRO A 1 336 ? -8.197 -6.856 30.616 1.00 95.75 336 PRO A O 1
ATOM 2717 N N . ALA A 1 337 ? -7.780 -5.540 28.845 1.00 96.19 337 ALA A N 1
ATOM 2718 C CA . ALA A 1 337 ? -8.654 -6.291 27.941 1.00 96.19 337 ALA A CA 1
ATOM 2719 C C . ALA A 1 337 ? -8.170 -7.737 27.733 1.00 96.19 337 ALA A C 1
ATOM 2721 O O . ALA A 1 337 ? -8.985 -8.659 27.674 1.00 96.19 337 ALA A O 1
ATOM 2722 N N . LEU A 1 338 ? -6.853 -7.965 27.668 1.00 94.81 338 LEU A N 1
ATOM 2723 C CA . LEU A 1 338 ? -6.276 -9.312 27.631 1.00 94.81 338 LEU A CA 1
ATOM 2724 C C . LEU A 1 338 ? -6.543 -10.079 28.928 1.00 94.81 338 LEU A C 1
ATOM 2726 O O . LEU A 1 338 ? -6.929 -11.240 28.865 1.00 94.81 338 LEU A O 1
ATOM 2730 N N . ALA A 1 339 ? -6.367 -9.449 30.091 1.00 93.56 339 ALA A N 1
ATOM 2731 C CA . ALA A 1 339 ? -6.613 -10.085 31.384 1.00 93.56 339 ALA A CA 1
ATOM 2732 C C . ALA A 1 339 ? -8.083 -10.502 31.555 1.00 93.56 339 ALA A C 1
ATOM 2734 O O . ALA A 1 339 ? -8.357 -11.610 32.002 1.00 93.56 339 ALA A O 1
ATOM 2735 N N . GLU A 1 340 ? -9.028 -9.659 31.132 1.00 93.38 340 GLU A N 1
ATOM 2736 C CA . GLU A 1 340 ? -10.470 -9.946 31.199 1.00 93.38 340 GLU A CA 1
ATOM 2737 C C . GLU A 1 340 ? -10.941 -11.041 30.237 1.00 93.38 340 GLU A C 1
ATOM 2739 O O . GLU A 1 340 ? -12.001 -11.635 30.437 1.00 93.38 340 GLU A O 1
ATOM 2744 N N . THR A 1 341 ? -10.192 -11.275 29.160 1.00 92.88 341 THR A N 1
ATOM 2745 C CA . THR A 1 341 ? -10.539 -12.260 28.123 1.00 92.88 341 THR A CA 1
ATOM 2746 C C . THR A 1 341 ? -9.691 -13.521 28.187 1.00 92.88 341 THR A C 1
ATOM 2748 O O . THR A 1 341 ? -9.969 -14.488 27.473 1.00 92.88 341 THR A O 1
ATOM 2751 N N . ALA A 1 342 ? -8.687 -13.536 29.062 1.00 86.44 342 ALA A N 1
ATOM 2752 C CA . ALA A 1 342 ? -7.869 -14.694 29.348 1.00 86.44 342 ALA A CA 1
ATOM 2753 C C . ALA A 1 342 ? -8.738 -15.842 29.884 1.00 86.44 342 ALA A C 1
ATOM 2755 O O . ALA A 1 342 ? -9.678 -15.652 30.657 1.00 86.44 342 ALA A O 1
ATOM 2756 N N . SER A 1 343 ? -8.415 -17.071 29.481 1.00 80.25 343 SER A N 1
ATOM 2757 C CA . SER A 1 343 ? -9.014 -18.258 30.093 1.00 80.25 343 SER A CA 1
ATOM 2758 C C . SER A 1 343 ? -8.658 -18.326 31.583 1.00 80.25 343 SER A C 1
ATOM 2760 O O . SER A 1 343 ? -7.566 -17.877 31.947 1.00 80.25 343 SER A O 1
ATOM 2762 N N . PRO A 1 344 ? -9.510 -18.918 32.439 1.00 77.06 344 PRO A N 1
ATOM 2763 C CA . PRO A 1 344 ? -9.210 -19.071 33.861 1.00 77.06 344 PRO A CA 1
ATOM 2764 C C . PRO A 1 344 ? -7.821 -19.684 34.088 1.00 77.06 344 PRO A C 1
ATOM 2766 O O . PRO A 1 344 ? -7.509 -20.736 33.529 1.00 77.06 344 PRO A O 1
ATOM 2769 N N . GLY A 1 345 ? -6.971 -19.009 34.867 1.00 74.69 345 GLY A N 1
ATOM 2770 C CA . GLY A 1 345 ? -5.600 -19.439 35.150 1.00 74.69 345 GLY A CA 1
ATOM 2771 C C . GLY A 1 345 ? -4.566 -19.040 34.094 1.00 74.69 345 GLY A C 1
ATOM 2772 O O . GLY A 1 345 ? -3.377 -19.246 34.316 1.00 74.69 345 GLY A O 1
ATOM 2773 N N . SER A 1 346 ? -4.975 -18.458 32.960 1.00 80.00 346 SER A N 1
ATOM 2774 C CA . SER A 1 346 ? -4.050 -17.849 31.990 1.00 80.00 346 SER A CA 1
ATOM 2775 C C . SER A 1 346 ? -3.834 -16.347 32.218 1.00 80.00 346 SER A C 1
ATOM 2777 O O . SER A 1 346 ? -2.826 -15.789 31.781 1.00 80.00 346 SER A O 1
ATOM 2779 N N . ASP A 1 347 ? -4.732 -15.719 32.975 1.00 80.56 347 ASP A N 1
ATOM 2780 C CA . ASP A 1 347 ? -4.681 -14.334 33.448 1.00 80.56 347 ASP A CA 1
ATOM 2781 C C . ASP A 1 347 ? -3.408 -14.042 34.257 1.00 80.56 347 ASP A C 1
ATOM 2783 O O . ASP A 1 347 ? -2.796 -12.993 34.079 1.00 80.56 347 ASP A O 1
ATOM 2787 N N . ILE A 1 348 ? -2.912 -15.016 35.030 1.00 83.94 348 ILE A N 1
ATOM 2788 C CA . ILE A 1 348 ? -1.644 -14.912 35.780 1.00 83.94 348 ILE A CA 1
ATOM 2789 C C . ILE A 1 348 ? -0.423 -14.668 34.877 1.00 83.94 348 ILE A C 1
ATOM 2791 O O . ILE A 1 348 ? 0.623 -14.184 35.323 1.00 83.94 348 ILE A O 1
ATOM 2795 N N . TYR A 1 349 ? -0.526 -15.028 33.593 1.00 85.19 349 TYR A N 1
ATOM 2796 C CA . TYR A 1 349 ? 0.531 -14.799 32.616 1.00 85.19 349 TYR A CA 1
ATOM 2797 C C . TYR A 1 349 ? 0.391 -13.447 31.916 1.00 85.19 349 TYR A C 1
ATOM 2799 O O . TYR A 1 349 ? 1.351 -13.030 31.259 1.00 85.19 349 TYR A O 1
ATOM 2807 N N . VAL A 1 350 ? -0.726 -12.738 32.068 1.00 90.19 350 VAL A N 1
ATOM 2808 C CA . VAL A 1 350 ? -0.898 -11.386 31.535 1.00 90.19 350 VAL A CA 1
ATOM 2809 C C . VAL A 1 350 ? -0.113 -10.405 32.407 1.00 90.19 350 VAL A C 1
ATOM 2811 O O . VAL A 1 350 ? -0.304 -10.381 33.620 1.00 90.19 350 VAL A O 1
ATOM 2814 N N . PRO A 1 351 ? 0.836 -9.634 31.845 1.00 90.25 351 PRO A N 1
ATOM 2815 C CA . PRO A 1 351 ? 1.493 -8.581 32.607 1.00 90.25 351 PRO A CA 1
ATOM 2816 C C . PRO A 1 351 ? 0.492 -7.506 33.035 1.00 90.25 351 PRO A C 1
ATOM 2818 O O . PRO A 1 351 ? -0.375 -7.134 32.248 1.00 90.25 351 PRO A O 1
ATOM 2821 N N . THR A 1 352 ? 0.644 -6.978 34.245 1.00 91.31 352 THR A N 1
ATOM 2822 C CA . THR A 1 352 ? -0.179 -5.871 34.753 1.00 91.31 352 THR A CA 1
ATOM 2823 C C . THR A 1 352 ? 0.244 -4.520 34.183 1.00 91.31 352 THR A C 1
ATOM 2825 O O . THR A 1 352 ? -0.557 -3.592 34.168 1.00 91.31 352 THR A O 1
ATOM 2828 N N . SER A 1 353 ? 1.483 -4.413 33.691 1.00 92.12 353 SER A N 1
ATOM 2829 C CA . SER A 1 353 ? 2.000 -3.234 32.995 1.00 92.12 353 SER A CA 1
ATOM 2830 C C . SER A 1 353 ? 2.999 -3.598 31.897 1.00 92.12 353 SER A C 1
ATOM 2832 O O . SER A 1 353 ? 3.586 -4.689 31.886 1.00 92.12 353 SER A O 1
ATOM 2834 N N . VAL A 1 354 ? 3.250 -2.656 30.987 1.00 89.25 354 VAL A N 1
ATOM 2835 C CA . VAL A 1 354 ? 4.298 -2.746 29.964 1.00 89.25 354 VAL A CA 1
ATOM 2836 C C . VAL A 1 354 ? 5.666 -2.947 30.609 1.00 89.25 354 VAL A C 1
ATOM 2838 O O . VAL A 1 354 ? 6.452 -3.759 30.121 1.00 89.25 354 VAL A O 1
ATOM 2841 N N . GLU A 1 355 ? 5.952 -2.257 31.715 1.00 87.38 355 GLU A N 1
ATOM 2842 C CA . GLU A 1 355 ? 7.211 -2.410 32.449 1.00 87.38 355 GLU A CA 1
ATOM 2843 C C . GLU A 1 355 ? 7.382 -3.849 32.957 1.00 87.38 355 GLU A C 1
ATOM 2845 O O . GLU A 1 355 ? 8.437 -4.468 32.769 1.00 87.38 355 GLU A O 1
ATOM 2850 N N . GLU A 1 356 ? 6.324 -4.430 33.531 1.00 85.94 356 GLU A N 1
ATOM 2851 C CA . GLU A 1 356 ? 6.343 -5.825 33.954 1.00 85.94 356 GLU A CA 1
ATOM 2852 C C . GLU A 1 356 ? 6.521 -6.773 32.756 1.00 85.94 356 GLU A C 1
ATOM 2854 O O . GLU A 1 356 ? 7.306 -7.725 32.824 1.00 85.94 356 GLU A O 1
ATOM 2859 N N . GLY A 1 357 ? 5.837 -6.501 31.641 1.00 84.31 357 GLY A N 1
ATOM 2860 C CA . GLY A 1 357 ? 5.941 -7.268 30.401 1.00 84.31 357 GLY A CA 1
ATOM 2861 C C . GLY A 1 357 ? 7.357 -7.265 29.822 1.00 84.31 357 GLY A C 1
ATOM 2862 O O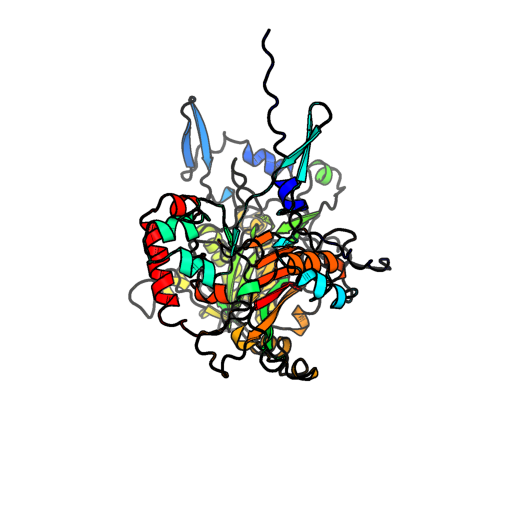 . GLY A 1 357 ? 7.887 -8.325 29.482 1.00 84.31 357 GLY A O 1
ATOM 2863 N N . GLN A 1 358 ? 8.001 -6.098 29.780 1.00 82.88 358 GLN A N 1
ATOM 2864 C CA . GLN A 1 358 ? 9.393 -5.940 29.354 1.00 82.88 358 GLN A CA 1
ATOM 2865 C C . GLN A 1 358 ? 10.355 -6.654 30.305 1.00 82.88 358 GLN A C 1
ATOM 2867 O O . GLN A 1 358 ? 11.280 -7.326 29.854 1.00 82.88 358 GLN A O 1
ATOM 2872 N N . ARG A 1 359 ? 10.139 -6.564 31.623 1.00 79.56 359 ARG A N 1
ATOM 2873 C CA . ARG A 1 359 ? 10.944 -7.293 32.615 1.00 79.56 359 ARG A CA 1
ATOM 2874 C C . ARG A 1 359 ? 10.844 -8.807 32.416 1.00 79.56 359 ARG A C 1
ATOM 2876 O O . ARG A 1 359 ? 11.873 -9.476 32.390 1.00 79.56 359 ARG A O 1
ATOM 2883 N N . LYS A 1 360 ? 9.633 -9.340 32.214 1.00 76.25 360 LYS A N 1
ATOM 2884 C CA . LYS A 1 360 ? 9.394 -10.773 31.947 1.00 76.25 360 LYS A CA 1
ATOM 2885 C C . LYS A 1 360 ? 10.009 -11.236 30.617 1.00 76.25 360 LYS A C 1
ATOM 2887 O O . LYS A 1 360 ? 10.398 -12.393 30.511 1.00 76.25 360 LYS A O 1
ATOM 2892 N N . ALA A 1 361 ? 10.136 -10.352 29.626 1.00 74.62 361 ALA A N 1
ATOM 2893 C CA . ALA A 1 361 ? 10.753 -10.657 28.332 1.00 74.62 361 ALA A CA 1
ATOM 2894 C C . ALA A 1 361 ? 12.298 -10.661 28.347 1.00 74.62 361 ALA A C 1
ATOM 2896 O O . ALA A 1 361 ? 12.917 -11.177 27.419 1.00 74.62 361 ALA A O 1
ATOM 2897 N N . LYS A 1 362 ? 12.938 -10.100 29.386 1.00 67.94 362 LYS A N 1
ATOM 2898 C CA . LYS A 1 362 ? 14.409 -9.999 29.517 1.00 67.94 362 LYS A CA 1
ATOM 2899 C C . LYS A 1 362 ? 15.095 -11.279 30.015 1.00 67.94 362 LYS A C 1
ATOM 2901 O O . LYS A 1 362 ? 16.323 -11.339 30.020 1.00 67.94 362 LYS A O 1
ATOM 2906 N N . ALA A 1 363 ? 14.343 -12.299 30.427 1.00 54.75 363 ALA A N 1
ATOM 2907 C CA . ALA A 1 363 ? 14.892 -13.565 30.911 1.00 54.75 363 ALA A CA 1
ATOM 2908 C C . ALA A 1 363 ? 15.441 -14.420 29.746 1.00 54.75 363 ALA A C 1
ATOM 2910 O O . ALA A 1 363 ? 14.807 -15.381 29.324 1.00 54.75 363 ALA A O 1
ATOM 2911 N N . GLY A 1 364 ? 16.598 -14.045 29.186 1.00 51.31 364 GLY A N 1
ATOM 2912 C CA . GLY A 1 364 ? 17.265 -14.845 28.148 1.00 51.31 364 GLY A CA 1
ATOM 2913 C C . GLY A 1 364 ? 18.531 -14.253 27.518 1.00 51.31 364 GLY A C 1
ATOM 2914 O O . GLY A 1 364 ? 19.388 -15.012 27.081 1.00 51.31 364 GLY A O 1
ATOM 2915 N N . THR A 1 365 ? 18.714 -12.928 27.498 1.00 44.62 365 THR A N 1
ATOM 2916 C CA . THR A 1 365 ? 19.908 -12.292 26.904 1.00 44.62 365 THR A CA 1
ATOM 2917 C C . THR A 1 365 ? 20.321 -11.069 27.721 1.00 44.62 365 THR A C 1
ATOM 2919 O O . THR A 1 365 ? 19.546 -10.125 27.853 1.00 44.62 365 THR A O 1
ATOM 2922 N N . GLY A 1 366 ? 21.540 -11.081 28.271 1.00 44.91 366 GLY A N 1
ATOM 2923 C CA . GLY A 1 366 ? 22.081 -10.080 29.209 1.00 44.91 366 GLY A CA 1
ATOM 2924 C C . GLY A 1 366 ? 22.274 -8.654 28.669 1.00 44.91 366 GLY A C 1
ATOM 2925 O O . GLY A 1 366 ? 22.812 -7.807 29.374 1.00 44.91 366 GLY A O 1
ATOM 2926 N N . THR A 1 367 ? 21.820 -8.357 27.452 1.00 43.78 367 THR A N 1
ATOM 2927 C CA . THR A 1 367 ? 21.796 -7.014 26.863 1.00 43.78 367 THR A CA 1
ATOM 2928 C C . THR A 1 367 ? 20.360 -6.674 26.461 1.00 43.78 367 THR A C 1
ATOM 2930 O O . THR A 1 367 ? 19.745 -7.311 25.607 1.00 43.78 367 THR A O 1
ATOM 2933 N N . GLY A 1 368 ? 19.771 -5.700 27.159 1.00 44.22 368 GLY A N 1
ATOM 2934 C CA . GLY A 1 368 ? 18.351 -5.371 27.066 1.00 44.22 368 GLY A CA 1
ATOM 2935 C C . GLY A 1 368 ? 17.973 -4.751 25.724 1.00 44.22 368 GLY A C 1
ATOM 2936 O O . GLY A 1 368 ? 18.133 -3.551 25.526 1.00 44.22 368 GLY A O 1
ATOM 2937 N N . ASN A 1 369 ? 17.396 -5.546 24.825 1.00 53.56 369 ASN A N 1
ATOM 2938 C CA . ASN A 1 369 ? 16.684 -5.006 23.676 1.00 53.56 369 ASN A CA 1
ATOM 2939 C C . ASN A 1 369 ? 15.327 -4.457 24.150 1.00 53.56 369 ASN A C 1
ATOM 2941 O O . ASN A 1 369 ? 14.458 -5.229 24.556 1.00 53.56 369 ASN A O 1
ATOM 2945 N N . LEU A 1 370 ? 15.132 -3.134 24.083 1.00 51.91 370 LEU A N 1
ATOM 2946 C CA . LEU A 1 370 ? 13.855 -2.457 24.379 1.00 51.91 370 LEU A CA 1
ATOM 2947 C C . LEU A 1 370 ? 12.690 -2.954 23.497 1.00 51.91 370 LEU A C 1
ATOM 2949 O O . LEU A 1 370 ? 11.532 -2.711 23.824 1.00 51.91 370 LEU A O 1
ATOM 2953 N N . ASN A 1 371 ? 12.987 -3.675 22.411 1.00 56.50 371 ASN A N 1
ATOM 2954 C CA . ASN A 1 371 ? 12.002 -4.305 21.532 1.00 56.50 371 ASN A CA 1
ATOM 2955 C C . ASN A 1 371 ? 11.674 -5.765 21.894 1.00 56.50 371 ASN A C 1
ATOM 2957 O O . ASN A 1 371 ? 10.849 -6.377 21.216 1.00 56.50 371 ASN A O 1
ATOM 2961 N N . SER A 1 372 ? 12.298 -6.344 22.930 1.00 66.06 372 SER A N 1
ATOM 2962 C CA . SER A 1 372 ? 11.895 -7.660 23.438 1.00 66.06 372 SER A CA 1
ATOM 2963 C C . SER A 1 372 ? 10.602 -7.508 24.235 1.00 66.06 372 SER A C 1
ATOM 2965 O O . SER A 1 372 ? 10.597 -7.008 25.360 1.00 66.06 372 SER A O 1
ATOM 2967 N N . ILE A 1 373 ? 9.487 -7.893 23.618 1.00 78.50 373 ILE A N 1
ATOM 2968 C CA . ILE A 1 373 ? 8.144 -7.732 24.173 1.00 78.50 373 ILE A CA 1
ATOM 2969 C C . ILE A 1 373 ? 7.541 -9.117 24.351 1.00 78.50 373 ILE A C 1
ATOM 2971 O O . ILE A 1 373 ? 7.504 -9.916 23.412 1.00 78.50 373 ILE A O 1
ATOM 2975 N N . LYS A 1 374 ? 7.038 -9.398 25.557 1.00 85.25 374 LYS A N 1
ATOM 2976 C CA . LYS A 1 374 ? 6.289 -10.626 25.819 1.00 85.25 374 LYS A CA 1
ATOM 2977 C C . LYS A 1 374 ? 5.074 -10.686 24.891 1.00 85.25 374 LYS A C 1
ATOM 2979 O O . LYS A 1 374 ? 4.377 -9.691 24.719 1.00 85.25 374 LYS A O 1
ATOM 2984 N N . THR A 1 375 ? 4.806 -11.855 24.324 1.00 88.44 375 THR A N 1
ATOM 2985 C CA . THR A 1 375 ? 3.578 -12.105 23.564 1.00 88.44 375 THR A CA 1
ATOM 2986 C C . THR A 1 375 ? 2.707 -13.128 24.278 1.00 88.44 375 THR A C 1
ATOM 2988 O O . THR A 1 375 ? 3.213 -13.963 25.032 1.00 88.44 375 THR A O 1
ATOM 2991 N N . LEU A 1 376 ? 1.399 -13.055 24.051 1.00 89.94 376 LEU A N 1
ATOM 2992 C CA . LEU A 1 376 ? 0.422 -14.011 24.561 1.00 89.94 376 LEU A CA 1
ATOM 2993 C C . LEU A 1 376 ? -0.372 -14.611 23.417 1.00 89.94 376 LEU A C 1
ATOM 2995 O O . LEU A 1 376 ? -0.822 -13.899 22.523 1.00 89.94 376 LEU A O 1
ATOM 2999 N N . SER A 1 377 ? -0.540 -15.929 23.461 1.00 91.56 377 SER A N 1
ATOM 3000 C CA . SER A 1 377 ? -1.382 -16.637 22.508 1.00 91.56 377 SER A CA 1
ATOM 3001 C C . SER A 1 377 ? -2.850 -16.422 22.868 1.00 91.56 377 SER A C 1
ATOM 3003 O O . SER A 1 377 ? -3.269 -16.733 23.981 1.00 91.56 377 SER A O 1
ATOM 3005 N N . VAL A 1 378 ? -3.617 -15.883 21.925 1.00 91.31 378 VAL A N 1
ATOM 3006 C CA . VAL A 1 378 ? -5.044 -15.594 22.058 1.00 91.31 378 VAL A CA 1
ATOM 3007 C C . VAL A 1 378 ? -5.796 -16.420 21.027 1.00 91.31 378 VAL A C 1
ATOM 3009 O O . VAL A 1 378 ? -5.493 -16.367 19.836 1.00 91.31 378 VAL A O 1
ATOM 3012 N N . GLN A 1 379 ? -6.757 -17.211 21.501 1.00 92.88 379 GLN A N 1
ATOM 3013 C CA . GLN A 1 379 ? -7.613 -18.049 20.660 1.00 92.88 379 GLN A CA 1
ATOM 3014 C C . GLN A 1 379 ? -8.655 -17.196 19.913 1.00 92.88 379 GLN A C 1
ATOM 3016 O O . GLN A 1 379 ? -9.077 -16.175 20.463 1.00 92.88 379 GLN A O 1
ATOM 3021 N N . PRO A 1 380 ? -9.143 -17.632 18.735 1.00 93.25 380 PRO A N 1
ATOM 3022 C CA . PRO A 1 380 ? -10.159 -16.921 17.948 1.00 93.25 380 PRO A CA 1
ATOM 3023 C C . PRO A 1 380 ? -11.334 -16.358 18.757 1.00 93.25 380 PRO A C 1
ATOM 3025 O O . PRO A 1 380 ? -11.605 -15.161 18.729 1.00 93.25 380 PRO A O 1
ATOM 3028 N N . ALA A 1 381 ? -11.974 -17.200 19.575 1.00 90.56 381 ALA A N 1
ATOM 3029 C CA . ALA A 1 381 ? -13.140 -16.812 20.373 1.00 90.56 381 ALA A CA 1
ATOM 3030 C C . ALA A 1 381 ? -12.836 -15.756 21.458 1.00 90.56 381 ALA A C 1
ATOM 3032 O O . ALA A 1 381 ? -13.747 -15.082 21.941 1.00 90.56 381 ALA A O 1
ATOM 3033 N N . HIS A 1 382 ? -11.573 -15.624 21.874 1.00 93.06 382 HIS A N 1
ATOM 3034 C CA . HIS A 1 382 ? -11.138 -14.598 22.825 1.00 93.06 382 HIS A CA 1
ATOM 3035 C C . HIS A 1 382 ? -10.690 -13.319 22.121 1.00 93.06 382 HIS A C 1
ATOM 3037 O O . HIS A 1 382 ? -10.811 -12.253 22.714 1.00 93.06 382 HIS A O 1
ATOM 3043 N N . LEU A 1 383 ? -10.230 -13.400 20.868 1.00 93.94 383 LEU A N 1
ATOM 3044 C CA . LEU A 1 383 ? -9.816 -12.233 20.091 1.00 93.94 383 LEU A CA 1
ATOM 3045 C C . LEU A 1 383 ? -10.989 -11.277 19.832 1.00 93.94 383 LEU A C 1
ATOM 3047 O O . LEU A 1 383 ? -10.834 -10.069 19.983 1.00 93.94 383 LEU A O 1
ATOM 3051 N N . GLU A 1 384 ? -12.169 -11.808 19.504 1.00 91.50 384 GLU A N 1
ATOM 3052 C CA . GLU A 1 384 ? -13.375 -10.985 19.317 1.00 91.50 384 GLU A CA 1
ATOM 3053 C C . GLU A 1 384 ? -13.751 -10.254 20.611 1.00 91.50 384 GLU A C 1
ATOM 3055 O O . GLU A 1 384 ? -13.844 -9.028 20.640 1.00 91.50 384 GLU A O 1
ATOM 3060 N N . LYS A 1 385 ? -13.836 -10.999 21.720 1.00 94.88 385 LYS A N 1
ATOM 3061 C CA . LYS A 1 385 ? -14.111 -10.427 23.045 1.00 94.88 385 LYS A CA 1
ATOM 3062 C C . LYS A 1 385 ? -13.051 -9.410 23.458 1.00 94.88 385 LYS A C 1
ATOM 3064 O O . LYS A 1 385 ? -13.363 -8.456 24.161 1.00 94.88 385 LYS A O 1
ATOM 3069 N N . PHE A 1 386 ? -11.798 -9.620 23.063 1.00 95.88 386 PHE A N 1
ATOM 3070 C CA . PHE A 1 386 ? -10.696 -8.718 23.370 1.00 95.88 386 PHE A CA 1
ATOM 3071 C C . PHE A 1 386 ? -10.926 -7.342 22.738 1.00 95.88 386 PHE A C 1
ATOM 3073 O O . PHE A 1 386 ? -10.819 -6.342 23.447 1.00 95.88 386 PHE A O 1
ATOM 3080 N N . PHE A 1 387 ? -11.336 -7.275 21.466 1.00 95.81 387 PHE A N 1
ATOM 3081 C CA . PHE A 1 387 ? -11.706 -6.003 20.837 1.00 95.81 387 PHE A CA 1
ATOM 3082 C C . PHE A 1 387 ? -12.916 -5.347 21.521 1.00 95.81 387 PHE A C 1
ATOM 3084 O O . PHE A 1 387 ? -12.859 -4.153 21.819 1.00 95.81 387 PHE A O 1
ATOM 3091 N N . ASP A 1 388 ? -13.952 -6.116 21.873 1.00 95.12 388 ASP A N 1
ATOM 3092 C CA . ASP A 1 388 ? -15.120 -5.593 22.605 1.00 95.12 388 ASP A CA 1
ATOM 3093 C C . ASP A 1 388 ? -14.732 -5.005 23.977 1.00 95.12 388 ASP A C 1
ATOM 3095 O O . ASP A 1 388 ? -15.239 -3.958 24.401 1.00 95.12 388 ASP A O 1
ATOM 3099 N N . ARG A 1 389 ? -13.799 -5.655 24.690 1.00 96.38 389 ARG A N 1
ATOM 3100 C CA . ARG A 1 389 ? -13.270 -5.156 25.969 1.00 96.38 389 ARG A CA 1
ATOM 3101 C C . ARG A 1 389 ? -12.405 -3.921 25.798 1.00 96.38 389 ARG A C 1
ATOM 3103 O O . ARG A 1 389 ? -12.519 -3.014 26.620 1.00 96.38 389 ARG A O 1
ATOM 3110 N N . MET A 1 390 ? -11.603 -3.834 24.737 1.00 97.06 390 MET A N 1
ATOM 3111 C CA . MET A 1 390 ? -10.878 -2.602 24.425 1.00 97.06 390 MET A CA 1
ATOM 3112 C C . MET A 1 390 ? -11.843 -1.430 24.219 1.00 97.06 390 MET A C 1
ATOM 3114 O O . MET A 1 390 ? -11.647 -0.375 24.818 1.00 97.06 390 MET A O 1
ATOM 3118 N N . GLU A 1 391 ? -12.904 -1.614 23.428 1.00 95.12 391 GLU A N 1
ATOM 3119 C CA . GLU A 1 391 ? -13.918 -0.575 23.204 1.00 95.12 391 GLU A CA 1
ATOM 3120 C C . GLU A 1 391 ? -14.619 -0.173 24.510 1.00 95.12 391 GLU A C 1
ATOM 3122 O O . GLU A 1 391 ? -14.749 1.017 24.800 1.00 95.12 391 GLU A O 1
ATOM 3127 N N . SER A 1 392 ? -14.988 -1.152 25.341 1.00 95.06 392 SER A N 1
ATOM 3128 C CA . SER A 1 392 ? -15.612 -0.912 26.651 1.00 95.06 392 SER A CA 1
ATOM 3129 C C . SER A 1 392 ? -14.699 -0.117 27.593 1.00 95.06 392 SER A C 1
ATOM 3131 O O . SER A 1 392 ? -15.148 0.815 28.258 1.00 95.06 392 SER A O 1
ATOM 3133 N N . ARG A 1 393 ? -13.405 -0.461 27.637 1.00 95.00 393 ARG A N 1
ATOM 3134 C CA . ARG A 1 393 ? -12.391 0.228 28.450 1.00 95.00 393 ARG A CA 1
ATOM 3135 C C . ARG A 1 393 ? -12.166 1.660 27.976 1.00 95.00 393 ARG A C 1
ATOM 3137 O O . ARG A 1 393 ? -12.078 2.561 28.804 1.00 95.00 393 ARG A O 1
ATOM 3144 N N . ILE A 1 394 ? -12.121 1.875 26.661 1.00 94.69 394 ILE A N 1
ATOM 3145 C CA . ILE A 1 394 ? -12.026 3.218 26.085 1.00 94.69 394 ILE A CA 1
ATOM 3146 C C . ILE A 1 394 ? -13.250 4.047 26.475 1.00 94.69 394 ILE A C 1
ATOM 3148 O O . ILE A 1 394 ? -13.087 5.166 26.947 1.00 94.69 394 ILE A O 1
ATOM 3152 N N . ALA A 1 395 ? -14.460 3.503 26.325 1.00 91.44 395 ALA A N 1
ATOM 3153 C CA . ALA A 1 395 ? -15.690 4.209 26.676 1.00 91.44 395 ALA A CA 1
ATOM 3154 C C . ALA A 1 395 ? -15.749 4.569 28.170 1.00 91.44 395 ALA A C 1
ATOM 3156 O O . ALA A 1 395 ? -16.107 5.693 28.508 1.00 91.44 395 ALA A O 1
ATOM 3157 N N . ALA A 1 396 ? -15.346 3.647 29.051 1.00 91.38 396 ALA A N 1
ATOM 3158 C CA . ALA A 1 396 ? -15.327 3.873 30.495 1.00 91.38 396 ALA A CA 1
ATOM 3159 C C . ALA A 1 396 ? -14.269 4.900 30.933 1.00 91.38 396 ALA A C 1
ATOM 3161 O O . ALA A 1 396 ? -14.524 5.676 31.843 1.00 91.38 396 ALA A O 1
ATOM 3162 N N . GLY A 1 397 ? -13.093 4.915 30.297 1.00 88.25 397 GLY A N 1
ATOM 3163 C CA . GLY A 1 397 ? -12.015 5.852 30.634 1.00 88.25 397 GLY A CA 1
ATOM 3164 C C . GLY A 1 397 ? -12.077 7.195 29.898 1.00 88.25 397 GLY A C 1
ATOM 3165 O O . GLY A 1 397 ? -11.301 8.093 30.212 1.00 88.25 397 GLY A O 1
ATOM 3166 N N . ALA A 1 398 ? -12.968 7.351 28.912 1.00 84.25 398 ALA A N 1
ATOM 3167 C CA . ALA A 1 398 ? -13.015 8.534 28.051 1.00 84.25 398 ALA A CA 1
ATOM 3168 C C . ALA A 1 398 ? -13.364 9.833 28.798 1.00 84.25 398 ALA A C 1
ATOM 3170 O O . ALA A 1 398 ? -12.917 10.899 28.372 1.00 84.25 398 ALA A O 1
ATOM 3171 N N . SER A 1 399 ? -14.151 9.759 29.878 1.00 81.62 399 SER A N 1
ATOM 3172 C CA . SER A 1 399 ? -14.501 10.918 30.715 1.00 81.62 399 SER A CA 1
ATOM 3173 C C . SER A 1 399 ? -13.347 11.383 31.598 1.00 81.62 399 SER A C 1
ATOM 3175 O O . SER A 1 399 ? -13.210 12.577 31.851 1.00 81.62 399 SER A O 1
ATOM 3177 N N . ASP A 1 400 ? -12.521 10.441 32.046 1.00 83.81 400 ASP A N 1
ATOM 3178 C CA . ASP A 1 400 ? -11.525 10.672 33.093 1.00 83.81 400 ASP A CA 1
ATOM 3179 C C . ASP A 1 400 ? -10.158 11.023 32.494 1.00 83.81 400 ASP A C 1
ATOM 3181 O O . ASP A 1 400 ? -9.344 11.713 33.110 1.00 83.81 400 ASP A O 1
ATOM 3185 N N . ASP A 1 401 ? -9.905 10.561 31.269 1.00 86.06 401 ASP A N 1
ATOM 3186 C CA . ASP A 1 401 ? -8.631 10.705 30.588 1.00 86.06 401 ASP A CA 1
ATOM 3187 C C . ASP A 1 401 ? -8.822 11.082 29.105 1.00 86.06 401 ASP A C 1
ATOM 3189 O O . ASP A 1 401 ? -9.143 10.230 28.264 1.00 86.06 401 ASP A O 1
ATOM 3193 N N . PRO A 1 402 ? -8.550 12.349 28.735 1.00 84.94 402 PRO A N 1
ATOM 3194 C CA . PRO A 1 402 ? -8.665 12.820 27.356 1.00 84.94 402 PRO A CA 1
ATOM 3195 C C . PRO A 1 402 ? -7.811 12.041 26.345 1.00 84.94 402 PRO A C 1
ATOM 3197 O O . PRO A 1 402 ? -8.147 12.012 25.157 1.00 84.94 402 PRO A O 1
ATOM 3200 N N . VAL A 1 403 ? -6.715 11.411 26.789 1.00 88.44 403 VAL A N 1
ATOM 3201 C CA . VAL A 1 403 ? -5.875 10.565 25.930 1.00 88.44 403 VAL A CA 1
ATOM 3202 C C . VAL A 1 403 ? -6.574 9.241 25.636 1.00 88.44 403 VAL A C 1
ATOM 3204 O O . VAL A 1 403 ? -6.559 8.797 24.487 1.00 88.44 403 VAL A O 1
ATOM 3207 N N . ILE A 1 404 ? -7.232 8.637 26.635 1.00 91.94 404 ILE A N 1
ATOM 3208 C CA . ILE A 1 404 ? -8.008 7.402 26.446 1.00 91.94 404 ILE A CA 1
ATOM 3209 C C . ILE A 1 404 ? -9.128 7.627 25.433 1.00 91.94 404 ILE A C 1
ATOM 3211 O O . ILE A 1 404 ? -9.284 6.822 24.514 1.00 91.94 404 ILE A O 1
ATOM 3215 N N . SER A 1 405 ? -9.839 8.754 25.533 1.00 90.50 405 SER A N 1
ATOM 3216 C CA . SER A 1 405 ? -10.880 9.119 24.562 1.00 90.50 405 SER A CA 1
ATOM 3217 C C . SER A 1 405 ? -10.352 9.161 23.119 1.00 90.50 405 SER A C 1
ATOM 3219 O O . SER A 1 405 ? -11.027 8.730 22.179 1.00 90.50 405 SER A O 1
ATOM 3221 N N . GLY A 1 406 ? -9.099 9.591 22.930 1.00 92.00 406 GLY A N 1
ATOM 3222 C CA . GLY A 1 406 ? -8.440 9.614 21.625 1.00 92.00 406 GLY A CA 1
ATOM 3223 C C . GLY A 1 406 ? -8.176 8.229 21.014 1.00 92.00 406 GLY A C 1
ATOM 3224 O O . GLY A 1 406 ? -7.987 8.141 19.803 1.00 92.00 406 GLY A O 1
ATOM 3225 N N . PHE A 1 407 ? -8.177 7.145 21.798 1.00 95.19 407 PHE A N 1
ATOM 3226 C CA . PHE A 1 407 ? -8.042 5.783 21.262 1.00 95.19 407 PHE A CA 1
ATOM 3227 C C . PHE A 1 407 ? -9.353 5.218 20.704 1.00 95.19 407 PHE A C 1
ATOM 3229 O O . PHE A 1 407 ? -9.343 4.156 20.080 1.00 95.19 407 PHE A O 1
ATOM 3236 N N . GLY A 1 408 ? -10.477 5.909 20.912 1.00 92.69 408 GLY A N 1
ATOM 3237 C CA . GLY A 1 408 ? -11.769 5.507 20.369 1.00 92.69 408 GLY A CA 1
ATOM 3238 C C . GLY A 1 408 ? -11.797 5.500 18.843 1.00 92.69 408 GLY A C 1
ATOM 3239 O O . GLY A 1 408 ? -10.957 6.108 18.176 1.00 92.69 408 GLY A O 1
ATOM 3240 N N . SER A 1 409 ? -12.804 4.821 18.290 1.00 93.38 409 SER A N 1
ATOM 3241 C CA . SER A 1 409 ? -12.978 4.679 16.838 1.00 93.38 409 SER A CA 1
ATOM 3242 C C . SER A 1 409 ? -11.766 4.063 16.140 1.00 93.38 409 SER A C 1
ATOM 3244 O O . SER A 1 409 ? -11.454 4.432 15.006 1.00 93.38 409 SER A O 1
ATOM 3246 N N . PHE A 1 410 ? -11.027 3.190 16.825 1.00 96.25 410 PHE A N 1
ATOM 3247 C CA . PHE A 1 410 ? -9.831 2.610 16.239 1.00 96.25 410 PHE A CA 1
ATOM 3248 C C . PHE A 1 410 ? -10.174 1.754 15.013 1.00 96.25 410 PHE A C 1
ATOM 3250 O O . PHE A 1 410 ? -11.269 1.207 14.882 1.00 96.25 410 PHE A O 1
ATOM 3257 N N . ILE A 1 411 ? -9.208 1.653 14.105 1.00 96.81 411 ILE A N 1
ATOM 3258 C CA . ILE A 1 411 ? -9.292 0.834 12.894 1.00 96.81 411 ILE A CA 1
ATOM 3259 C C . ILE A 1 411 ? -8.169 -0.189 12.951 1.00 96.81 411 ILE A C 1
ATOM 3261 O O . ILE A 1 411 ? -7.037 0.155 13.296 1.00 96.81 411 ILE A O 1
ATOM 3265 N N . CYS A 1 412 ? -8.457 -1.422 12.559 1.00 97.44 412 CYS A N 1
ATOM 3266 C CA . CYS A 1 412 ? -7.454 -2.453 12.379 1.00 97.44 412 CYS A CA 1
ATOM 3267 C C . CYS A 1 412 ? -7.076 -2.595 10.901 1.00 97.44 412 CYS A C 1
ATOM 3269 O O . CYS A 1 412 ? -7.932 -2.580 10.014 1.00 97.44 412 CYS A O 1
ATOM 3271 N N . MET A 1 413 ? -5.781 -2.770 10.644 1.00 97.38 413 MET A N 1
ATOM 3272 C CA . MET A 1 413 ? -5.267 -3.124 9.328 1.00 97.38 413 MET A CA 1
ATOM 3273 C C . MET A 1 413 ? -4.408 -4.378 9.418 1.00 97.38 413 MET A C 1
ATOM 3275 O O . MET A 1 413 ? -3.493 -4.433 10.237 1.00 97.38 413 MET A O 1
ATOM 3279 N N . VAL A 1 414 ? -4.662 -5.347 8.547 1.00 97.00 414 VAL A N 1
ATOM 3280 C CA . VAL A 1 414 ? -3.716 -6.430 8.261 1.00 97.00 414 VAL A CA 1
ATOM 3281 C C . VAL A 1 414 ? -2.833 -5.982 7.107 1.00 97.00 414 VAL A C 1
ATOM 3283 O O . VAL A 1 414 ? -3.355 -5.509 6.105 1.00 97.00 414 VAL A O 1
ATOM 3286 N N . GLU A 1 415 ? -1.522 -6.147 7.229 1.00 95.19 415 GLU A N 1
ATOM 3287 C CA . GLU A 1 415 ? -0.557 -5.950 6.150 1.00 95.19 415 GLU A CA 1
ATOM 3288 C C . GLU A 1 415 ? 0.308 -7.204 6.015 1.00 95.19 415 GLU A C 1
ATOM 3290 O O . GLU A 1 415 ? 1.089 -7.527 6.907 1.00 95.19 415 GLU A O 1
ATOM 3295 N N . GLY A 1 416 ? 0.159 -7.919 4.902 1.00 93.31 416 GLY A N 1
ATOM 3296 C CA . GLY A 1 416 ? 1.015 -9.033 4.509 1.00 93.31 416 GLY A CA 1
ATOM 3297 C C . GLY A 1 416 ? 1.901 -8.613 3.346 1.00 93.31 416 GLY A C 1
ATOM 3298 O O . GLY A 1 416 ? 1.398 -8.352 2.258 1.00 93.31 416 GLY A O 1
ATOM 3299 N N . LYS A 1 417 ? 3.213 -8.533 3.569 1.00 89.00 417 LYS A N 1
ATOM 3300 C CA . LYS A 1 417 ? 4.219 -8.130 2.573 1.00 89.00 417 LYS A CA 1
ATOM 3301 C C . LYS A 1 417 ? 5.290 -9.202 2.435 1.00 89.00 417 LYS A C 1
ATOM 3303 O O . LYS A 1 417 ? 5.460 -10.022 3.327 1.00 89.00 417 LYS A O 1
ATOM 3308 N N . GLY A 1 418 ? 6.041 -9.165 1.335 1.00 85.62 418 GLY A N 1
ATOM 3309 C CA . GLY A 1 418 ? 7.167 -10.083 1.127 1.00 85.62 418 GLY A CA 1
ATOM 3310 C C . GLY A 1 418 ? 6.737 -11.513 0.796 1.00 85.62 418 GLY A C 1
ATOM 3311 O O . GLY A 1 418 ? 7.533 -12.439 0.919 1.00 85.62 418 GLY A O 1
ATOM 3312 N N . ILE A 1 419 ? 5.492 -11.692 0.352 1.00 91.19 419 ILE A N 1
ATOM 3313 C CA . ILE A 1 419 ? 4.899 -13.002 0.070 1.00 91.19 419 ILE A CA 1
ATOM 3314 C C . ILE A 1 419 ? 5.042 -13.429 -1.397 1.00 91.19 419 ILE A C 1
ATOM 3316 O O . ILE A 1 419 ? 4.736 -14.577 -1.714 1.00 91.19 419 ILE A O 1
ATOM 3320 N N . LYS A 1 420 ? 5.601 -12.564 -2.262 1.00 89.69 420 LYS A N 1
ATOM 3321 C CA . LYS A 1 420 ? 5.816 -12.812 -3.702 1.00 89.69 420 LYS A CA 1
ATOM 3322 C C . LYS A 1 420 ? 6.457 -14.168 -4.011 1.00 89.69 420 LYS A C 1
ATOM 3324 O O . LYS A 1 420 ? 6.037 -14.884 -4.913 1.00 89.69 420 LYS A O 1
ATOM 3329 N N . GLY A 1 421 ? 7.463 -14.559 -3.222 1.00 87.31 421 GLY A N 1
ATOM 3330 C CA . GLY A 1 421 ? 8.174 -15.827 -3.404 1.00 87.31 421 GLY A CA 1
ATOM 3331 C C . GLY A 1 421 ? 7.310 -17.055 -3.110 1.00 87.31 421 GLY A C 1
ATOM 3332 O O . GLY A 1 421 ? 7.504 -18.094 -3.732 1.00 87.31 421 GLY A O 1
ATOM 3333 N N . SER A 1 422 ? 6.331 -16.932 -2.216 1.00 91.19 422 SER A N 1
ATOM 3334 C CA . SER A 1 422 ? 5.464 -18.035 -1.785 1.00 91.19 422 SER A CA 1
ATOM 3335 C C . SER A 1 422 ? 4.161 -18.122 -2.582 1.00 91.19 422 SER A C 1
ATOM 3337 O O . SER A 1 422 ? 3.495 -19.152 -2.551 1.00 91.19 422 SER A O 1
ATOM 3339 N N . THR A 1 423 ? 3.784 -17.057 -3.294 1.00 93.81 423 THR A N 1
ATOM 3340 C CA . THR A 1 423 ? 2.524 -16.970 -4.053 1.00 93.81 423 THR A CA 1
ATOM 3341 C C . THR A 1 423 ? 2.712 -17.090 -5.564 1.00 93.81 423 THR A C 1
ATOM 3343 O O . THR A 1 423 ? 1.724 -17.159 -6.296 1.00 93.81 423 THR A O 1
ATOM 3346 N N . HIS A 1 424 ? 3.957 -17.154 -6.045 1.00 92.38 424 HIS A N 1
ATOM 3347 C CA . HIS A 1 424 ? 4.239 -17.222 -7.474 1.00 92.38 424 HIS A CA 1
ATOM 3348 C C . HIS A 1 424 ? 3.680 -18.478 -8.145 1.00 92.38 424 HIS A C 1
ATOM 3350 O O . HIS A 1 424 ? 3.713 -19.591 -7.609 1.00 92.38 424 HIS A O 1
ATOM 3356 N N . THR A 1 425 ? 3.183 -18.278 -9.359 1.00 93.19 425 THR A N 1
ATOM 3357 C CA . THR A 1 425 ? 2.639 -19.318 -10.227 1.00 93.19 425 THR A CA 1
ATOM 3358 C C . THR A 1 425 ? 3.096 -19.034 -11.647 1.00 93.19 425 THR A C 1
ATOM 3360 O O . THR A 1 425 ? 2.910 -17.924 -12.146 1.00 93.19 425 THR A O 1
ATOM 3363 N N . VAL A 1 426 ? 3.759 -20.008 -12.267 1.00 90.94 426 VAL A N 1
ATOM 3364 C CA . VAL A 1 426 ? 4.078 -19.957 -13.697 1.00 90.94 426 VAL A CA 1
ATOM 3365 C C . VAL A 1 426 ? 2.800 -20.293 -14.451 1.00 90.94 426 VAL A C 1
ATOM 3367 O O . VAL A 1 426 ? 2.094 -21.219 -14.061 1.00 90.94 426 VAL A O 1
ATOM 3370 N N . VAL A 1 427 ? 2.483 -19.507 -15.472 1.00 89.44 427 VAL A N 1
ATOM 3371 C CA . VAL A 1 427 ? 1.300 -19.719 -16.303 1.00 89.44 427 VAL A CA 1
ATOM 3372 C C . VAL A 1 427 ? 1.737 -20.500 -17.530 1.00 89.44 427 VAL A C 1
ATOM 3374 O O . VAL A 1 427 ? 2.411 -19.951 -18.399 1.00 89.44 427 VAL A O 1
ATOM 3377 N N . GLU A 1 428 ? 1.394 -21.782 -17.556 1.00 86.12 428 GLU A N 1
ATOM 3378 C CA . GLU A 1 428 ? 1.618 -22.661 -18.710 1.00 86.12 428 GLU A CA 1
ATOM 3379 C C . GLU A 1 428 ? 0.332 -22.795 -19.539 1.00 86.12 428 GLU A C 1
ATOM 3381 O O . GLU A 1 428 ? 0.380 -22.876 -20.763 1.00 86.12 428 GLU A O 1
ATOM 3386 N N . ASP A 1 429 ? -0.816 -22.733 -18.865 1.00 83.44 429 ASP A N 1
ATOM 3387 C CA . ASP A 1 429 ? -2.163 -22.774 -19.427 1.00 83.44 429 ASP A CA 1
ATOM 3388 C C . ASP A 1 429 ? -3.160 -21.992 -18.543 1.00 83.44 429 ASP A C 1
ATOM 3390 O O . ASP A 1 429 ? -2.805 -21.454 -17.488 1.00 83.44 429 ASP A O 1
ATOM 3394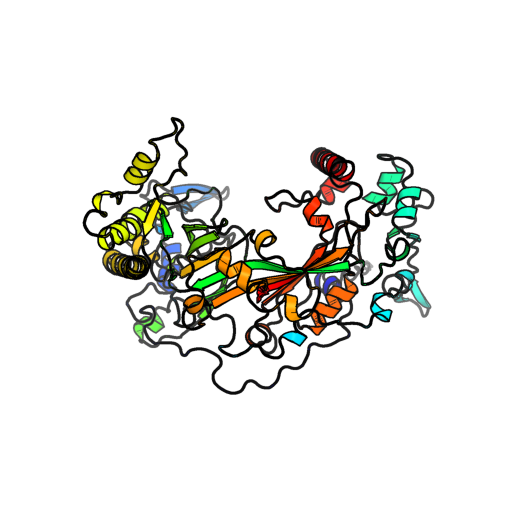 N N . ASP A 1 430 ? -4.425 -21.920 -18.970 1.00 76.81 430 ASP A N 1
ATOM 3395 C CA . ASP A 1 430 ? -5.494 -21.247 -18.216 1.00 76.81 430 ASP A CA 1
ATOM 3396 C C . ASP A 1 430 ? -5.783 -21.932 -16.862 1.00 76.81 430 ASP A C 1
ATOM 3398 O O . ASP A 1 430 ? -6.134 -21.263 -15.883 1.00 76.81 430 ASP A O 1
ATOM 3402 N N . ASP A 1 431 ? -5.593 -23.252 -16.776 1.00 82.88 431 ASP A N 1
ATOM 3403 C CA . ASP A 1 431 ? -5.852 -24.048 -15.570 1.00 82.88 431 ASP A CA 1
ATOM 3404 C C . ASP A 1 431 ? -4.804 -23.802 -14.473 1.00 82.88 431 ASP A C 1
ATOM 3406 O O . ASP A 1 431 ? -5.107 -23.919 -13.281 1.00 82.88 431 ASP A O 1
ATOM 3410 N N . SER A 1 432 ? -3.600 -23.360 -14.849 1.00 82.44 432 SER A N 1
ATOM 3411 C CA . SER A 1 432 ? -2.504 -22.988 -13.945 1.00 82.44 432 SER A CA 1
ATOM 3412 C C . SER A 1 432 ? -2.912 -21.913 -12.929 1.00 82.44 432 SER A C 1
ATOM 3414 O O . SER A 1 432 ? -2.349 -21.829 -11.835 1.00 82.44 432 SER A O 1
ATOM 3416 N N . LEU A 1 433 ? -3.904 -21.082 -13.267 1.00 83.94 433 LEU A N 1
ATOM 3417 C CA . LEU A 1 433 ? -4.415 -20.005 -12.416 1.00 83.94 433 LEU A CA 1
ATOM 3418 C C . LEU A 1 433 ? -5.644 -20.404 -11.586 1.00 83.94 433 LEU A C 1
ATOM 3420 O O . LEU A 1 433 ? -6.172 -19.573 -10.841 1.00 83.94 433 LEU A O 1
ATOM 3424 N N . LEU A 1 434 ? -6.088 -21.659 -11.676 1.00 84.44 434 LEU A N 1
ATOM 3425 C CA . LEU A 1 434 ? -7.258 -22.178 -10.977 1.00 84.44 434 LEU A CA 1
ATOM 3426 C C . LEU A 1 434 ? -6.872 -23.087 -9.797 1.00 84.44 434 LEU A C 1
ATOM 3428 O O . LEU A 1 434 ? -5.749 -23.572 -9.658 1.00 84.44 434 LEU A O 1
ATOM 3432 N N . GLY A 1 435 ? -7.830 -23.294 -8.892 1.00 86.19 435 GLY A N 1
ATOM 3433 C CA . GLY A 1 435 ? -7.682 -24.213 -7.761 1.00 86.19 435 GLY A CA 1
ATOM 3434 C C . GLY A 1 435 ? -6.604 -23.813 -6.744 1.00 86.19 435 GLY A C 1
ATOM 3435 O O . GLY A 1 435 ? -6.338 -22.631 -6.505 1.00 86.19 435 GLY A O 1
ATOM 3436 N N . GLU A 1 436 ? -6.009 -24.823 -6.104 1.00 86.69 436 GLU A N 1
ATOM 3437 C CA . GLU A 1 436 ? -5.064 -24.667 -4.985 1.00 86.69 436 GLU A CA 1
ATOM 3438 C C . GLU A 1 436 ? -3.701 -24.101 -5.405 1.00 86.69 436 GLU A C 1
ATOM 3440 O O . GLU A 1 436 ? -3.003 -23.496 -4.592 1.00 86.69 436 GLU A O 1
ATOM 3445 N N . ASN A 1 437 ? -3.348 -24.235 -6.686 1.00 85.50 437 ASN A N 1
ATOM 3446 C CA . ASN A 1 437 ? -2.096 -23.715 -7.228 1.00 85.50 437 ASN A CA 1
ATOM 3447 C C . ASN A 1 437 ? -2.164 -22.228 -7.586 1.00 85.50 437 ASN A C 1
ATOM 3449 O O . ASN A 1 437 ? -1.114 -21.619 -7.801 1.00 85.50 437 ASN A O 1
ATOM 3453 N N . SER A 1 438 ? -3.364 -21.639 -7.600 1.00 91.56 438 SER A N 1
ATOM 3454 C CA . SER A 1 438 ? -3.551 -20.222 -7.898 1.00 91.56 438 SER A CA 1
ATOM 3455 C C . SER A 1 438 ? -2.808 -19.317 -6.898 1.00 91.56 438 SER A C 1
ATOM 3457 O O . SER A 1 438 ? -2.712 -19.643 -5.706 1.00 91.56 438 SER A O 1
ATOM 3459 N N . PRO A 1 439 ? -2.340 -18.126 -7.323 1.00 93.06 439 PRO A N 1
ATOM 3460 C CA . PRO A 1 439 ? -1.673 -17.175 -6.430 1.00 93.06 439 PRO A CA 1
ATOM 3461 C C . PRO A 1 439 ? -2.500 -16.800 -5.193 1.00 93.06 439 PRO A C 1
ATOM 3463 O O . PRO A 1 439 ? -1.962 -16.655 -4.095 1.00 93.06 439 PRO A O 1
ATOM 3466 N N . LEU A 1 440 ? -3.825 -16.692 -5.350 1.00 92.25 440 LEU A N 1
ATOM 3467 C CA . LEU A 1 440 ? -4.744 -16.383 -4.254 1.00 92.25 440 LEU A CA 1
ATOM 3468 C C . LEU A 1 440 ? -4.903 -17.551 -3.276 1.00 92.25 440 LEU A C 1
ATOM 3470 O O . LEU A 1 440 ? -4.963 -17.317 -2.069 1.00 92.25 440 LEU A O 1
ATOM 3474 N N . ALA A 1 441 ? -4.968 -18.796 -3.756 1.00 93.62 441 ALA A N 1
ATOM 3475 C CA . ALA A 1 441 ? -5.010 -19.959 -2.873 1.00 93.62 441 ALA A CA 1
ATOM 3476 C C . ALA A 1 441 ? -3.703 -20.083 -2.079 1.00 93.62 441 ALA A C 1
ATOM 3478 O O . ALA A 1 441 ? -3.742 -20.184 -0.852 1.00 93.62 441 ALA A O 1
ATOM 3479 N N . LYS A 1 442 ? -2.551 -19.932 -2.745 1.00 94.38 442 LYS A N 1
ATOM 3480 C CA . LYS A 1 442 ? -1.238 -19.886 -2.085 1.00 94.38 442 LYS A CA 1
ATOM 3481 C C . LYS A 1 442 ? -1.160 -18.773 -1.041 1.00 94.38 442 LYS A C 1
ATOM 3483 O O . LYS A 1 442 ? -0.755 -19.037 0.087 1.00 94.38 442 LYS A O 1
ATOM 3488 N N . MET A 1 443 ? -1.630 -17.560 -1.345 1.00 94.44 443 MET A N 1
ATOM 3489 C CA . MET A 1 443 ? -1.702 -16.459 -0.371 1.00 94.44 443 MET A CA 1
ATOM 3490 C C . MET A 1 443 ? -2.476 -16.860 0.896 1.00 94.44 443 MET A C 1
ATOM 3492 O O . MET A 1 443 ? -2.034 -16.564 2.007 1.00 94.44 443 MET A O 1
ATOM 3496 N N . LYS A 1 444 ? -3.601 -17.573 0.755 1.00 94.38 444 LYS A N 1
ATOM 3497 C CA . LYS A 1 444 ? -4.378 -18.046 1.911 1.00 94.38 444 LYS A CA 1
ATOM 3498 C C . LYS A 1 444 ? -3.602 -19.043 2.771 1.00 94.38 444 LYS A C 1
ATOM 3500 O O . LYS A 1 444 ? -3.732 -19.003 3.991 1.00 94.38 444 LYS A O 1
ATOM 3505 N N . THR A 1 445 ? -2.762 -19.880 2.158 1.00 93.56 445 THR A N 1
ATOM 3506 C CA . THR A 1 445 ? -1.877 -20.809 2.887 1.00 93.56 445 THR A CA 1
ATOM 3507 C C . THR A 1 445 ? -0.710 -20.113 3.587 1.00 93.56 445 THR A C 1
ATOM 3509 O O . THR A 1 445 ? -0.221 -20.626 4.587 1.00 93.56 445 THR A O 1
ATOM 3512 N N . VAL A 1 446 ? -0.286 -18.936 3.109 1.00 94.19 446 VAL A N 1
ATOM 3513 C CA . VAL A 1 446 ? 0.773 -18.130 3.743 1.00 94.19 446 VAL A CA 1
ATOM 3514 C C . VAL A 1 446 ? 0.295 -17.487 5.048 1.00 94.19 446 VAL A C 1
ATOM 3516 O O . VAL A 1 446 ? 1.073 -17.366 5.992 1.00 94.19 446 VAL A O 1
ATOM 3519 N N . PHE A 1 447 ? -0.986 -17.114 5.134 1.00 94.38 447 PHE A N 1
ATOM 3520 C CA . PHE A 1 447 ? -1.600 -16.648 6.381 1.00 94.38 447 PHE A CA 1
ATOM 3521 C C . PHE A 1 447 ? -2.791 -17.538 6.765 1.00 94.38 447 PHE A C 1
ATOM 3523 O O . PHE A 1 447 ? -3.943 -17.097 6.691 1.00 94.38 447 PHE A O 1
ATOM 3530 N N . PRO A 1 448 ? -2.538 -18.779 7.223 1.00 93.94 448 PRO A N 1
ATOM 3531 C CA . PRO A 1 448 ? -3.600 -19.741 7.520 1.00 93.94 448 PRO A CA 1
ATOM 3532 C C . PRO A 1 448 ? -4.450 -19.314 8.723 1.00 93.94 448 PRO A C 1
ATOM 3534 O O . PRO A 1 448 ? -5.579 -19.760 8.882 1.00 93.94 448 PRO A O 1
ATOM 3537 N N . GLN A 1 449 ? -3.915 -18.427 9.563 1.00 94.81 449 GLN A N 1
ATOM 3538 C CA . GLN A 1 449 ? -4.597 -17.911 10.745 1.00 94.81 449 GLN A CA 1
ATOM 3539 C C . GLN A 1 449 ? -5.704 -16.899 10.450 1.00 94.81 449 GLN A C 1
ATOM 3541 O O . GLN A 1 449 ? -6.520 -16.645 11.330 1.00 94.81 449 GLN A O 1
ATOM 3546 N N . LEU A 1 450 ? -5.739 -16.293 9.261 1.00 95.88 450 LEU A N 1
ATOM 3547 C CA . LEU A 1 450 ? -6.717 -15.260 8.927 1.00 95.88 450 LEU A CA 1
ATOM 3548 C C . LEU A 1 450 ? -8.061 -15.867 8.518 1.00 95.88 450 LEU A C 1
ATOM 3550 O O . LEU A 1 450 ? -8.117 -16.850 7.782 1.00 95.88 450 LEU A O 1
ATOM 3554 N N . ASP A 1 451 ? -9.153 -15.244 8.960 1.00 96.75 451 ASP A N 1
ATOM 3555 C CA . ASP A 1 451 ? -10.494 -15.595 8.493 1.00 96.75 451 ASP A CA 1
ATOM 3556 C C . ASP A 1 451 ? -10.770 -14.936 7.132 1.00 96.75 451 ASP A C 1
ATOM 3558 O O . ASP A 1 451 ? -11.281 -13.818 7.025 1.00 96.75 451 ASP A O 1
ATOM 3562 N N . TRP A 1 452 ? -10.385 -15.636 6.065 1.00 95.56 452 TRP A N 1
ATOM 3563 C CA . TRP A 1 452 ? -10.515 -15.146 4.694 1.00 95.56 452 TRP A CA 1
ATOM 3564 C C . TRP A 1 452 ? -11.967 -14.978 4.236 1.00 95.56 452 TRP A C 1
ATOM 3566 O O . TRP A 1 452 ? -12.251 -14.086 3.434 1.00 95.56 452 TRP A O 1
ATOM 3576 N N . GLU A 1 453 ? -12.893 -15.804 4.724 1.00 95.56 453 GLU A N 1
ATOM 3577 C CA . GLU A 1 453 ? -14.319 -15.656 4.411 1.00 95.56 453 GLU A CA 1
ATOM 3578 C C . GLU A 1 453 ? -14.859 -14.363 5.029 1.00 95.56 453 GLU A C 1
ATOM 3580 O O . GLU A 1 453 ? -15.523 -13.563 4.364 1.00 95.56 453 GLU A O 1
ATOM 3585 N N . TRP A 1 454 ? -14.478 -14.088 6.277 1.00 95.25 454 TRP A N 1
ATOM 3586 C CA . TRP A 1 454 ? -14.830 -12.845 6.942 1.00 95.25 454 TRP A CA 1
ATOM 3587 C C . TRP A 1 454 ? -14.194 -11.618 6.273 1.00 95.25 454 TRP A C 1
ATOM 3589 O O . TRP A 1 454 ? -14.891 -10.623 6.063 1.00 95.25 454 TRP A O 1
ATOM 3599 N N . MET A 1 455 ? -12.914 -11.682 5.886 1.00 95.38 455 MET A N 1
ATOM 3600 C CA . MET A 1 455 ? -12.191 -10.562 5.256 1.00 95.38 455 MET A CA 1
ATOM 3601 C C . MET A 1 455 ? -12.671 -10.246 3.833 1.00 95.38 455 MET A C 1
ATOM 3603 O O . MET A 1 455 ? -12.650 -9.089 3.418 1.00 95.38 455 MET A O 1
ATOM 3607 N N . THR A 1 456 ? -13.109 -11.252 3.073 1.00 92.31 456 THR A N 1
ATOM 3608 C CA . THR A 1 456 ? -13.654 -11.051 1.715 1.00 92.31 456 THR A CA 1
ATOM 3609 C C . THR A 1 456 ? -15.084 -10.509 1.732 1.00 92.31 456 THR A C 1
ATOM 3611 O O . THR A 1 456 ? -15.547 -9.926 0.747 1.00 92.31 456 THR A O 1
ATOM 3614 N N . ASN A 1 457 ? -15.791 -10.626 2.860 1.00 91.56 457 ASN A N 1
ATOM 3615 C CA . ASN A 1 457 ? -17.092 -10.005 3.032 1.00 91.56 457 ASN A CA 1
ATOM 3616 C C . ASN A 1 457 ? -16.955 -8.497 3.281 1.00 91.56 457 ASN A C 1
ATOM 3618 O O . ASN A 1 457 ? -16.655 -8.026 4.376 1.00 91.56 457 ASN A O 1
ATOM 3622 N N . ARG A 1 458 ? -17.319 -7.721 2.263 1.00 87.94 458 ARG A N 1
ATOM 3623 C CA . ARG A 1 458 ? -17.206 -6.256 2.238 1.00 87.94 458 ARG A CA 1
ATOM 3624 C C . ARG A 1 458 ? -18.082 -5.488 3.245 1.00 87.94 458 ARG A C 1
ATOM 3626 O O . ARG A 1 458 ? -18.106 -4.258 3.248 1.00 87.94 458 ARG A O 1
ATOM 3633 N N . ARG A 1 459 ? -18.867 -6.188 4.074 1.00 87.31 459 ARG A N 1
ATOM 3634 C CA . ARG A 1 459 ? -19.551 -5.596 5.242 1.00 87.31 459 ARG A CA 1
ATOM 3635 C C . ARG A 1 459 ? -18.624 -5.443 6.444 1.00 87.31 459 ARG A C 1
ATOM 3637 O O . ARG A 1 459 ? -18.911 -4.630 7.313 1.00 87.31 459 ARG A O 1
ATOM 3644 N N . ASN A 1 460 ? -17.547 -6.218 6.483 1.00 90.88 460 ASN A N 1
ATOM 3645 C CA . ASN A 1 460 ? -16.628 -6.303 7.613 1.00 90.88 460 ASN A CA 1
ATOM 3646 C C . ASN A 1 460 ? -15.414 -5.374 7.465 1.00 90.88 460 ASN A C 1
ATOM 3648 O O . ASN A 1 460 ? -14.747 -5.041 8.444 1.00 90.88 460 ASN A O 1
ATOM 3652 N N . GLY A 1 461 ? -15.133 -4.950 6.237 1.00 93.25 461 GLY A N 1
ATOM 3653 C CA . GLY A 1 461 ? -13.985 -4.139 5.871 1.00 93.25 461 GLY A CA 1
ATOM 3654 C C . GLY A 1 461 ? -13.784 -4.152 4.361 1.00 93.25 461 GLY A C 1
ATOM 3655 O O . GLY A 1 461 ? -14.668 -4.581 3.619 1.00 93.25 461 GLY A O 1
ATOM 3656 N N . GLU A 1 462 ? -12.620 -3.704 3.912 1.00 94.62 462 GLU A N 1
ATOM 3657 C CA . GLU A 1 462 ? -12.199 -3.809 2.515 1.00 94.62 462 GLU A CA 1
ATOM 3658 C C . GLU A 1 462 ? -10.848 -4.536 2.445 1.00 94.62 462 GLU A C 1
ATOM 3660 O O . GLU A 1 462 ? -9.909 -4.200 3.175 1.00 94.62 462 GLU A O 1
ATOM 3665 N N . LEU A 1 463 ? -10.779 -5.547 1.578 1.00 95.69 463 LEU A N 1
ATOM 3666 C CA . LEU A 1 463 ? -9.577 -6.310 1.256 1.00 95.69 463 LEU A CA 1
ATOM 3667 C C . LEU A 1 463 ? -8.973 -5.757 -0.034 1.00 95.69 463 LEU A C 1
ATOM 3669 O O . LEU A 1 463 ? -9.692 -5.575 -1.011 1.00 95.69 463 LEU A O 1
ATOM 3673 N N . TYR A 1 464 ? -7.664 -5.553 -0.022 1.00 95.62 464 TYR A N 1
ATOM 3674 C CA . TYR A 1 464 ? -6.855 -5.139 -1.154 1.00 95.62 464 TYR A CA 1
ATOM 3675 C C . TYR A 1 464 ? -5.783 -6.185 -1.423 1.00 95.62 464 TYR A C 1
ATOM 3677 O O . TYR A 1 464 ? -5.159 -6.701 -0.487 1.00 95.62 464 TYR A O 1
ATOM 3685 N N . VAL A 1 465 ? -5.544 -6.466 -2.697 1.00 95.62 465 VAL A N 1
ATOM 3686 C CA . VAL A 1 465 ? -4.521 -7.416 -3.138 1.00 95.62 465 VAL A CA 1
ATOM 3687 C C . VAL A 1 465 ? -3.678 -6.763 -4.223 1.00 95.62 465 VAL A C 1
ATOM 3689 O O . VAL A 1 465 ? -4.213 -6.231 -5.194 1.00 95.62 465 VAL A O 1
ATOM 3692 N N . ASP A 1 466 ? -2.358 -6.816 -4.062 1.00 95.62 466 ASP A N 1
ATOM 3693 C CA . ASP A 1 466 ? -1.426 -6.426 -5.115 1.00 95.62 466 ASP A CA 1
ATOM 3694 C C . ASP A 1 466 ? -1.128 -7.651 -5.979 1.00 95.62 466 ASP A C 1
ATOM 3696 O O . ASP A 1 466 ? -0.333 -8.514 -5.602 1.00 95.62 466 ASP A O 1
ATOM 3700 N N . LEU A 1 467 ? -1.807 -7.743 -7.120 1.00 95.38 467 LEU A N 1
ATOM 3701 C CA . LEU A 1 467 ? -1.611 -8.807 -8.097 1.00 95.38 467 LEU A CA 1
ATOM 3702 C C . LEU A 1 467 ? -0.553 -8.377 -9.111 1.00 95.38 467 LEU A C 1
ATOM 3704 O O . LEU A 1 467 ? -0.704 -7.346 -9.769 1.00 95.38 467 LEU A O 1
ATOM 3708 N N . ALA A 1 468 ? 0.499 -9.173 -9.250 1.00 95.25 468 ALA A N 1
ATOM 3709 C CA . ALA A 1 468 ? 1.622 -8.873 -10.117 1.00 95.25 468 ALA A CA 1
ATOM 3710 C C . ALA A 1 468 ? 1.735 -9.859 -11.275 1.00 95.25 468 ALA A C 1
ATOM 3712 O O . ALA A 1 468 ? 1.602 -11.068 -11.106 1.00 95.25 468 ALA A O 1
ATOM 3713 N N . PHE A 1 469 ? 2.047 -9.312 -12.443 1.00 95.06 469 PHE A N 1
ATOM 3714 C CA . PHE A 1 469 ? 2.301 -10.010 -13.691 1.00 95.06 469 PHE A CA 1
ATOM 3715 C C . PHE A 1 469 ? 3.762 -9.800 -14.063 1.00 95.06 469 PHE A C 1
ATOM 3717 O O . PHE A 1 469 ? 4.218 -8.663 -14.178 1.00 95.06 469 PHE A O 1
ATOM 3724 N N . SER A 1 470 ? 4.515 -10.880 -14.232 1.00 94.12 470 SER A N 1
ATOM 3725 C CA . SER A 1 470 ? 5.938 -10.812 -14.563 1.00 94.12 470 SER A CA 1
ATOM 3726 C C . SER A 1 470 ? 6.232 -11.589 -15.838 1.00 94.12 470 SER A C 1
ATOM 3728 O O . SER A 1 470 ? 5.841 -12.747 -15.965 1.00 94.12 470 SER A O 1
ATOM 3730 N N . PHE A 1 471 ? 6.975 -10.971 -16.749 1.00 92.56 471 PHE A N 1
ATOM 3731 C CA . PHE A 1 471 ? 7.405 -11.561 -18.016 1.00 92.56 471 PHE A CA 1
ATOM 3732 C C . PHE A 1 471 ? 8.917 -11.720 -17.963 1.00 92.56 471 PHE A C 1
ATOM 3734 O O . PHE A 1 471 ? 9.637 -10.722 -17.940 1.00 92.56 471 PHE A O 1
ATOM 3741 N N . ASN A 1 472 ? 9.398 -12.957 -17.868 1.00 89.94 472 ASN A N 1
ATOM 3742 C CA . ASN A 1 472 ? 10.810 -13.241 -17.634 1.00 89.94 472 ASN A CA 1
ATOM 3743 C C . ASN A 1 472 ? 11.412 -14.025 -18.798 1.00 89.94 472 ASN A C 1
ATOM 3745 O O . ASN A 1 472 ? 10.906 -15.110 -19.077 1.00 89.94 472 ASN A O 1
ATOM 3749 N N . PRO A 1 473 ? 12.505 -13.549 -19.418 1.00 87.81 473 PRO A N 1
ATOM 3750 C CA . PRO A 1 473 ? 13.258 -14.379 -20.344 1.00 87.81 473 PRO A CA 1
ATOM 3751 C C . PRO A 1 473 ? 13.737 -15.656 -19.644 1.00 87.81 473 PRO A C 1
ATOM 3753 O O . PRO A 1 473 ? 14.072 -15.635 -18.452 1.00 87.81 473 PRO A O 1
ATOM 3756 N N . ASP A 1 474 ? 13.752 -16.761 -20.382 1.00 78.19 474 ASP A N 1
ATOM 3757 C CA . ASP A 1 474 ? 14.214 -18.057 -19.905 1.00 78.19 474 ASP A CA 1
ATOM 3758 C C . ASP A 1 474 ? 15.665 -17.938 -19.413 1.00 78.19 474 ASP A C 1
ATOM 3760 O O . ASP A 1 474 ? 16.587 -17.566 -20.139 1.00 78.19 474 ASP A O 1
ATOM 3764 N N . TYR A 1 475 ? 15.854 -18.213 -18.124 1.00 64.94 475 TYR A N 1
ATOM 3765 C CA . TYR A 1 475 ? 17.148 -18.154 -17.451 1.00 64.94 475 TYR A CA 1
ATOM 3766 C C . TYR A 1 475 ? 17.910 -19.488 -17.531 1.00 64.94 475 TYR A C 1
ATOM 3768 O O . TYR A 1 475 ? 19.092 -19.539 -17.184 1.00 64.94 475 TYR A O 1
ATOM 3776 N N . LEU A 1 476 ? 17.244 -20.575 -17.944 1.00 56.72 476 LEU A N 1
ATOM 3777 C CA . LEU A 1 476 ? 17.824 -21.910 -18.112 1.00 56.72 476 LEU A CA 1
ATOM 3778 C C . LEU A 1 476 ? 18.486 -22.059 -19.481 1.00 56.72 476 LEU A C 1
ATOM 3780 O O . LEU A 1 476 ? 19.551 -22.679 -19.579 1.00 56.72 476 LEU A O 1
ATOM 3784 N N . LYS A 1 477 ? 17.929 -21.421 -20.514 1.00 60.28 477 LYS A N 1
ATOM 3785 C CA . LYS A 1 477 ? 18.630 -21.148 -21.775 1.00 60.28 477 LYS A CA 1
ATOM 3786 C C . LYS A 1 477 ? 19.665 -20.056 -21.515 1.00 60.28 477 LYS A C 1
ATOM 3788 O O . LYS A 1 477 ? 19.437 -18.896 -21.822 1.00 60.28 477 LYS A O 1
ATOM 3793 N N . LYS A 1 478 ? 20.775 -20.419 -20.860 1.00 54.66 478 LYS A N 1
ATOM 3794 C CA . LYS A 1 478 ? 21.888 -19.522 -20.509 1.00 54.66 478 LYS A CA 1
ATOM 3795 C C . LYS A 1 478 ? 22.342 -18.721 -21.728 1.00 54.66 478 LYS A C 1
ATOM 3797 O O . LYS A 1 478 ? 23.194 -19.167 -22.493 1.00 54.66 478 LYS A O 1
ATOM 3802 N N . GLU A 1 479 ? 21.787 -17.531 -21.882 1.00 63.34 479 GLU A N 1
ATOM 3803 C CA . GLU A 1 479 ? 22.253 -16.571 -22.860 1.00 63.34 479 GLU A CA 1
ATOM 3804 C C . GLU A 1 479 ? 23.641 -16.092 -22.420 1.00 63.34 479 GLU A C 1
ATOM 3806 O O . GLU A 1 479 ? 23.768 -15.622 -21.287 1.00 63.34 479 GLU A O 1
ATOM 3811 N N . PRO A 1 480 ? 24.691 -16.205 -23.260 1.00 60.47 480 PRO A N 1
ATOM 3812 C CA . PRO A 1 480 ? 26.076 -15.942 -22.851 1.00 60.47 480 PRO A CA 1
ATOM 3813 C C . PRO A 1 480 ? 26.285 -14.570 -22.196 1.00 60.47 480 PRO A C 1
ATOM 3815 O O . PRO A 1 480 ? 27.168 -14.418 -21.354 1.00 60.47 480 PRO A O 1
ATOM 3818 N N . ASN A 1 481 ? 25.444 -13.595 -22.556 1.00 66.88 481 ASN A N 1
ATOM 3819 C CA . ASN A 1 481 ? 25.515 -12.212 -22.090 1.00 66.88 481 ASN A CA 1
ATOM 3820 C C . ASN A 1 481 ? 24.320 -11.783 -21.214 1.00 66.88 481 ASN A C 1
ATOM 3822 O O . ASN A 1 481 ? 24.300 -10.646 -20.749 1.00 66.88 481 ASN A O 1
ATOM 3826 N N . GLY A 1 482 ? 23.356 -12.675 -20.945 1.00 79.06 482 GLY A N 1
ATOM 3827 C CA . GLY A 1 482 ? 22.083 -12.328 -20.301 1.00 79.06 482 GLY A CA 1
ATOM 3828 C C . GLY A 1 482 ? 21.190 -11.421 -21.166 1.00 79.06 482 GLY A C 1
ATOM 3829 O O . GLY A 1 482 ? 21.642 -10.801 -22.126 1.00 79.06 482 GLY A O 1
ATOM 3830 N N . VAL A 1 483 ? 19.898 -11.353 -20.841 1.00 85.38 483 VAL A N 1
ATOM 3831 C CA . VAL A 1 483 ? 18.923 -10.476 -21.520 1.00 85.38 483 VAL A CA 1
ATOM 3832 C C . VAL A 1 483 ? 18.124 -9.698 -20.481 1.00 85.38 483 VAL A C 1
ATOM 3834 O O . VAL A 1 483 ? 17.701 -10.269 -19.478 1.00 85.38 483 VAL A O 1
ATOM 3837 N N . ALA A 1 484 ? 17.895 -8.406 -20.718 1.00 86.06 484 ALA A N 1
ATOM 3838 C CA . ALA A 1 484 ? 17.059 -7.559 -19.873 1.00 86.06 484 ALA A CA 1
ATOM 3839 C C . ALA A 1 484 ? 15.807 -7.106 -20.633 1.00 86.06 484 ALA A C 1
ATOM 3841 O O . ALA A 1 484 ? 15.898 -6.448 -21.665 1.00 86.06 484 ALA A O 1
ATOM 3842 N N . GLY A 1 485 ? 14.635 -7.440 -20.103 1.00 89.25 485 GLY A N 1
ATOM 3843 C CA . GLY A 1 485 ? 13.363 -6.892 -20.542 1.00 89.25 485 GLY A CA 1
ATOM 3844 C C . GLY A 1 485 ? 13.199 -5.460 -20.042 1.00 89.25 485 GLY A C 1
ATOM 3845 O O . GLY A 1 485 ? 13.511 -5.152 -18.888 1.00 89.25 485 GLY A O 1
ATOM 3846 N N . LEU A 1 486 ? 12.678 -4.594 -20.908 1.00 89.62 486 LEU A N 1
ATOM 3847 C CA . LEU A 1 486 ? 12.430 -3.190 -20.610 1.00 89.62 486 LEU A CA 1
ATOM 3848 C C . LEU A 1 486 ? 11.032 -2.791 -21.084 1.00 89.62 486 LEU A C 1
ATOM 3850 O O . LEU A 1 486 ? 10.644 -3.077 -22.216 1.00 89.62 486 LEU A O 1
ATOM 3854 N N . TRP A 1 487 ? 10.278 -2.090 -20.241 1.00 90.25 487 TRP A N 1
ATOM 3855 C CA . TRP A 1 487 ? 9.022 -1.483 -20.668 1.00 90.25 487 TRP A CA 1
ATOM 3856 C C . TRP A 1 487 ? 9.282 -0.259 -21.539 1.00 90.25 487 TRP A C 1
ATOM 3858 O O . TRP A 1 487 ? 9.918 0.695 -21.089 1.00 90.25 487 TRP A O 1
ATOM 3868 N N . ARG A 1 488 ? 8.700 -0.243 -22.742 1.00 89.12 488 ARG A N 1
ATOM 3869 C CA . ARG A 1 488 ? 8.563 0.969 -23.560 1.00 89.12 488 ARG A CA 1
ATOM 3870 C C . ARG A 1 488 ? 7.581 1.923 -22.884 1.00 89.12 488 ARG A C 1
ATOM 3872 O O . ARG A 1 488 ? 6.390 1.623 -22.777 1.00 89.12 488 ARG A O 1
ATOM 3879 N N . LEU A 1 489 ? 8.049 3.091 -22.461 1.00 87.94 489 LEU A N 1
ATOM 3880 C CA . LEU A 1 489 ? 7.254 4.067 -21.714 1.00 87.94 489 LEU A CA 1
ATOM 3881 C C . LEU A 1 489 ? 6.087 4.623 -22.534 1.00 87.94 489 LEU A C 1
ATOM 3883 O O . LEU A 1 489 ? 5.007 4.821 -21.986 1.00 87.94 489 LEU A O 1
ATOM 3887 N N . LYS A 1 490 ? 6.257 4.788 -23.851 1.00 87.00 490 LYS A N 1
ATOM 3888 C CA . LYS A 1 490 ? 5.163 5.163 -24.760 1.00 87.00 490 LYS A CA 1
ATOM 3889 C C . LYS A 1 490 ? 4.022 4.141 -24.737 1.00 87.00 490 LYS A C 1
ATOM 3891 O O . LYS A 1 490 ? 2.857 4.517 -24.625 1.00 87.00 490 LYS A O 1
ATOM 3896 N N . ALA A 1 491 ? 4.352 2.851 -24.822 1.00 90.50 491 ALA A N 1
ATOM 3897 C CA . ALA A 1 491 ? 3.365 1.774 -24.790 1.00 90.50 491 ALA A CA 1
ATOM 3898 C C . ALA A 1 491 ? 2.725 1.638 -23.401 1.00 90.50 491 ALA A C 1
ATOM 3900 O O . ALA A 1 491 ? 1.509 1.469 -23.301 1.00 90.50 491 ALA A O 1
ATOM 3901 N N . ALA A 1 492 ? 3.522 1.778 -22.337 1.00 91.62 492 ALA A N 1
ATOM 3902 C CA . ALA A 1 492 ? 3.040 1.781 -20.960 1.00 91.62 492 ALA A CA 1
ATOM 3903 C C . ALA A 1 492 ? 2.057 2.938 -20.701 1.00 91.62 492 ALA A C 1
ATOM 3905 O O . ALA A 1 492 ? 0.958 2.705 -20.200 1.00 91.62 492 ALA A O 1
ATOM 3906 N N . GLU A 1 493 ? 2.390 4.166 -21.114 1.00 91.38 493 GLU A N 1
ATOM 3907 C CA . GLU A 1 493 ? 1.528 5.345 -20.951 1.00 91.38 493 GLU A CA 1
ATOM 3908 C C . GLU A 1 493 ? 0.220 5.196 -21.738 1.00 91.38 493 GLU A C 1
ATOM 3910 O O . GLU A 1 493 ? -0.865 5.462 -21.212 1.00 91.38 493 GLU A O 1
ATOM 3915 N N . ALA A 1 494 ? 0.300 4.724 -22.986 1.00 91.88 494 ALA A N 1
ATOM 3916 C CA . ALA A 1 494 ? -0.880 4.456 -23.797 1.00 91.88 494 ALA A CA 1
ATOM 3917 C C . ALA A 1 494 ? -1.768 3.377 -23.156 1.00 91.88 494 ALA A C 1
ATOM 3919 O O . ALA A 1 494 ? -2.984 3.551 -23.079 1.00 91.88 494 ALA A O 1
ATOM 3920 N N . SER A 1 495 ? -1.169 2.292 -22.652 1.00 94.38 495 SER A N 1
ATOM 3921 C CA . SER A 1 495 ? -1.861 1.228 -21.915 1.00 94.38 495 SER A CA 1
ATOM 3922 C C . SER A 1 495 ? -2.558 1.770 -20.661 1.00 94.38 495 SER A C 1
ATOM 3924 O O . SER A 1 495 ? -3.736 1.493 -20.433 1.00 94.38 495 SER A O 1
ATOM 3926 N N . MET A 1 496 ? -1.886 2.616 -19.873 1.00 94.00 496 MET A N 1
ATOM 3927 C CA . MET A 1 496 ? -2.492 3.292 -18.722 1.00 94.00 496 MET A CA 1
ATOM 3928 C C . MET A 1 496 ? -3.672 4.184 -19.133 1.00 94.00 496 MET A C 1
ATOM 3930 O O . MET A 1 496 ? -4.717 4.153 -18.478 1.00 94.00 496 MET A O 1
ATOM 3934 N N . GLY A 1 497 ? -3.541 4.931 -20.233 1.00 93.38 497 GLY A N 1
ATOM 3935 C CA . GLY A 1 497 ? -4.621 5.730 -20.812 1.00 93.38 497 GLY A CA 1
ATOM 3936 C C . GLY A 1 497 ? -5.839 4.890 -21.206 1.00 93.38 497 GLY A C 1
ATOM 3937 O O . GLY A 1 497 ? -6.954 5.205 -20.787 1.00 93.38 497 GLY A O 1
ATOM 3938 N N . ALA A 1 498 ? -5.619 3.783 -21.919 1.00 93.56 498 ALA A N 1
ATOM 3939 C CA . ALA A 1 498 ? -6.668 2.860 -22.354 1.00 93.56 498 ALA A CA 1
ATOM 3940 C C . ALA A 1 498 ? -7.379 2.168 -21.175 1.00 93.56 498 ALA A C 1
ATOM 3942 O O . ALA A 1 498 ? -8.602 2.021 -21.177 1.00 93.56 498 ALA A O 1
ATOM 3943 N N . CYS A 1 499 ? -6.645 1.821 -20.115 1.00 94.00 499 CYS A N 1
ATOM 3944 C CA . CYS A 1 499 ? -7.233 1.296 -18.881 1.00 94.00 499 CYS A CA 1
ATOM 3945 C C . CYS A 1 499 ? -7.986 2.368 -18.057 1.00 94.00 499 CYS A C 1
ATOM 3947 O O . CYS A 1 499 ? -8.788 2.036 -17.176 1.00 94.00 499 CYS A O 1
ATOM 3949 N N . GLY A 1 500 ? -7.753 3.658 -18.324 1.00 94.19 500 GLY A N 1
ATOM 3950 C CA . GLY A 1 500 ? -8.381 4.788 -17.631 1.00 94.19 500 GLY A CA 1
ATOM 3951 C C . GLY A 1 500 ? -7.658 5.270 -16.374 1.00 94.19 500 GLY A C 1
ATOM 3952 O O . GLY A 1 500 ? -8.285 5.885 -15.507 1.00 94.19 500 GLY A O 1
ATOM 3953 N N . PHE A 1 501 ? -6.354 5.021 -16.268 1.00 94.94 501 PHE A N 1
ATOM 3954 C CA . PHE A 1 501 ? -5.511 5.598 -15.225 1.00 94.94 501 PHE A CA 1
ATOM 3955 C C . PHE A 1 501 ? -5.188 7.071 -15.508 1.00 94.94 501 PHE A C 1
ATOM 3957 O O . PHE A 1 501 ? -5.251 7.556 -16.644 1.00 94.94 501 PHE A O 1
ATOM 3964 N N . ARG A 1 502 ? -4.821 7.800 -14.451 1.00 92.88 502 ARG A N 1
ATOM 3965 C CA . ARG A 1 502 ? -4.276 9.162 -14.558 1.00 92.88 502 ARG A CA 1
ATOM 3966 C C . ARG A 1 502 ? -2.916 9.151 -15.265 1.00 92.88 502 ARG A C 1
ATOM 3968 O O . ARG A 1 502 ? -2.398 8.085 -15.592 1.00 92.88 502 ARG A O 1
ATOM 3975 N N . LEU A 1 503 ? -2.366 10.336 -15.538 1.00 89.50 503 LEU A N 1
ATOM 3976 C CA . LEU A 1 503 ? -1.014 10.481 -16.090 1.00 89.50 503 LEU A CA 1
ATOM 3977 C C . LEU A 1 503 ? -0.001 9.719 -15.225 1.00 89.50 503 LEU A C 1
ATOM 3979 O O . LEU A 1 503 ? -0.015 9.871 -14.000 1.00 89.50 503 LEU A O 1
ATOM 3983 N N . GLY A 1 504 ? 0.835 8.896 -15.860 1.00 85.31 504 GLY A N 1
ATOM 3984 C CA . GLY A 1 504 ? 1.836 8.100 -15.168 1.00 85.31 504 GLY A CA 1
ATOM 3985 C C . GLY A 1 504 ? 2.941 8.961 -14.564 1.00 85.31 504 GLY A C 1
ATOM 3986 O O . GLY A 1 504 ? 3.471 9.876 -15.195 1.00 85.31 504 GLY A O 1
ATOM 3987 N N . VAL A 1 505 ? 3.322 8.651 -13.328 1.00 87.81 505 VAL A N 1
ATOM 3988 C CA . VAL A 1 505 ? 4.562 9.136 -12.724 1.00 87.81 505 VAL A CA 1
ATOM 3989 C C . VAL A 1 505 ? 5.680 8.199 -13.164 1.00 87.81 505 VAL A C 1
ATOM 3991 O O . VAL A 1 505 ? 5.623 6.998 -12.905 1.00 87.81 505 VAL A O 1
ATOM 3994 N N . LEU A 1 506 ? 6.684 8.740 -13.853 1.00 84.12 506 LEU A N 1
ATOM 3995 C CA . LEU A 1 506 ? 7.803 7.941 -14.341 1.00 84.12 506 LEU A CA 1
ATOM 3996 C C . LEU A 1 506 ? 8.789 7.602 -13.226 1.00 84.12 506 LEU A C 1
ATOM 3998 O O . LEU A 1 506 ? 9.164 8.452 -12.418 1.00 84.12 506 LEU A O 1
ATOM 4002 N N . HIS A 1 507 ? 9.286 6.377 -13.288 1.00 73.44 507 HIS A N 1
ATOM 4003 C CA . HIS A 1 507 ? 10.441 5.892 -12.554 1.00 73.44 507 HIS A CA 1
ATOM 4004 C C . HIS A 1 507 ? 11.476 5.466 -13.596 1.00 73.44 507 HIS A C 1
ATOM 4006 O O . HIS A 1 507 ? 11.548 4.300 -13.982 1.00 73.44 507 HIS A O 1
ATOM 4012 N N . ASN A 1 508 ? 12.204 6.438 -14.146 1.00 61.06 508 ASN A N 1
ATOM 4013 C CA . ASN A 1 508 ? 13.188 6.166 -15.187 1.00 61.06 508 ASN A CA 1
ATOM 4014 C C . ASN A 1 508 ? 14.412 5.444 -14.610 1.00 61.06 508 ASN A C 1
ATOM 4016 O O . ASN A 1 508 ? 14.761 5.572 -13.437 1.00 61.06 508 ASN A O 1
ATOM 4020 N N . THR A 1 509 ? 15.095 4.697 -15.470 1.00 60.56 509 THR A N 1
ATOM 4021 C CA . THR A 1 509 ? 16.370 4.061 -15.126 1.00 60.56 509 THR A CA 1
ATOM 4022 C C . THR A 1 509 ? 17.510 5.044 -15.409 1.00 60.56 509 THR A C 1
ATOM 4024 O O . THR A 1 509 ? 18.403 4.702 -16.156 1.00 60.56 509 THR A O 1
ATOM 4027 N N . ASN A 1 510 ? 17.423 6.285 -14.906 1.00 53.53 510 ASN A N 1
ATOM 4028 C CA . ASN A 1 510 ? 18.370 7.420 -15.002 1.00 53.53 510 ASN A CA 1
ATOM 4029 C C . ASN A 1 510 ? 19.099 7.759 -16.330 1.00 53.53 510 ASN A C 1
ATOM 4031 O O . ASN A 1 510 ? 19.733 8.806 -16.384 1.00 53.53 510 ASN A O 1
ATOM 4035 N N . THR A 1 511 ? 18.991 6.975 -17.401 1.00 52.66 511 THR A N 1
ATOM 4036 C CA . THR A 1 511 ? 19.696 7.187 -18.679 1.00 52.66 511 THR A CA 1
ATOM 4037 C C . THR A 1 511 ? 18.859 6.805 -19.903 1.00 52.66 511 THR A C 1
ATOM 4039 O O . THR A 1 511 ? 19.269 7.062 -21.030 1.00 52.66 511 THR A O 1
ATOM 4042 N N . LEU A 1 512 ? 17.673 6.217 -19.708 1.00 73.25 512 LEU A N 1
ATOM 4043 C CA . LEU A 1 512 ? 16.807 5.742 -20.788 1.00 73.25 512 LEU A CA 1
ATOM 4044 C C . LEU A 1 512 ? 15.531 6.586 -20.843 1.00 73.25 512 LEU A C 1
ATOM 4046 O O . LEU A 1 512 ? 14.685 6.502 -19.952 1.00 73.25 512 LEU A O 1
ATOM 4050 N N . ASN A 1 513 ? 15.406 7.418 -21.877 1.00 71.25 513 ASN A N 1
ATOM 4051 C CA . ASN A 1 513 ? 14.287 8.357 -22.017 1.00 71.25 513 ASN A CA 1
ATOM 4052 C C . ASN A 1 513 ? 12.959 7.659 -22.342 1.00 71.25 513 ASN A C 1
ATOM 4054 O O . ASN A 1 513 ? 11.913 8.093 -21.858 1.00 71.25 513 ASN A O 1
ATOM 4058 N N . ASP A 1 514 ? 13.018 6.562 -23.100 1.00 80.56 514 ASP A N 1
ATOM 4059 C CA . ASP A 1 514 ? 11.842 5.839 -23.598 1.00 80.56 514 ASP A CA 1
ATOM 4060 C C . ASP A 1 514 ? 11.604 4.494 -22.904 1.00 80.56 514 ASP A C 1
ATOM 4062 O O . ASP A 1 514 ? 10.621 3.817 -23.203 1.00 80.56 514 ASP A O 1
ATOM 4066 N N . PHE A 1 515 ? 12.449 4.125 -21.934 1.00 85.38 515 PHE A N 1
ATOM 4067 C CA . PHE A 1 515 ? 12.356 2.854 -21.215 1.00 85.38 515 PHE A CA 1
ATOM 4068 C C . PHE A 1 515 ? 12.441 3.035 -19.698 1.00 85.38 515 PHE A C 1
ATOM 4070 O O . PHE A 1 515 ? 13.283 3.773 -19.184 1.00 85.38 515 PHE A O 1
ATOM 4077 N N . GLY A 1 516 ? 11.607 2.324 -18.938 1.00 86.62 516 GLY A N 1
ATOM 4078 C CA . GLY A 1 516 ? 11.631 2.440 -17.479 1.00 86.62 516 GLY A CA 1
ATOM 4079 C C . GLY A 1 516 ? 10.373 1.941 -16.792 1.00 86.62 516 GLY A C 1
ATOM 4080 O O . GLY A 1 516 ? 9.596 1.184 -17.353 1.00 86.62 516 GLY A O 1
ATOM 4081 N N . GLY A 1 517 ? 10.180 2.377 -15.553 1.00 88.25 517 GLY A N 1
ATOM 4082 C CA . GLY A 1 517 ? 8.964 2.124 -14.796 1.00 88.25 517 GLY A CA 1
ATOM 4083 C C . GLY A 1 517 ? 7.986 3.293 -14.825 1.00 88.25 517 GLY A C 1
ATOM 4084 O O . GLY A 1 517 ? 8.343 4.438 -15.113 1.00 88.25 517 GLY A O 1
ATOM 4085 N N . MET A 1 518 ? 6.739 3.006 -14.479 1.00 89.94 518 MET A N 1
ATOM 4086 C CA . MET A 1 518 ? 5.661 3.981 -14.412 1.00 89.94 518 MET A CA 1
ATOM 4087 C C . MET A 1 518 ? 4.646 3.567 -13.355 1.00 89.94 518 MET A C 1
ATOM 4089 O O . MET A 1 518 ? 4.306 2.393 -13.244 1.00 89.94 518 MET A O 1
ATOM 4093 N N . GLN A 1 519 ? 4.127 4.529 -12.603 1.00 92.81 519 GLN A N 1
ATOM 4094 C CA . GLN A 1 519 ? 3.058 4.305 -11.636 1.00 92.81 519 GLN A CA 1
ATOM 4095 C C . GLN A 1 519 ? 1.913 5.285 -11.872 1.00 92.81 519 GLN A C 1
ATOM 4097 O O . GLN A 1 519 ? 2.144 6.482 -12.033 1.00 92.81 519 GLN A O 1
ATOM 4102 N N . ALA A 1 520 ? 0.674 4.805 -11.813 1.00 93.06 520 ALA A N 1
ATOM 4103 C CA . ALA A 1 520 ? -0.498 5.669 -11.857 1.00 93.06 520 ALA A CA 1
ATOM 4104 C C . ALA A 1 520 ? -1.629 5.160 -10.963 1.00 93.06 520 ALA A C 1
ATOM 4106 O O . ALA A 1 520 ? -1.865 3.957 -10.838 1.00 93.06 520 ALA A O 1
ATOM 4107 N N . ASP A 1 521 ? -2.380 6.103 -10.398 1.00 93.94 521 ASP A N 1
ATOM 4108 C CA . ASP A 1 521 ? -3.662 5.825 -9.760 1.00 93.94 521 ASP A CA 1
ATOM 4109 C C . ASP A 1 521 ? -4.781 5.825 -10.810 1.00 93.94 521 ASP A C 1
ATOM 4111 O O . ASP A 1 521 ? -4.757 6.580 -11.792 1.00 93.94 521 ASP A O 1
ATOM 4115 N N . MET A 1 522 ? -5.786 4.978 -10.603 1.00 94.56 522 MET A N 1
ATOM 4116 C CA . MET A 1 522 ? -6.967 4.916 -11.454 1.00 94.56 522 MET A CA 1
ATOM 4117 C C . MET A 1 522 ? -7.705 6.257 -11.417 1.00 94.56 522 MET A C 1
ATOM 4119 O O . MET A 1 522 ? -7.814 6.899 -10.367 1.00 94.56 522 MET A O 1
ATOM 4123 N N . SER A 1 523 ? -8.230 6.701 -12.561 1.00 89.06 523 SER A N 1
ATOM 4124 C CA . SER A 1 523 ? -8.979 7.953 -12.600 1.00 89.06 523 SER A CA 1
ATOM 4125 C C . SER A 1 523 ? -10.219 7.888 -11.701 1.00 89.06 523 SER A C 1
ATOM 4127 O O . SER A 1 523 ? -10.933 6.886 -11.633 1.00 89.06 523 SER A O 1
ATOM 4129 N N . THR A 1 524 ? -10.496 8.999 -11.021 1.00 84.06 524 THR A N 1
ATOM 4130 C CA . THR A 1 524 ? -11.740 9.209 -10.269 1.00 84.06 524 THR A CA 1
ATOM 4131 C C . THR A 1 524 ? -12.879 9.676 -11.176 1.00 84.06 524 THR A C 1
ATOM 4133 O O . THR A 1 524 ? -14.029 9.731 -10.746 1.00 84.06 524 THR A O 1
ATOM 4136 N N . GLU A 1 525 ? -12.584 10.004 -12.439 1.00 80.69 525 GLU A N 1
ATOM 4137 C CA . GLU A 1 525 ? -13.590 10.393 -13.422 1.00 80.69 525 GLU A CA 1
ATOM 4138 C C . GLU A 1 525 ? -14.622 9.268 -13.599 1.00 80.69 525 GLU A C 1
ATOM 4140 O O . GLU A 1 525 ? -14.274 8.089 -13.722 1.00 80.69 525 GLU A O 1
ATOM 4145 N N . LYS A 1 526 ? -15.911 9.630 -13.585 1.00 77.38 526 LYS A N 1
ATOM 4146 C CA . LYS A 1 526 ? -17.043 8.689 -13.700 1.00 77.38 526 LYS A CA 1
ATOM 4147 C C . LYS A 1 526 ? -16.998 7.543 -12.671 1.00 77.38 526 LYS A C 1
ATOM 4149 O O . LYS A 1 526 ? -17.554 6.469 -12.922 1.00 77.38 526 LYS A O 1
ATOM 4154 N N . ASN A 1 527 ? -16.363 7.775 -11.516 1.00 86.31 527 ASN A N 1
ATOM 4155 C CA . ASN A 1 527 ? -16.161 6.799 -10.442 1.00 86.31 527 ASN A CA 1
ATOM 4156 C C . ASN A 1 527 ? -15.454 5.515 -10.913 1.00 86.31 527 ASN A C 1
ATOM 4158 O O . ASN A 1 527 ? -15.801 4.421 -10.469 1.00 86.31 527 ASN A O 1
ATOM 4162 N N . ARG A 1 528 ? -14.516 5.612 -11.867 1.00 91.44 528 ARG A N 1
ATOM 4163 C CA . ARG A 1 528 ? -13.902 4.434 -12.500 1.00 91.44 528 ARG A CA 1
ATOM 4164 C C . ARG A 1 528 ? -13.231 3.516 -11.484 1.00 91.44 528 ARG A C 1
ATOM 4166 O O . ARG A 1 528 ? -13.599 2.349 -11.456 1.00 91.44 528 ARG A O 1
ATOM 4173 N N . MET A 1 529 ? -12.371 4.040 -10.608 1.00 92.56 529 MET A N 1
ATOM 4174 C CA . MET A 1 529 ? -11.734 3.260 -9.532 1.00 92.56 529 MET A CA 1
ATOM 4175 C C . MET A 1 529 ? -12.750 2.480 -8.691 1.00 92.56 529 MET A C 1
ATOM 4177 O O . MET A 1 529 ? -12.629 1.269 -8.518 1.00 92.56 529 MET A O 1
ATOM 4181 N N . GLN A 1 530 ? -13.812 3.149 -8.236 1.00 91.12 530 GLN A N 1
ATOM 4182 C CA . GLN A 1 530 ? -14.819 2.523 -7.383 1.00 91.12 530 GLN A CA 1
ATOM 4183 C C . GLN A 1 530 ? -15.610 1.430 -8.106 1.00 91.12 530 GLN A C 1
ATOM 4185 O O . GLN A 1 530 ? -16.203 0.561 -7.469 1.00 91.12 530 GLN A O 1
ATOM 4190 N N . ARG A 1 531 ? -15.659 1.485 -9.437 1.00 91.75 531 ARG A N 1
ATOM 4191 C CA . ARG A 1 531 ? -16.437 0.578 -10.276 1.00 91.75 531 ARG A CA 1
ATOM 4192 C C . ARG A 1 531 ? -15.623 -0.581 -10.820 1.00 91.75 531 ARG A C 1
ATOM 4194 O O . ARG A 1 531 ? -16.162 -1.680 -10.878 1.00 91.75 531 ARG A O 1
ATOM 4201 N N . SER A 1 532 ? -14.389 -0.335 -11.249 1.00 92.50 532 SER A N 1
ATOM 4202 C CA . SER A 1 532 ? -13.475 -1.363 -11.747 1.00 92.50 532 SER A CA 1
ATOM 4203 C C . SER A 1 532 ? -12.862 -2.174 -10.614 1.00 92.50 532 SER A C 1
ATOM 4205 O O . SER A 1 532 ? -12.480 -3.310 -10.859 1.00 92.50 532 SER A O 1
ATOM 4207 N N . GLN A 1 533 ? -12.793 -1.604 -9.401 1.00 93.38 533 GLN A N 1
ATOM 4208 C CA . GLN A 1 533 ? -12.061 -2.176 -8.262 1.00 93.38 533 GLN A CA 1
ATOM 4209 C C . GLN A 1 533 ? -10.582 -2.382 -8.597 1.00 93.38 533 GLN A C 1
ATOM 4211 O O . GLN A 1 533 ? -9.951 -3.333 -8.173 1.00 93.38 533 GLN A O 1
ATOM 4216 N N . VAL A 1 534 ? -10.042 -1.474 -9.410 1.00 94.56 534 VAL A N 1
ATOM 4217 C CA . VAL A 1 534 ? -8.613 -1.377 -9.695 1.00 94.56 534 VAL A CA 1
ATOM 4218 C C . VAL A 1 534 ? -8.197 0.020 -9.284 1.00 94.56 534 VAL A C 1
ATOM 4220 O O . VAL A 1 534 ? -8.726 1.014 -9.790 1.00 94.56 534 VAL A O 1
ATOM 4223 N N . LYS A 1 535 ? -7.283 0.095 -8.326 1.00 93.81 535 LYS A N 1
ATOM 4224 C CA . LYS A 1 535 ? -6.945 1.325 -7.620 1.00 93.81 535 LYS A CA 1
ATOM 4225 C C . LYS A 1 535 ? -5.708 2.002 -8.182 1.00 93.81 535 LYS A C 1
ATOM 4227 O O . LYS A 1 535 ? -5.731 3.208 -8.410 1.00 93.81 535 LYS A O 1
ATOM 4232 N N . SER A 1 536 ? -4.645 1.242 -8.393 1.00 94.62 536 SER A N 1
ATOM 4233 C CA . SER A 1 536 ? -3.372 1.745 -8.902 1.00 94.62 536 SER A CA 1
ATOM 4234 C C . SER A 1 536 ? -2.652 0.659 -9.680 1.00 94.62 536 SER A C 1
ATOM 4236 O O . SER A 1 536 ? -2.876 -0.525 -9.432 1.00 94.62 536 SER A O 1
ATOM 4238 N N . ARG A 1 537 ? -1.775 1.076 -10.589 1.00 95.12 537 ARG A N 1
ATOM 4239 C CA . ARG A 1 537 ? -0.915 0.204 -11.383 1.00 95.12 537 ARG A CA 1
ATOM 4240 C C . ARG A 1 537 ? 0.531 0.672 -11.285 1.00 95.12 537 ARG A C 1
ATOM 4242 O O . ARG A 1 537 ? 0.774 1.881 -11.301 1.00 95.12 537 ARG A O 1
ATOM 4249 N N . ILE A 1 538 ? 1.467 -0.263 -11.187 1.00 93.56 538 ILE A N 1
ATOM 4250 C CA . ILE A 1 538 ? 2.908 -0.005 -11.156 1.00 93.56 538 ILE A CA 1
ATOM 4251 C C . ILE A 1 538 ? 3.588 -0.946 -12.143 1.00 93.56 538 ILE A C 1
ATOM 4253 O O . ILE A 1 538 ? 3.519 -2.156 -12.004 1.00 93.56 538 ILE A O 1
ATOM 4257 N N . MET A 1 539 ? 4.292 -0.387 -13.114 1.00 92.69 539 MET A N 1
ATOM 4258 C CA . MET A 1 539 ? 5.112 -1.121 -14.069 1.00 92.69 539 MET A CA 1
ATOM 4259 C C . MET A 1 539 ? 6.575 -0.814 -13.793 1.00 92.69 539 MET A C 1
ATOM 4261 O O . MET A 1 539 ? 6.922 0.346 -13.570 1.00 92.69 539 MET A O 1
ATOM 4265 N N . TYR A 1 540 ? 7.446 -1.816 -13.813 1.00 90.62 540 TYR A N 1
ATOM 4266 C CA . TYR A 1 540 ? 8.884 -1.602 -13.682 1.00 90.62 540 TYR A CA 1
ATOM 4267 C C . TYR A 1 540 ? 9.705 -2.756 -14.263 1.00 90.62 540 TYR A C 1
ATOM 4269 O O . TYR A 1 540 ? 9.213 -3.864 -14.472 1.00 90.62 540 TYR A O 1
ATOM 4277 N N . ASN A 1 541 ? 10.980 -2.480 -14.530 1.00 89.44 541 ASN A N 1
ATOM 4278 C CA . ASN A 1 541 ? 11.930 -3.459 -15.053 1.00 89.44 541 ASN A CA 1
ATOM 4279 C C . ASN A 1 541 ? 12.547 -4.241 -13.885 1.00 89.44 541 ASN A C 1
ATOM 4281 O O . ASN A 1 541 ? 13.015 -3.628 -12.926 1.00 89.44 541 ASN A O 1
ATOM 4285 N N . LEU A 1 542 ? 12.617 -5.573 -13.955 1.00 87.44 542 LEU A N 1
ATOM 4286 C CA . LEU A 1 542 ? 13.143 -6.394 -12.850 1.00 87.44 542 LEU A CA 1
ATOM 4287 C C . LEU A 1 542 ? 14.657 -6.262 -12.665 1.00 87.44 542 LEU A C 1
ATOM 4289 O O . LEU A 1 542 ? 15.164 -6.568 -11.588 1.00 87.44 542 LEU A O 1
ATOM 4293 N N . LEU A 1 543 ? 15.369 -5.728 -13.663 1.00 82.50 543 LEU A N 1
ATOM 4294 C CA . LEU A 1 543 ? 16.769 -5.305 -13.538 1.00 82.50 543 LEU A CA 1
ATOM 4295 C C . LEU A 1 543 ? 16.972 -4.388 -12.319 1.00 82.50 543 LEU A C 1
ATOM 4297 O O . LEU A 1 543 ? 18.013 -4.396 -11.666 1.00 82.50 543 LEU A O 1
ATOM 4301 N N . TYR A 1 544 ? 15.939 -3.623 -11.980 1.00 75.75 544 TYR A N 1
ATOM 4302 C CA . TYR A 1 544 ? 15.943 -2.726 -10.844 1.00 75.75 544 TYR A CA 1
ATOM 4303 C C . TYR A 1 544 ? 16.001 -3.425 -9.477 1.00 75.75 544 TYR A C 1
ATOM 4305 O O . TYR A 1 544 ? 16.597 -2.886 -8.544 1.00 75.75 544 TYR A O 1
ATOM 4313 N N . GLU A 1 545 ? 15.426 -4.626 -9.347 1.00 75.12 545 GLU A N 1
ATOM 4314 C CA . GLU A 1 545 ? 15.461 -5.410 -8.101 1.00 75.12 545 GLU A CA 1
ATOM 4315 C C . GLU A 1 545 ? 16.889 -5.857 -7.766 1.00 75.12 545 GLU A C 1
ATOM 4317 O O . GLU A 1 545 ? 17.236 -5.970 -6.594 1.00 75.12 545 GLU A O 1
ATOM 4322 N N . ALA A 1 546 ? 17.740 -6.057 -8.778 1.00 71.25 546 ALA A N 1
ATOM 4323 C CA . ALA A 1 546 ? 19.143 -6.399 -8.569 1.00 71.25 546 ALA A CA 1
ATOM 4324 C C . ALA A 1 546 ? 19.916 -5.255 -7.892 1.00 71.25 546 ALA A C 1
ATOM 4326 O O . ALA A 1 546 ? 20.739 -5.491 -7.018 1.00 71.25 546 ALA A O 1
ATOM 4327 N N . ALA A 1 547 ? 19.630 -4.001 -8.246 1.00 65.25 547 ALA A N 1
ATOM 4328 C CA . ALA A 1 547 ? 20.358 -2.842 -7.728 1.00 65.25 547 ALA A CA 1
ATOM 4329 C C . ALA A 1 547 ? 19.760 -2.244 -6.438 1.00 65.25 547 ALA A C 1
ATOM 4331 O O . ALA A 1 547 ? 20.189 -1.168 -6.014 1.00 65.25 547 ALA A O 1
ATOM 4332 N N . ARG A 1 548 ? 18.758 -2.890 -5.819 1.00 66.50 548 ARG A N 1
ATOM 4333 C CA . ARG A 1 548 ? 18.067 -2.364 -4.633 1.00 66.50 548 ARG A CA 1
ATOM 4334 C C . ARG A 1 548 ? 18.404 -3.136 -3.348 1.00 66.50 548 ARG A C 1
ATOM 4336 O O . ARG A 1 548 ? 18.158 -4.337 -3.269 1.00 66.50 548 ARG A O 1
ATOM 4343 N N . PRO A 1 549 ? 18.845 -2.451 -2.277 1.00 61.66 549 PRO A N 1
ATOM 4344 C CA . PRO A 1 549 ? 18.874 -3.039 -0.942 1.00 61.66 549 PRO A CA 1
ATOM 4345 C C . PRO A 1 549 ? 17.453 -3.235 -0.376 1.00 61.66 549 PRO A C 1
ATOM 4347 O O . PRO A 1 549 ? 16.515 -2.521 -0.741 1.00 61.66 549 PRO A O 1
ATOM 4350 N N . LYS A 1 550 ? 17.306 -4.145 0.605 1.00 57.88 550 LYS A N 1
ATOM 4351 C CA . LYS A 1 550 ? 16.025 -4.520 1.261 1.00 57.88 550 LYS A CA 1
ATOM 4352 C C . LYS A 1 550 ? 15.195 -3.320 1.757 1.00 57.88 550 LYS A C 1
ATOM 4354 O O . LYS A 1 550 ? 13.974 -3.398 1.829 1.00 57.88 550 LYS A O 1
ATOM 4359 N N . ALA A 1 551 ? 15.837 -2.197 2.082 1.00 54.41 551 ALA A N 1
ATOM 4360 C CA . ALA A 1 551 ? 15.171 -0.982 2.552 1.00 54.41 551 ALA A CA 1
ATOM 4361 C C . ALA A 1 551 ? 14.461 -0.169 1.440 1.00 54.41 551 ALA A C 1
ATOM 4363 O O . ALA A 1 551 ? 13.805 0.836 1.731 1.00 54.41 551 ALA A O 1
ATOM 4364 N N . ASN A 1 552 ? 14.541 -0.594 0.171 1.00 55.94 552 ASN A N 1
ATOM 4365 C CA . ASN A 1 552 ? 13.936 0.102 -0.971 1.00 55.94 552 ASN A CA 1
ATOM 4366 C C . ASN A 1 552 ? 14.414 1.564 -1.119 1.00 55.94 552 ASN A C 1
ATOM 4368 O O . ASN A 1 552 ? 13.698 2.398 -1.677 1.00 55.94 552 ASN A O 1
ATOM 4372 N N . HIS A 1 553 ? 15.603 1.888 -0.605 1.00 55.50 553 HIS A N 1
ATOM 4373 C CA . HIS A 1 553 ? 16.314 3.101 -0.993 1.00 55.50 553 HIS A CA 1
ATOM 4374 C C . HIS A 1 553 ? 16.996 2.805 -2.317 1.00 55.50 553 HIS A C 1
ATOM 4376 O O . HIS A 1 553 ? 17.705 1.809 -2.440 1.00 55.50 553 HIS A O 1
ATOM 4382 N N . ALA A 1 554 ? 16.721 3.619 -3.327 1.00 51.78 554 ALA A N 1
ATOM 4383 C CA . ALA A 1 554 ? 17.420 3.470 -4.582 1.00 51.78 554 ALA A CA 1
ATOM 4384 C C . ALA A 1 554 ? 18.884 3.870 -4.350 1.00 51.78 554 ALA A C 1
ATOM 4386 O O . ALA A 1 554 ? 19.130 4.959 -3.838 1.00 51.78 554 ALA A O 1
ATOM 4387 N N . LEU A 1 555 ? 19.839 3.020 -4.741 1.00 53.47 555 LEU A N 1
ATOM 4388 C CA . LEU A 1 555 ? 21.240 3.421 -4.939 1.00 53.47 555 LEU A CA 1
ATOM 4389 C C . LEU A 1 555 ? 21.330 4.256 -6.228 1.00 53.47 555 LEU A C 1
ATOM 4391 O O . LEU A 1 555 ? 22.020 3.915 -7.190 1.00 53.47 555 LEU A O 1
ATOM 4395 N N . ILE A 1 556 ? 20.496 5.291 -6.298 1.00 56.53 556 ILE A N 1
ATOM 4396 C CA . ILE A 1 556 ? 20.462 6.256 -7.377 1.00 56.53 556 ILE A CA 1
ATOM 4397 C C . ILE A 1 556 ? 21.259 7.441 -6.875 1.00 56.53 556 ILE A C 1
ATOM 4399 O O . ILE A 1 556 ? 20.847 8.120 -5.935 1.00 56.53 556 ILE A O 1
ATOM 4403 N N . VAL A 1 557 ? 22.394 7.659 -7.522 1.00 59.88 557 VAL A N 1
ATOM 4404 C CA . VAL A 1 557 ? 23.131 8.898 -7.375 1.00 59.88 557 VAL A CA 1
ATOM 4405 C C . VAL A 1 557 ? 22.219 10.034 -7.833 1.00 59.88 557 VAL A C 1
ATOM 4407 O O . VAL A 1 557 ? 21.629 9.970 -8.916 1.00 59.88 557 VAL A O 1
ATOM 4410 N N . ASP A 1 558 ? 22.074 11.046 -6.987 1.00 63.38 558 ASP A N 1
ATOM 4411 C CA . ASP A 1 558 ? 21.414 12.289 -7.358 1.00 63.38 558 ASP A CA 1
ATOM 4412 C C . ASP A 1 558 ? 22.109 12.924 -8.581 1.00 63.38 558 ASP A C 1
ATOM 4414 O O . ASP A 1 558 ? 23.329 12.865 -8.706 1.00 63.38 558 ASP A O 1
ATOM 4418 N N . VAL A 1 559 ? 21.347 13.518 -9.503 1.00 64.62 559 VAL A N 1
ATOM 4419 C CA . VAL A 1 559 ? 21.899 14.035 -10.770 1.00 64.62 559 VAL A CA 1
ATOM 4420 C C . VAL A 1 559 ? 22.932 15.132 -10.517 1.00 64.62 559 VAL A C 1
ATOM 4422 O O . VAL A 1 559 ? 23.953 15.164 -11.198 1.00 64.62 559 VAL A O 1
ATOM 4425 N N . GLU A 1 560 ? 22.709 15.998 -9.528 1.00 68.44 560 GLU A N 1
ATOM 4426 C CA . GLU A 1 560 ? 23.665 17.043 -9.159 1.00 68.44 560 GLU A CA 1
ATOM 4427 C C . GLU A 1 560 ? 24.941 16.414 -8.594 1.00 68.44 560 GLU A C 1
ATOM 4429 O O . GLU A 1 560 ? 26.035 16.728 -9.052 1.00 68.44 560 GLU A O 1
ATOM 4434 N N . SER A 1 561 ? 24.814 15.438 -7.691 1.00 67.88 561 SER A N 1
ATOM 4435 C CA . SER A 1 561 ? 25.966 14.697 -7.148 1.00 67.88 561 SER A CA 1
ATOM 4436 C C . SER A 1 561 ? 26.737 13.905 -8.213 1.00 67.88 561 SER A C 1
ATOM 4438 O O . SER A 1 561 ? 27.962 13.800 -8.135 1.00 67.88 561 SER A O 1
ATOM 4440 N N . ALA A 1 562 ? 26.042 13.363 -9.218 1.00 66.06 562 ALA A N 1
ATOM 4441 C CA . ALA A 1 562 ? 26.653 12.677 -10.352 1.00 66.06 562 ALA A CA 1
ATOM 4442 C C . ALA A 1 562 ? 27.427 13.654 -11.247 1.00 66.06 562 ALA A C 1
ATOM 4444 O O . ALA A 1 562 ? 28.576 13.387 -11.585 1.00 66.06 562 ALA A O 1
ATOM 4445 N N . MET A 1 563 ? 26.826 14.802 -11.577 1.00 67.75 563 MET A N 1
ATOM 4446 C CA . MET A 1 563 ? 27.441 15.854 -12.397 1.00 67.75 563 MET A CA 1
ATOM 4447 C C . MET A 1 563 ? 28.630 16.522 -11.697 1.00 67.75 563 MET A C 1
ATOM 4449 O O . MET A 1 563 ? 29.592 16.913 -12.351 1.00 67.75 563 MET A O 1
ATOM 4453 N N . MET A 1 564 ? 28.573 16.644 -10.369 1.00 73.88 564 MET A N 1
ATOM 4454 C CA . MET A 1 564 ? 29.637 17.224 -9.546 1.00 73.88 564 MET A CA 1
ATOM 4455 C C . MET A 1 564 ? 30.747 16.224 -9.192 1.00 73.88 564 MET A C 1
ATOM 4457 O O . MET A 1 564 ? 31.769 16.634 -8.646 1.00 73.88 564 MET A O 1
ATOM 4461 N N . GLY A 1 565 ? 30.560 14.930 -9.479 1.00 67.38 565 GLY A N 1
ATOM 4462 C CA . GLY A 1 565 ? 31.544 13.890 -9.173 1.00 67.38 565 GLY A CA 1
ATOM 4463 C C . GLY A 1 565 ? 31.804 13.705 -7.674 1.00 67.38 565 GLY A C 1
ATOM 4464 O O . GLY A 1 565 ? 32.949 13.490 -7.282 1.00 67.38 565 GLY A O 1
ATOM 4465 N N . ASP A 1 566 ? 30.771 13.813 -6.830 1.00 77.00 566 ASP A N 1
ATOM 4466 C CA . ASP A 1 566 ? 30.927 13.666 -5.375 1.00 77.00 566 ASP A CA 1
ATOM 4467 C C . ASP A 1 566 ? 31.483 12.279 -4.988 1.00 77.00 566 ASP A C 1
ATOM 4469 O O . ASP A 1 566 ? 31.182 11.262 -5.616 1.00 77.00 566 ASP A O 1
ATOM 4473 N N . ILE A 1 567 ? 32.258 12.211 -3.904 1.00 73.88 567 ILE A N 1
ATOM 4474 C CA . ILE A 1 567 ? 32.859 10.968 -3.399 1.00 73.88 567 ILE A CA 1
ATOM 4475 C C . ILE A 1 567 ? 31.770 9.929 -3.102 1.00 73.88 567 ILE A C 1
ATOM 4477 O O . ILE A 1 567 ? 31.903 8.769 -3.488 1.00 73.88 567 ILE A O 1
ATOM 4481 N N . THR A 1 568 ? 30.648 10.355 -2.514 1.00 70.88 568 THR A N 1
ATOM 4482 C CA . THR A 1 568 ? 29.504 9.478 -2.217 1.00 70.88 568 THR A CA 1
ATOM 4483 C C . THR A 1 568 ? 28.926 8.840 -3.486 1.00 70.88 568 THR A C 1
ATOM 4485 O O . THR A 1 568 ? 28.571 7.661 -3.494 1.00 70.88 568 THR A O 1
ATOM 4488 N N . SER A 1 569 ? 28.842 9.613 -4.574 1.00 69.50 569 SER A N 1
ATOM 4489 C CA . SER A 1 569 ? 28.388 9.152 -5.892 1.00 69.50 569 SER A CA 1
ATOM 4490 C C . SER A 1 569 ? 29.317 8.074 -6.452 1.00 69.50 569 SER A C 1
ATOM 4492 O O . SER A 1 569 ? 28.866 7.016 -6.899 1.00 69.50 569 SER A O 1
ATOM 4494 N N . LEU A 1 570 ? 30.626 8.323 -6.387 1.00 72.88 570 LEU A N 1
ATOM 4495 C CA . LEU A 1 570 ? 31.650 7.410 -6.887 1.00 72.88 570 LEU A CA 1
ATOM 4496 C C . LEU A 1 570 ? 31.669 6.091 -6.104 1.00 72.88 570 LEU A C 1
ATOM 4498 O O . LEU A 1 570 ? 31.721 5.025 -6.718 1.00 72.88 570 LEU A O 1
ATOM 4502 N N . GLU A 1 571 ? 31.557 6.142 -4.775 1.00 75.56 571 GLU A N 1
ATOM 4503 C CA . GLU A 1 571 ? 31.489 4.948 -3.921 1.00 75.56 571 GLU A CA 1
ATOM 4504 C C . GLU A 1 571 ? 30.246 4.096 -4.221 1.00 75.56 571 GLU A C 1
ATOM 4506 O O . GLU A 1 571 ? 30.354 2.880 -4.400 1.00 75.56 571 GLU A O 1
ATOM 4511 N N . GLN A 1 572 ? 29.073 4.726 -4.353 1.00 73.44 572 GLN A N 1
ATOM 4512 C CA . GLN A 1 572 ? 27.830 4.027 -4.702 1.00 73.44 572 GLN A CA 1
ATOM 4513 C C . GLN A 1 572 ? 27.888 3.403 -6.102 1.00 73.44 572 GLN A C 1
ATOM 4515 O O . GLN A 1 572 ? 27.405 2.285 -6.306 1.00 73.44 572 GLN A O 1
ATOM 4520 N N . ASN A 1 573 ? 28.485 4.097 -7.073 1.00 74.38 573 ASN A N 1
ATOM 4521 C CA . ASN A 1 573 ? 28.675 3.567 -8.421 1.00 74.38 573 ASN A CA 1
ATOM 4522 C C . ASN A 1 573 ? 29.638 2.373 -8.428 1.00 74.38 573 ASN A C 1
ATOM 4524 O O . ASN A 1 573 ? 29.321 1.355 -9.042 1.00 74.38 573 ASN A O 1
ATOM 4528 N N . ALA A 1 574 ? 30.753 2.447 -7.695 1.00 76.75 574 ALA A N 1
ATOM 4529 C CA . ALA A 1 574 ? 31.709 1.347 -7.574 1.00 76.75 574 ALA A CA 1
ATOM 4530 C C . ALA A 1 574 ? 31.094 0.104 -6.903 1.00 76.75 574 ALA A C 1
ATOM 4532 O O . ALA A 1 574 ? 31.327 -1.025 -7.342 1.00 76.75 574 ALA A O 1
ATOM 4533 N N . GLU A 1 575 ? 30.268 0.286 -5.867 1.00 76.31 575 GLU A N 1
ATOM 4534 C CA . GLU A 1 575 ? 29.546 -0.819 -5.225 1.00 76.31 575 GLU A CA 1
ATOM 4535 C C . GLU A 1 575 ? 28.568 -1.494 -6.195 1.00 76.31 575 GLU A C 1
ATOM 4537 O O . GLU A 1 575 ? 28.547 -2.724 -6.314 1.00 76.31 575 GLU A O 1
ATOM 4542 N N . ARG A 1 576 ? 27.784 -0.693 -6.930 1.00 75.38 576 ARG A N 1
ATOM 4543 C CA . ARG A 1 576 ? 26.856 -1.203 -7.946 1.00 75.38 576 ARG A CA 1
ATOM 4544 C C . ARG A 1 576 ? 27.597 -1.984 -9.010 1.00 75.38 576 ARG A C 1
ATOM 4546 O O . ARG A 1 576 ? 27.183 -3.077 -9.375 1.00 75.38 576 ARG A O 1
ATOM 4553 N N . GLU A 1 577 ? 28.678 -1.429 -9.514 1.00 77.44 577 GLU A N 1
ATOM 4554 C CA . GLU A 1 577 ? 29.438 -2.044 -10.581 1.00 77.44 577 GLU A CA 1
ATOM 4555 C C . GLU A 1 577 ? 30.056 -3.378 -10.155 1.00 77.44 577 GLU A C 1
ATOM 4557 O O . GLU A 1 577 ? 29.864 -4.373 -10.847 1.00 77.44 577 GLU A O 1
ATOM 4562 N N . LYS A 1 578 ? 30.650 -3.459 -8.958 1.00 79.44 578 LYS A N 1
ATOM 4563 C CA . LYS A 1 578 ? 31.112 -4.733 -8.385 1.00 79.44 578 LYS A CA 1
ATOM 4564 C C . LYS A 1 578 ? 29.993 -5.777 -8.330 1.00 79.44 578 LYS A C 1
ATOM 4566 O O . LYS A 1 578 ? 30.228 -6.969 -8.539 1.00 79.44 578 LYS A O 1
ATOM 4571 N N . TYR A 1 579 ? 28.771 -5.347 -8.031 1.00 75.81 579 TYR A N 1
ATOM 4572 C CA . TYR A 1 579 ? 27.606 -6.224 -8.003 1.00 75.81 579 TYR A CA 1
ATOM 4573 C C . TYR A 1 579 ? 27.199 -6.705 -9.410 1.00 75.81 579 TYR A C 1
ATOM 4575 O O . TYR A 1 579 ? 26.940 -7.899 -9.596 1.00 75.81 579 TYR A O 1
ATOM 4583 N N . TRP A 1 580 ? 27.207 -5.802 -10.399 1.00 77.44 580 TRP A N 1
ATOM 4584 C CA . TRP A 1 580 ? 26.899 -6.085 -11.808 1.00 77.44 580 TRP A CA 1
ATOM 4585 C C . TRP A 1 580 ? 27.957 -6.955 -12.498 1.00 77.44 580 TRP A C 1
ATOM 4587 O O . TRP A 1 580 ? 27.600 -7.887 -13.217 1.00 77.44 580 TRP A O 1
ATOM 4597 N N . GLU A 1 581 ? 29.243 -6.706 -12.247 1.00 79.62 581 GLU A N 1
ATOM 4598 C CA . GLU A 1 581 ? 30.361 -7.500 -12.774 1.00 79.62 581 GLU A CA 1
ATOM 4599 C C . GLU A 1 581 ? 30.489 -8.869 -12.088 1.00 79.62 581 GLU A C 1
ATOM 4601 O O . GLU A 1 581 ? 31.018 -9.815 -12.678 1.00 79.62 581 GLU A O 1
ATOM 4606 N N . GLY A 1 582 ? 29.995 -8.979 -10.851 1.00 78.94 582 GLY A N 1
ATOM 4607 C CA . GLY A 1 582 ? 30.042 -10.185 -10.033 1.00 78.94 582 GLY A CA 1
ATOM 4608 C C . GLY A 1 582 ? 28.779 -11.041 -10.135 1.00 78.94 582 GLY A C 1
ATOM 4609 O O . GLY A 1 582 ? 28.530 -11.720 -11.128 1.00 78.94 582 GLY A O 1
ATOM 4610 N N . ALA A 1 583 ? 27.989 -11.059 -9.056 1.00 71.94 583 ALA A N 1
ATOM 4611 C CA . ALA A 1 583 ? 26.920 -12.037 -8.833 1.00 71.94 583 ALA A CA 1
ATOM 4612 C C . ALA A 1 583 ? 25.790 -12.000 -9.875 1.00 71.94 583 ALA A C 1
ATOM 4614 O O . ALA A 1 583 ? 25.054 -12.984 -10.007 1.00 71.94 583 ALA A O 1
ATOM 4615 N N . VAL A 1 584 ? 25.631 -10.874 -10.571 1.00 77.31 584 VAL A N 1
ATOM 4616 C CA . VAL A 1 584 ? 24.544 -10.619 -11.522 1.00 77.31 584 VAL A CA 1
ATOM 4617 C C . VAL A 1 584 ? 24.955 -10.817 -12.981 1.00 77.31 584 VAL A C 1
ATOM 4619 O O . VAL A 1 584 ? 24.090 -10.935 -13.851 1.00 77.31 584 VAL A O 1
ATOM 4622 N N . ARG A 1 585 ? 26.254 -10.908 -13.266 1.00 79.75 585 ARG A N 1
ATOM 4623 C CA . ARG A 1 585 ? 26.758 -11.026 -14.632 1.00 79.75 585 ARG A CA 1
ATOM 4624 C C . ARG A 1 585 ? 26.135 -12.222 -15.358 1.00 79.75 585 ARG A C 1
ATOM 4626 O O . ARG A 1 585 ? 26.124 -13.337 -14.840 1.00 79.75 585 ARG A O 1
ATOM 4633 N N . GLY A 1 586 ? 25.612 -11.977 -16.560 1.00 76.06 586 GLY A N 1
ATOM 4634 C CA . GLY A 1 586 ? 24.977 -12.999 -17.398 1.00 76.06 586 GLY A CA 1
ATOM 4635 C C . GLY A 1 586 ? 23.595 -13.461 -16.922 1.00 76.06 586 GLY A C 1
ATOM 4636 O O . GLY A 1 586 ? 23.053 -14.410 -17.480 1.00 76.06 586 GLY A O 1
ATOM 4637 N N . ARG A 1 587 ? 23.002 -12.825 -15.899 1.00 82.75 587 ARG A N 1
ATOM 4638 C CA . ARG A 1 587 ? 21.613 -13.103 -15.509 1.00 82.75 587 ARG A CA 1
ATOM 4639 C C . ARG A 1 587 ? 20.625 -12.438 -16.459 1.00 82.75 587 ARG A C 1
ATOM 4641 O O . ARG A 1 587 ? 20.854 -11.338 -16.955 1.00 82.75 587 ARG A O 1
ATOM 4648 N N . CYS A 1 588 ? 19.490 -13.103 -16.630 1.00 86.00 588 CYS A N 1
ATOM 4649 C CA . CYS A 1 588 ? 18.348 -12.595 -17.370 1.00 86.00 588 CYS A CA 1
ATOM 4650 C C . CYS A 1 588 ? 17.375 -11.884 -16.416 1.00 86.00 588 CYS A C 1
ATOM 4652 O O . CYS A 1 588 ? 17.102 -12.373 -15.318 1.00 86.00 588 CYS A O 1
ATOM 4654 N N . PHE A 1 589 ? 16.846 -10.740 -16.840 1.00 87.94 589 PHE A N 1
ATOM 4655 C CA . PHE A 1 589 ? 15.903 -9.927 -16.079 1.00 87.94 589 PHE A CA 1
ATOM 4656 C C . PHE A 1 589 ? 14.658 -9.665 -16.905 1.00 87.94 589 PHE A C 1
ATOM 4658 O O . PHE A 1 589 ? 14.751 -9.270 -18.058 1.00 87.94 589 PHE A O 1
ATOM 4665 N N . GLY A 1 590 ? 13.491 -9.880 -16.312 1.00 91.56 590 GLY A N 1
ATOM 4666 C CA . GLY A 1 590 ? 12.216 -9.600 -16.951 1.00 91.56 590 GLY A CA 1
ATOM 4667 C C . GLY A 1 590 ? 11.685 -8.193 -16.706 1.00 91.56 590 GLY A C 1
ATOM 4668 O O . GLY A 1 590 ? 12.382 -7.287 -16.242 1.00 91.56 590 GLY A O 1
ATOM 4669 N N . VAL A 1 591 ? 10.390 -8.054 -16.942 1.00 92.69 591 VAL A N 1
ATOM 4670 C CA . VAL A 1 591 ? 9.590 -6.883 -16.582 1.00 92.69 591 VAL A CA 1
ATOM 4671 C C . VAL A 1 591 ? 8.411 -7.292 -15.709 1.00 92.69 591 VAL A C 1
ATOM 4673 O O . VAL A 1 591 ? 8.011 -8.458 -15.699 1.00 92.69 591 VAL A O 1
ATOM 4676 N N . ARG A 1 592 ? 7.862 -6.333 -14.963 1.00 93.56 592 ARG A N 1
ATOM 4677 C CA . ARG A 1 592 ? 6.772 -6.550 -14.012 1.00 93.56 592 ARG A CA 1
ATOM 4678 C C . ARG A 1 592 ? 5.708 -5.463 -14.111 1.00 93.56 592 ARG A C 1
ATOM 4680 O O . ARG A 1 592 ? 6.041 -4.299 -14.334 1.00 93.56 592 ARG A O 1
ATOM 4687 N N . ASP A 1 593 ? 4.450 -5.860 -13.963 1.00 95.62 593 ASP A N 1
ATOM 4688 C CA . ASP A 1 593 ? 3.259 -5.010 -13.957 1.00 95.62 593 ASP A CA 1
ATOM 4689 C C . ASP A 1 593 ? 2.344 -5.422 -12.795 1.00 95.62 593 ASP A C 1
ATOM 4691 O O . ASP A 1 593 ? 1.859 -6.548 -12.742 1.00 95.62 593 ASP A O 1
ATOM 4695 N N . GLU A 1 594 ? 2.144 -4.529 -11.836 1.00 95.38 594 GLU A N 1
ATOM 4696 C CA . GLU A 1 594 ? 1.447 -4.770 -10.575 1.00 95.38 594 GLU A CA 1
ATOM 4697 C C . GLU A 1 594 ? 0.179 -3.931 -10.487 1.00 95.38 594 GLU A C 1
ATOM 4699 O O . GLU A 1 594 ? 0.189 -2.734 -10.776 1.00 95.38 594 GLU A O 1
ATOM 4704 N N . TYR A 1 595 ? -0.906 -4.538 -10.017 1.00 96.31 595 TYR A N 1
ATOM 4705 C CA . TYR A 1 595 ? -2.205 -3.902 -9.852 1.00 96.31 595 TYR A CA 1
ATOM 4706 C C . TYR A 1 595 ? -2.659 -4.040 -8.411 1.00 96.31 595 TYR A C 1
ATOM 4708 O O . TYR A 1 595 ? -2.783 -5.152 -7.906 1.00 96.31 595 TYR A O 1
ATOM 4716 N N . ARG A 1 596 ? -2.994 -2.914 -7.781 1.00 95.62 596 ARG A N 1
ATOM 4717 C CA . ARG A 1 596 ? -3.730 -2.925 -6.517 1.00 95.62 596 ARG A CA 1
ATOM 4718 C C . ARG A 1 596 ? -5.215 -3.018 -6.818 1.00 95.62 596 ARG A C 1
ATOM 4720 O O . ARG A 1 596 ? -5.770 -2.077 -7.401 1.00 95.62 596 ARG A O 1
ATOM 4727 N N . MET A 1 597 ? -5.829 -4.123 -6.419 1.00 93.44 597 MET A N 1
ATOM 4728 C CA . MET A 1 597 ? -7.256 -4.403 -6.593 1.00 93.44 597 MET A CA 1
ATOM 4729 C C . MET A 1 597 ? -7.979 -4.359 -5.258 1.00 93.44 597 MET A C 1
ATOM 4731 O O . MET A 1 597 ? -7.409 -4.910 -4.289 1.00 93.44 597 MET A O 1
#

pLDDT: mean 80.15, std 16.91, range [25.72, 97.69]

Organism: NCBI:txid1940300

Foldseek 3Di:
DDDDDDDPPPDDPVVCQVVQFDQQFFADDFDDDDDAFADDFDPCPQDLLDDAAFPVNVVVVVPPPPVPPPDPQWDFDDDPVRDTDIDRHPQDLVLQFFRQKFATLQFQAPFTPDPFTPLVLQPPDWLDDPCVLLDFPCPPPVQDWDFPDDDPNDTDTDHQFEDEDEPVRLVVQCPDPPDPSVCCCFQVQARPPPRHHYAYDNSVVDDDDDPVQKWKKKAFQKKKWKFLAFFWQWWFWWFLAFADDPAAPCRDQPVRWTKMFHHHHPVCSVVVPGDRDIDTGGQQLFAKTWGGAFFQRKTKMKGQRSSWDADDPVRHRDHYRDRVLRQCLSLQFQLVLCLVLDDVPCSVVRDNGQVSQQVVQPVPDPDRDPRRTHIDIDGRVSRVSSSVRSQVSLVVCVVVRSNSVRRRNMMMMMMNHPCRVQLMWTPPDPCSCDDCNHSVNSVCVSRVTGPPVQRVPSSRRDMKTKMKIWIWGRQVPQDVFAAWAWDFQNRVQNSCSHSQWDSWDFDAPVRHSGTFKTKTFHDPVVPNCNNNVWGMKIKGTQVQVLQADPVRDGLDQDSVCSNVVPPSNVVSVVVSVCSCVPPVGSGYIIIMMIIID

Secondary structure (DSSP, 8-state):
---PPPPP----HHHHHHTSS---SPPPPPPPP-S--SPPP-TTTT-TTSS---HHHHHHTTT--TT-TT-TTEEEEE-TTS-EEEEE-TT-GGGSS--S-B--TTTT--S-SSPPSSGGGTSS---S-HHHHS--GGG-TTTS-EEEEEETTEEEEEP---EEE-HHHHHHHT-STTSHHHHIIIII-B-TTT-PBEEE-GGGG-----GGGEEEEEEEEEEEEEESS--BSS-EEEESS----SS-SS-S--S-EEEEEPPPPHHHHHHT-----EEEEEGGGS-EEEEEE-STT-EEEEE-GGG--EETTTTEE--BPPHHHHHHHIIIIIHHHHHHHSPTTTGGGS-SSHHHHHHHHTTT-SS--TT---EEEE-HHHHHHHHHHHHHHHHHHTTT-HHHHHT-S-EEEEEEES-HHHH-EE-SSGGGGSGGGSHHHHHHHHSTTB-HHHHHSTTTEEEEEEEEEEEEE-SSS--TT--B---BHHHHHHHHHHHTB-PPEEEE-SS-SSBEEEEEEBP-GGGHHHHHT--EEEEEETHHHHT--TT-------HHHHHTT-HHHHHHHHHHHHHHHTTTTT--B-EEEEEE-

Radius of gyration: 28.85 Å; chains: 1; bounding box: 67×79×80 Å

Sequence (597 aa):
MGRSLPQPIIRSVDDLRSNRFPRPTPPVSLPPLKGRIQSAAQMGFDDYYGLRPTKEDMMFKHRRTDEILEKPEMIYLHSGTGEETVKLHPWSLDRFIDRGYRLPSNFAQMTHYRAPTLPSWHVLQAGISREESEMPLQLHPSLQPHTLGRAEGTLRQMEVKVEVVGMAEMLAKAMERGSWEAEQVFVRGLDPETGTPLVVDLERDSKPLDEDSVHFKVDVDSVIFVGRHIRTVSAVKIKCGPTMLPTPPLSKDNKISVTLLEPPSQEEVDTLQFEWNTQQIPLFHIPHTELFRLEAEGSVLIFFPRMYRKEGKNSSWTRKLPAQIQIRFWDNIVLPALAETASPGSDIYVPTSVEEGQRKAKAGTGTGNLNSIKTLSVQPAHLEKFFDRMESRIAAGASDDPVISGFGSFICMVEGKGIKGSTHTVVEDDDSLLGENSPLAKMKTVFPQLDWEWMTNRRNGELYVDLAFSFNPDYLKKEPNGVAGLWRLKAAEASMGACGFRLGVLHNTNTLNDFGGMQADMSTEKNRMQRSQVKSRIMYNLLYEAARPKANHALIVDVESAMMGDITSLEQNAEREKYWEGAVRGRCFGVRDEYRM